Protein AF-0000000085150066 (afdb_homodimer)

Structure (mmCIF, N/CA/C/O backbone):
data_AF-0000000085150066-model_v1
#
loop_
_entity.id
_entity.type
_entity.pdbx_description
1 polymer 'Beta-lactamase domain protein'
#
loop_
_atom_site.group_PDB
_atom_site.id
_atom_site.type_symbol
_atom_site.label_atom_id
_atom_site.label_alt_id
_atom_site.label_comp_id
_atom_site.label_asym_id
_atom_site.label_entity_id
_atom_site.label_seq_id
_atom_site.pdbx_PDB_ins_code
_atom_site.Cartn_x
_atom_site.Cartn_y
_atom_site.Cartn_z
_atom_site.occupancy
_atom_site.B_iso_or_equiv
_atom_site.auth_seq_id
_atom_site.auth_comp_id
_atom_site.auth_asym_id
_atom_site.auth_atom_id
_atom_site.pdbx_PDB_model_num
ATOM 1 N N . MET A 1 1 ? 59.5 -9.703 -89.562 1 24.36 1 MET A N 1
ATOM 2 C CA . MET A 1 1 ? 59.438 -9.773 -88.062 1 24.36 1 MET A CA 1
ATOM 3 C C . MET A 1 1 ? 58 -9.617 -87.562 1 24.36 1 MET A C 1
ATOM 5 O O . MET A 1 1 ? 57.406 -8.555 -87.75 1 24.36 1 MET A O 1
ATOM 9 N N . LYS A 1 2 ? 57.188 -10.844 -87.75 1 29.77 2 LYS A N 1
ATOM 10 C CA . LYS A 1 2 ? 55.781 -11.258 -87.625 1 29.77 2 LYS A CA 1
ATOM 11 C C . LYS A 1 2 ? 55.219 -10.883 -86.312 1 29.77 2 LYS A C 1
ATOM 13 O O . LYS A 1 2 ? 55.844 -11.055 -85.25 1 29.77 2 LYS A O 1
ATOM 18 N N . LEU A 1 3 ? 54.125 -10.031 -86.188 1 28.39 3 LEU A N 1
ATOM 19 C CA . LEU A 1 3 ? 53.188 -9.305 -85.375 1 28.39 3 LEU A CA 1
ATOM 20 C C . LEU A 1 3 ? 52.406 -10.266 -84.438 1 28.39 3 LEU A C 1
ATOM 22 O O . LEU A 1 3 ? 51.688 -11.117 -84.938 1 28.39 3 LEU A O 1
ATOM 26 N N . THR A 1 4 ? 53 -10.82 -83.312 1 30.48 4 THR A N 1
ATOM 27 C CA . THR A 1 4 ? 52.438 -11.766 -82.375 1 30.48 4 THR A CA 1
ATOM 28 C C . THR A 1 4 ? 51.188 -11.188 -81.688 1 30.48 4 THR A C 1
ATOM 30 O O . THR A 1 4 ? 51.25 -10.117 -81.125 1 30.48 4 THR A O 1
ATOM 33 N N . PHE A 1 5 ? 50 -11.398 -82.25 1 32.12 5 PHE A N 1
ATOM 34 C CA . PHE A 1 5 ? 48.625 -10.984 -81.875 1 32.12 5 PHE A CA 1
ATOM 35 C C . PHE A 1 5 ? 48.25 -11.555 -80.5 1 32.12 5 PHE A C 1
ATOM 37 O O . PHE A 1 5 ? 48.094 -12.773 -80.375 1 32.12 5 PHE A O 1
ATOM 44 N N . GLN A 1 6 ? 48.875 -11.195 -79.375 1 29.16 6 GLN A N 1
ATOM 45 C CA . GLN A 1 6 ? 48.469 -11.766 -78.125 1 29.16 6 GLN A CA 1
ATOM 46 C C . GLN A 1 6 ? 47.031 -11.406 -77.75 1 29.16 6 GLN A C 1
ATOM 48 O O . GLN A 1 6 ? 46.688 -10.227 -77.688 1 29.16 6 GLN A O 1
ATOM 53 N N . ARG A 1 7 ? 46.031 -12.25 -78.062 1 29.97 7 ARG A N 1
ATOM 54 C CA . ARG A 1 7 ? 44.594 -12.227 -77.812 1 29.97 7 ARG A CA 1
ATOM 55 C C . ARG A 1 7 ? 44.312 -12.109 -76.312 1 29.97 7 ARG A C 1
ATOM 57 O O . ARG A 1 7 ? 44.719 -12.953 -75.562 1 29.97 7 ARG A O 1
ATOM 64 N N . HIS A 1 8 ? 44.188 -10.898 -75.75 1 30.58 8 HIS A N 1
ATOM 65 C CA . HIS A 1 8 ? 43.75 -10.617 -74.375 1 30.58 8 HIS A CA 1
ATOM 66 C C . HIS A 1 8 ? 42.344 -11.125 -74.125 1 30.58 8 HIS A C 1
ATOM 68 O O . HIS A 1 8 ? 41.406 -10.711 -74.812 1 30.58 8 HIS A O 1
ATOM 74 N N . ILE A 1 9 ? 42.125 -12.438 -73.812 1 32.78 9 ILE A N 1
ATOM 75 C CA . ILE A 1 9 ? 40.844 -13.039 -73.438 1 32.78 9 ILE A CA 1
ATOM 76 C C . ILE A 1 9 ? 40.281 -12.344 -72.25 1 32.78 9 ILE A C 1
ATOM 78 O O . ILE A 1 9 ? 40.938 -12.281 -71.188 1 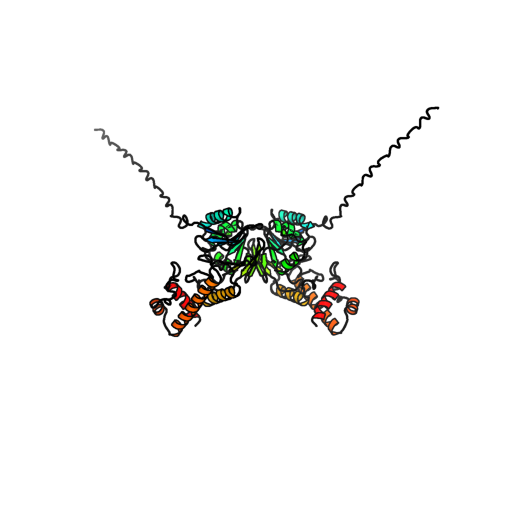32.78 9 ILE A O 1
ATOM 82 N N . ILE A 1 10 ? 39.531 -11.281 -72.375 1 35.56 10 ILE A N 1
ATOM 83 C CA . ILE A 1 10 ? 38.75 -10.57 -71.312 1 35.56 10 ILE A CA 1
ATOM 84 C C . ILE A 1 10 ? 37.75 -11.523 -70.688 1 35.56 10 ILE A C 1
ATOM 86 O O . ILE A 1 10 ? 36.844 -12.023 -71.375 1 35.56 10 ILE A O 1
ATOM 90 N N . GLY A 1 11 ? 38.188 -12.508 -69.875 1 31.84 11 GLY A N 1
ATOM 91 C CA . GLY A 1 11 ? 37.25 -13.375 -69.125 1 31.84 11 GLY A CA 1
ATOM 92 C C . GLY A 1 11 ? 36.219 -12.602 -68.375 1 31.84 11 GLY A C 1
ATOM 93 O O . GLY A 1 11 ? 36.531 -11.711 -67.562 1 31.84 11 GLY A O 1
ATOM 94 N N . LEU A 1 12 ? 35 -12.445 -68.875 1 34.5 12 LEU A N 1
ATOM 95 C CA . LEU A 1 12 ? 33.75 -11.945 -68.25 1 34.5 12 LEU A CA 1
ATOM 96 C C . LEU A 1 12 ? 33.469 -12.672 -66.938 1 34.5 12 LEU A C 1
ATOM 98 O O . LEU A 1 12 ? 33.281 -13.891 -66.938 1 34.5 12 LEU A O 1
ATOM 102 N N . SER A 1 13 ? 34 -12.25 -65.812 1 33.94 13 SER A N 1
ATOM 103 C CA . SER A 1 13 ? 33.656 -12.742 -64.5 1 33.94 13 SER A CA 1
ATOM 104 C C . SER A 1 13 ? 32.156 -12.578 -64.188 1 33.94 13 SER A C 1
ATOM 106 O O . SER A 1 13 ? 31.625 -11.477 -64.312 1 33.94 13 SER A O 1
ATOM 108 N N . ALA A 1 14 ? 31.281 -13.547 -64.562 1 36.06 14 ALA A N 1
ATOM 109 C CA . ALA A 1 14 ? 29.891 -13.641 -64.125 1 36.06 14 ALA A CA 1
ATOM 110 C C . ALA A 1 14 ? 29.75 -13.484 -62.594 1 36.06 14 ALA A C 1
ATOM 112 O O . ALA A 1 14 ? 30.266 -14.305 -61.844 1 36.06 14 ALA A O 1
ATOM 113 N N . LEU A 1 15 ? 29.656 -12.305 -62.094 1 36.38 15 LEU A N 1
ATOM 114 C CA . LEU A 1 15 ? 29.266 -12 -60.719 1 36.38 15 LEU A CA 1
ATOM 115 C C . LEU A 1 15 ? 27.969 -12.695 -60.375 1 36.38 15 LEU A C 1
ATOM 117 O O . LEU A 1 15 ? 26.906 -12.383 -60.938 1 36.38 15 LEU A O 1
ATOM 121 N N . ALA A 1 16 ? 27.938 -14.023 -60.125 1 36.91 16 ALA A N 1
ATOM 122 C CA . ALA A 1 16 ? 26.781 -14.688 -59.531 1 36.91 16 ALA A CA 1
ATOM 123 C C . ALA A 1 16 ? 26.312 -13.953 -58.281 1 36.91 16 ALA A C 1
ATOM 125 O O . ALA A 1 16 ? 27.047 -13.859 -57.281 1 36.91 16 ALA A O 1
ATOM 126 N N . MET A 1 17 ? 25.5 -12.984 -58.438 1 36.34 17 MET A N 1
ATOM 127 C CA . MET A 1 17 ? 24.766 -12.414 -57.312 1 36.34 17 MET A CA 1
ATOM 128 C C . MET A 1 17 ? 24.078 -13.5 -56.5 1 36.34 17 MET A C 1
ATOM 130 O O . MET A 1 17 ? 23.156 -14.164 -57 1 36.34 17 MET A O 1
ATOM 134 N N . LEU A 1 18 ? 24.828 -14.203 -55.625 1 37.94 18 LEU A N 1
ATOM 135 C CA . LEU A 1 18 ? 24.203 -15.047 -54.594 1 37.94 18 LEU A CA 1
ATOM 136 C C . LEU A 1 18 ? 23.125 -14.281 -53.875 1 37.94 18 LEU A C 1
ATOM 138 O O . LEU A 1 18 ? 23.406 -13.289 -53.188 1 37.94 18 LEU A O 1
ATOM 142 N N . ALA A 1 19 ? 21.859 -14.266 -54.406 1 39.69 19 ALA A N 1
ATOM 143 C CA . ALA A 1 19 ? 20.703 -13.875 -53.625 1 39.69 19 ALA A CA 1
ATOM 144 C C . ALA A 1 19 ? 20.672 -14.633 -52.281 1 39.69 19 ALA A C 1
ATOM 146 O O . ALA A 1 19 ? 20.453 -15.844 -52.25 1 39.69 19 ALA A O 1
ATOM 147 N N . LEU A 1 20 ? 21.484 -14.203 -51.312 1 41.25 20 LEU A N 1
ATOM 148 C CA . LEU A 1 20 ? 21.234 -14.625 -49.938 1 41.25 20 LEU A CA 1
ATOM 149 C C . LEU A 1 20 ? 19.766 -14.461 -49.562 1 41.25 20 LEU A C 1
ATOM 151 O O . LEU A 1 20 ? 19.266 -13.336 -49.438 1 41.25 20 LEU A O 1
ATOM 155 N N . ALA A 1 21 ? 18.875 -15.367 -50.094 1 41.19 21 ALA A N 1
ATOM 156 C CA . ALA A 1 21 ? 17.547 -15.461 -49.469 1 41.19 21 ALA A CA 1
ATOM 157 C C . ALA A 1 21 ? 17.641 -15.445 -47.969 1 41.19 21 ALA A C 1
ATOM 159 O O . ALA A 1 21 ? 18.141 -16.391 -47.344 1 41.19 21 ALA A O 1
ATOM 160 N N . GLN A 1 22 ? 17.75 -14.336 -47.375 1 38.41 22 GLN A N 1
ATOM 161 C CA . GLN A 1 22 ? 17.469 -14.227 -45.938 1 38.41 22 GLN A CA 1
ATOM 162 C C . GLN A 1 22 ? 16.188 -14.977 -45.562 1 38.41 22 GLN A C 1
ATOM 164 O O . GLN A 1 22 ? 15.102 -14.578 -45.969 1 38.41 22 GLN A O 1
ATOM 169 N N . THR A 1 23 ? 16.203 -16.266 -45.594 1 38.53 23 THR A N 1
ATOM 170 C CA . THR A 1 23 ? 15.109 -16.875 -44.844 1 38.53 23 THR A CA 1
ATOM 171 C C . THR A 1 23 ? 14.898 -16.188 -43.5 1 38.53 23 THR A C 1
ATOM 173 O O . THR A 1 23 ? 15.781 -16.219 -42.656 1 38.53 23 THR A O 1
ATOM 176 N N . SER A 1 24 ? 14.297 -15.07 -43.594 1 39.75 24 SER A N 1
ATOM 177 C CA . SER A 1 24 ? 13.773 -14.648 -42.312 1 39.75 24 SER A CA 1
ATOM 178 C C . SER A 1 24 ? 13.195 -15.828 -41.531 1 39.75 24 SER A C 1
ATOM 180 O O . SER A 1 24 ? 12.242 -16.469 -41.969 1 39.75 24 SER A O 1
ATOM 182 N N . ALA A 1 25 ? 14.016 -16.547 -41.062 1 42.97 25 ALA A N 1
ATOM 183 C CA . ALA A 1 25 ? 13.492 -17.5 -40.094 1 42.97 25 ALA A CA 1
ATOM 184 C C . ALA A 1 25 ? 12.281 -16.922 -39.344 1 42.97 25 ALA A C 1
ATOM 186 O O . ALA A 1 25 ? 12.422 -15.984 -38.562 1 42.97 25 ALA A O 1
ATOM 187 N N . ILE A 1 26 ? 11.242 -16.938 -39.906 1 42.44 26 ILE A N 1
ATOM 188 C CA . ILE A 1 26 ? 10.07 -16.766 -39.062 1 42.44 26 ILE A CA 1
ATOM 189 C C . ILE A 1 26 ? 10.25 -17.609 -37.781 1 42.44 26 ILE A C 1
ATOM 191 O O . ILE A 1 26 ? 10.234 -18.828 -37.844 1 42.44 26 ILE A O 1
ATOM 195 N N . ALA A 1 27 ? 11.094 -17.281 -36.938 1 43.09 27 ALA A N 1
ATOM 196 C CA . ALA A 1 27 ? 11.125 -17.922 -35.625 1 43.09 27 ALA A CA 1
ATOM 197 C C . ALA A 1 27 ? 9.719 -18.312 -35.188 1 43.09 27 ALA A C 1
ATOM 199 O O . ALA A 1 27 ? 8.805 -17.484 -35.188 1 43.09 27 ALA A O 1
ATOM 200 N N . ASP A 1 28 ? 9.172 -19.438 -35.344 1 45.91 28 ASP A N 1
ATOM 201 C CA . ASP A 1 28 ? 7.945 -20.047 -34.812 1 45.91 28 ASP A CA 1
ATOM 202 C C . ASP A 1 28 ? 7.605 -19.484 -33.438 1 45.91 28 ASP A C 1
ATOM 204 O O . ASP A 1 28 ? 8.352 -19.703 -32.469 1 45.91 28 ASP A O 1
ATOM 208 N N . ASP A 1 29 ? 6.875 -18.391 -33.344 1 65.38 29 ASP A N 1
ATOM 209 C CA . ASP A 1 29 ? 6.387 -17.672 -32.188 1 65.38 29 ASP A CA 1
ATOM 210 C C . ASP A 1 29 ? 5.574 -18.594 -31.266 1 65.38 29 ASP A C 1
ATOM 212 O O . ASP A 1 29 ? 4.477 -19.031 -31.641 1 65.38 29 ASP A O 1
ATOM 216 N N . LYS A 1 30 ? 6.172 -19.453 -30.297 1 83.38 30 LYS A N 1
ATOM 217 C CA . LYS A 1 30 ? 5.598 -20.375 -29.328 1 83.38 30 LYS A CA 1
ATOM 218 C C . LYS A 1 30 ? 4.266 -19.859 -28.797 1 83.38 30 LYS A C 1
ATOM 220 O O . LYS A 1 30 ? 3.451 -20.625 -28.281 1 83.38 30 LYS A O 1
ATOM 225 N N . PHE A 1 31 ? 3.961 -18.656 -29.047 1 90.31 31 PHE A N 1
ATOM 226 C CA . PHE A 1 31 ? 2.777 -18.062 -28.422 1 90.31 31 PHE A CA 1
ATOM 227 C C . PHE A 1 31 ? 1.724 -17.75 -29.484 1 90.31 31 PHE A C 1
ATOM 229 O O . PHE A 1 31 ? 0.619 -17.312 -29.156 1 90.31 31 PHE A O 1
ATOM 236 N N . SER A 1 32 ? 2.027 -17.953 -30.719 1 89.56 32 SER A N 1
ATOM 237 C CA . SER A 1 32 ? 1.156 -17.547 -31.828 1 89.56 32 SER A CA 1
ATOM 238 C C . SER A 1 32 ? -0.208 -18.219 -31.719 1 89.56 32 SER A C 1
ATOM 240 O O . SER A 1 32 ? -1.232 -17.594 -32.031 1 89.56 32 SER A O 1
ATOM 242 N N . ASP A 1 33 ? -0.23 -19.453 -31.172 1 92.81 33 ASP A N 1
ATOM 243 C CA . ASP A 1 33 ? -1.479 -20.203 -31.172 1 92.81 33 ASP A CA 1
ATOM 244 C C . ASP A 1 33 ? -2.209 -20.062 -29.844 1 92.81 33 ASP A C 1
ATOM 246 O O . ASP A 1 33 ? -3.275 -20.656 -29.656 1 92.81 33 ASP A O 1
ATOM 250 N N . VAL A 1 34 ? -1.677 -19.281 -28.984 1 96.25 34 VAL A N 1
ATOM 251 C CA . VAL A 1 34 ? -2.307 -19.125 -27.672 1 96.25 34 VAL A CA 1
ATOM 252 C C . VAL A 1 34 ? -3.551 -18.25 -27.797 1 96.25 34 VAL A C 1
ATOM 254 O O . VAL A 1 34 ? -3.514 -17.203 -28.453 1 96.25 34 VAL A O 1
ATOM 257 N N . VAL A 1 35 ? -4.617 -18.703 -27.297 1 96.5 35 VAL A N 1
ATOM 258 C CA . VAL A 1 35 ? -5.859 -17.938 -27.203 1 96.5 35 VAL A CA 1
ATOM 259 C C . VAL A 1 35 ? -6.125 -17.547 -25.75 1 96.5 35 VAL A C 1
ATOM 261 O O . VAL A 1 35 ? -6.027 -18.391 -24.859 1 96.5 35 VAL A O 1
ATOM 264 N N . ILE A 1 36 ? -6.449 -16.297 -25.516 1 98.31 36 ILE A N 1
ATOM 265 C CA . ILE A 1 36 ? -6.84 -15.859 -24.188 1 98.31 36 ILE A CA 1
ATOM 266 C C . ILE A 1 36 ? -8.336 -16.094 -23.984 1 98.31 36 ILE A C 1
ATOM 268 O O . ILE A 1 36 ? -9.164 -15.453 -24.625 1 98.31 36 ILE A O 1
ATOM 272 N N . LYS A 1 37 ? -8.641 -17 -23.109 1 98.19 37 LYS A N 1
ATOM 273 C CA . LYS A 1 37 ? -10.031 -17.297 -22.797 1 98.19 37 LYS A CA 1
ATOM 274 C C . LYS A 1 37 ? -10.5 -16.484 -21.578 1 98.19 37 LYS A C 1
ATOM 276 O O . LYS A 1 37 ? -9.805 -16.438 -20.562 1 98.19 37 LYS A O 1
ATOM 281 N N . SER A 1 38 ? -11.641 -15.867 -21.734 1 98.38 38 SER A N 1
ATOM 282 C CA . SER A 1 38 ? -12.211 -15.062 -20.672 1 98.38 38 SER A CA 1
ATOM 283 C C . SER A 1 38 ? -13.398 -15.766 -20.016 1 98.38 38 SER A C 1
ATOM 285 O O . SER A 1 38 ? -14.336 -16.172 -20.703 1 98.38 38 SER A O 1
ATOM 287 N N . LYS A 1 39 ? -13.359 -15.93 -18.75 1 98.5 39 LYS A N 1
ATOM 288 C CA . LYS A 1 39 ? -14.477 -16.469 -17.969 1 98.5 39 LYS A CA 1
ATOM 289 C C . LYS A 1 39 ? -15.039 -15.43 -17.016 1 98.5 39 LYS A C 1
ATOM 291 O O . LYS A 1 39 ? -14.336 -14.945 -16.125 1 98.5 39 LYS A O 1
ATOM 296 N N . LYS A 1 40 ? -16.281 -15.07 -17.188 1 98.62 40 LYS A N 1
ATOM 297 C CA . LYS A 1 40 ? -16.938 -14.117 -16.281 1 98.62 40 LYS A CA 1
ATOM 298 C C . LYS A 1 40 ? -17.25 -14.766 -14.938 1 98.62 40 LYS A C 1
ATOM 300 O O . LYS A 1 40 ? -17.828 -15.852 -14.883 1 98.62 40 LYS A O 1
ATOM 305 N N . LEU A 1 41 ? -16.922 -14.141 -13.852 1 98.81 41 LEU A N 1
ATOM 306 C CA . LEU A 1 41 ? -17.109 -14.703 -12.516 1 98.81 41 LEU A CA 1
ATOM 307 C C . LEU A 1 41 ? -18.234 -13.984 -11.781 1 98.81 41 LEU A C 1
ATOM 309 O O . LEU A 1 41 ? -18.922 -14.586 -10.953 1 98.81 41 LEU A O 1
ATOM 313 N N . ASP A 1 42 ? -18.297 -12.688 -11.922 1 97.19 42 ASP A N 1
ATOM 314 C CA . ASP A 1 42 ? -19.422 -11.852 -11.477 1 97.19 42 ASP A CA 1
ATOM 315 C C . ASP A 1 42 ? -19.578 -10.641 -12.391 1 97.19 42 ASP A C 1
ATOM 317 O O . ASP A 1 42 ? -19.094 -10.633 -13.516 1 97.19 42 ASP A O 1
ATOM 321 N N . ASN A 1 43 ? -20.297 -9.602 -11.961 1 96 43 ASN A N 1
ATOM 322 C CA . ASN A 1 43 ? -20.625 -8.5 -12.852 1 96 43 ASN A CA 1
ATOM 323 C C . ASN A 1 43 ? -19.375 -7.719 -13.266 1 96 43 ASN A C 1
ATOM 325 O O . ASN A 1 43 ? -19.328 -7.152 -14.359 1 96 43 ASN A O 1
ATOM 329 N N . ASN A 1 44 ? -18.312 -7.734 -12.43 1 98 44 ASN A N 1
ATOM 330 C CA . ASN A 1 44 ? -17.156 -6.879 -12.695 1 98 44 ASN A CA 1
ATOM 331 C C . ASN A 1 44 ? -15.867 -7.68 -12.742 1 98 44 ASN A C 1
ATOM 333 O O . ASN A 1 44 ? -14.797 -7.129 -13.023 1 98 44 ASN A O 1
ATOM 337 N N . THR A 1 45 ? -15.945 -9.031 -12.453 1 98.81 45 THR A N 1
ATOM 338 C CA . THR A 1 45 ? -14.711 -9.781 -12.281 1 98.81 45 THR A CA 1
ATOM 339 C C . THR A 1 45 ? -14.625 -10.938 -13.273 1 98.81 45 THR A C 1
ATOM 341 O O . THR A 1 45 ? -15.617 -11.633 -13.508 1 98.81 45 THR A O 1
ATOM 344 N N . TYR A 1 46 ? -13.477 -11.117 -13.867 1 98.94 46 TYR A N 1
ATOM 345 C CA . TYR A 1 46 ? -13.219 -12.156 -14.859 1 98.94 46 TYR A CA 1
ATOM 346 C C . TYR A 1 46 ? -11.914 -12.883 -14.555 1 98.94 46 TYR A C 1
ATOM 348 O O . TYR A 1 46 ? -11.055 -12.367 -13.844 1 98.94 46 TYR A O 1
ATOM 356 N N . MET A 1 47 ? -11.805 -14.039 -15.125 1 98.94 47 MET A N 1
ATOM 357 C CA . MET A 1 47 ? -10.562 -14.812 -15.156 1 98.94 47 MET A CA 1
ATOM 358 C C . MET A 1 47 ? -10.109 -15.055 -16.594 1 98.94 47 MET A C 1
ATOM 360 O O . MET A 1 47 ? -10.891 -15.508 -17.422 1 98.94 47 MET A O 1
ATOM 364 N N . PHE A 1 48 ? -8.898 -14.633 -16.875 1 98.88 48 PHE A N 1
ATOM 365 C CA . PHE A 1 48 ? -8.297 -14.945 -18.172 1 98.88 48 PHE A CA 1
ATOM 366 C C . PHE A 1 48 ? -7.387 -16.156 -18.062 1 98.88 48 PHE A C 1
ATOM 368 O O . PHE A 1 48 ? -6.555 -16.25 -17.156 1 98.88 48 PHE A O 1
ATOM 375 N N . ILE A 1 49 ? -7.633 -17.078 -19.016 1 98.44 49 ILE A N 1
ATOM 376 C CA . ILE A 1 49 ? -6.785 -18.266 -19.172 1 98.44 49 ILE A CA 1
ATOM 377 C C . ILE A 1 49 ? -6.035 -18.172 -20.5 1 98.44 49 ILE A C 1
ATOM 379 O O . ILE A 1 49 ? -6.625 -17.875 -21.531 1 98.44 49 ILE A O 1
ATOM 383 N N . GLY A 1 50 ? -4.801 -18.375 -20.469 1 96.5 50 GLY A N 1
ATOM 384 C CA . GLY A 1 50 ? -3.934 -18.391 -21.625 1 96.5 50 GLY A CA 1
ATOM 385 C C . GLY A 1 50 ? -2.711 -19.281 -21.453 1 96.5 50 GLY A C 1
ATOM 386 O O . GLY A 1 50 ? -2.834 -20.469 -21.141 1 96.5 50 GLY A O 1
ATOM 387 N N . ALA A 1 51 ? -1.58 -18.641 -21.703 1 93.81 51 ALA A N 1
ATOM 388 C CA . ALA A 1 51 ? -0.315 -19.297 -21.375 1 93.81 51 ALA A CA 1
ATOM 389 C C . ALA A 1 51 ? 0.365 -18.609 -20.188 1 93.81 51 ALA A C 1
ATOM 391 O O . ALA A 1 51 ? 0.366 -17.391 -20.094 1 93.81 51 ALA A O 1
ATOM 392 N N . GLY A 1 52 ? 0.707 -19.422 -19.234 1 94.25 52 GLY A N 1
ATOM 393 C CA . GLY A 1 52 ? 1.21 -18.891 -17.984 1 94.25 52 GLY A CA 1
ATOM 394 C C . GLY A 1 52 ? 0.16 -18.859 -16.891 1 94.25 52 GLY A C 1
ATOM 395 O O . GLY A 1 52 ? -0.758 -19.688 -16.875 1 94.25 52 GLY A O 1
ATOM 396 N N . GLY A 1 53 ? 0.374 -17.969 -15.977 1 98.25 53 GLY A N 1
ATOM 397 C CA . GLY A 1 53 ? -0.545 -17.891 -14.852 1 98.25 53 GLY A CA 1
ATOM 398 C C . GLY A 1 53 ? -1.868 -17.25 -15.203 1 98.25 53 GLY A C 1
ATOM 399 O O . GLY A 1 53 ? -1.934 -16.406 -16.109 1 98.25 53 GLY A O 1
ATOM 400 N N . ASN A 1 54 ? -2.891 -17.594 -14.531 1 98.94 54 ASN A N 1
ATOM 401 C CA . ASN A 1 54 ? -4.199 -16.984 -14.703 1 98.94 54 ASN A CA 1
ATOM 402 C C . ASN A 1 54 ? -4.172 -15.5 -14.336 1 98.94 54 ASN A C 1
ATOM 404 O O . ASN A 1 54 ? -3.424 -15.094 -13.445 1 98.94 54 ASN A O 1
ATOM 408 N N . ILE A 1 55 ? -4.973 -14.766 -15.062 1 98.94 55 ILE A N 1
ATOM 409 C CA . ILE A 1 55 ? -5.164 -13.344 -14.789 1 98.94 55 ILE A CA 1
ATOM 410 C C . ILE A 1 55 ? -6.551 -13.117 -14.195 1 98.94 55 ILE A C 1
ATOM 412 O O . ILE A 1 55 ? -7.543 -13.664 -14.68 1 98.94 55 ILE A O 1
ATOM 416 N N . ALA A 1 56 ? -6.66 -12.398 -13.117 1 98.94 56 ALA A N 1
ATOM 417 C CA . ALA A 1 56 ? -7.953 -11.859 -12.703 1 98.94 56 ALA A CA 1
ATOM 418 C C . ALA A 1 56 ? -8.148 -10.438 -13.234 1 98.94 56 ALA A C 1
ATOM 420 O O . ALA A 1 56 ? -7.203 -9.641 -13.25 1 98.94 56 ALA A O 1
ATOM 421 N N . VAL A 1 57 ? -9.375 -10.125 -13.617 1 98.94 57 VAL A N 1
ATOM 422 C CA . VAL A 1 57 ? -9.703 -8.82 -14.18 1 98.94 57 VAL A CA 1
ATOM 423 C C . VAL A 1 57 ? -10.844 -8.195 -13.391 1 98.94 57 VAL A C 1
ATOM 425 O O . VAL A 1 57 ? -11.859 -8.844 -13.133 1 98.94 57 VAL A O 1
ATOM 428 N N . SER A 1 58 ? -10.672 -7.023 -12.922 1 98.94 58 SER A N 1
ATOM 429 C CA . SER A 1 58 ? -11.75 -6.156 -12.445 1 98.94 58 SER A CA 1
ATOM 430 C C . SER A 1 58 ? -12.055 -5.055 -13.453 1 98.94 58 SER A C 1
ATOM 432 O O . SER A 1 58 ? -11.195 -4.23 -13.766 1 98.94 58 SER A O 1
ATOM 434 N N . ALA A 1 59 ? -13.234 -5.039 -14 1 98.81 59 ALA A N 1
ATOM 435 C CA . ALA A 1 59 ? -13.648 -4.051 -14.992 1 98.81 59 ALA A CA 1
ATOM 436 C C . ALA A 1 59 ? -14.945 -3.359 -14.586 1 98.81 59 ALA A C 1
ATOM 438 O O . ALA A 1 59 ? -15.891 -4.016 -14.148 1 98.81 59 ALA A O 1
ATOM 439 N N . GLY A 1 60 ? -14.961 -2.098 -14.648 1 98.5 60 GLY A N 1
ATOM 440 C CA . GLY A 1 60 ? -16.125 -1.315 -14.281 1 98.5 60 GLY A CA 1
ATOM 441 C C . GLY A 1 60 ? -15.914 0.18 -14.414 1 98.5 60 GLY A C 1
ATOM 442 O O . GLY A 1 60 ? -15.078 0.625 -15.203 1 98.5 60 GLY A O 1
ATOM 443 N N . ASP A 1 61 ? -16.672 0.983 -13.703 1 97 61 ASP A N 1
ATOM 444 C CA . ASP A 1 61 ? -16.703 2.434 -13.852 1 97 61 ASP A CA 1
ATOM 445 C C . ASP A 1 61 ? -15.352 3.057 -13.516 1 97 61 ASP A C 1
ATOM 447 O O . ASP A 1 61 ? -14.977 4.086 -14.086 1 97 61 ASP A O 1
ATOM 451 N N . ASP A 1 62 ? -14.617 2.395 -12.648 1 98 62 ASP A N 1
ATOM 452 C CA . ASP A 1 62 ? -13.328 2.943 -12.227 1 98 62 ASP A CA 1
ATOM 453 C C . ASP A 1 62 ? -12.234 2.617 -13.242 1 98 62 ASP A C 1
ATOM 455 O O . ASP A 1 62 ? -11.125 3.145 -13.156 1 98 62 ASP A O 1
ATOM 459 N N . GLY A 1 63 ? -12.5 1.68 -14.156 1 98.25 63 GLY A N 1
ATOM 460 C CA . GLY A 1 63 ? -11.516 1.224 -15.125 1 98.25 63 GLY A CA 1
ATOM 461 C C . GLY A 1 63 ? -11.18 -0.251 -14.992 1 98.25 63 GLY A C 1
ATOM 462 O O . GLY A 1 63 ? -12.023 -1.048 -14.578 1 98.25 63 GLY A O 1
ATOM 463 N N . ILE A 1 64 ? -9.992 -0.588 -15.477 1 98.88 64 ILE A N 1
ATOM 464 C CA . ILE A 1 64 ? -9.578 -1.988 -15.484 1 98.88 64 ILE A CA 1
ATOM 465 C C . ILE A 1 64 ? -8.406 -2.188 -14.531 1 98.88 64 ILE A C 1
ATOM 467 O O . ILE A 1 64 ? -7.48 -1.369 -14.492 1 98.88 64 ILE A O 1
ATOM 471 N N . LEU A 1 65 ? -8.477 -3.172 -13.719 1 98.94 65 LEU A N 1
ATOM 472 C CA . LEU A 1 65 ? -7.379 -3.701 -12.906 1 98.94 65 LEU A CA 1
ATOM 473 C C . LEU A 1 65 ? -7.145 -5.176 -13.211 1 98.94 65 LEU A C 1
ATOM 475 O O . LEU A 1 65 ? -8.102 -5.945 -13.344 1 98.94 65 LEU A O 1
ATOM 479 N N . ILE A 1 66 ? -5.852 -5.551 -13.344 1 99 66 ILE A N 1
ATOM 480 C CA . ILE A 1 66 ? -5.57 -6.965 -13.547 1 99 66 ILE A CA 1
ATOM 481 C C . ILE A 1 66 ? -4.613 -7.461 -12.469 1 99 66 ILE A C 1
ATOM 483 O O . ILE A 1 66 ? -3.805 -6.691 -11.945 1 99 66 ILE A O 1
ATOM 487 N N . VAL A 1 67 ? -4.77 -8.68 -12.109 1 99 67 VAL A N 1
ATOM 488 C CA . VAL A 1 67 ? -3.818 -9.406 -11.273 1 99 67 VAL A CA 1
ATOM 489 C C . VAL A 1 67 ? -2.998 -10.359 -12.141 1 99 67 VAL A C 1
ATOM 491 O O . VAL A 1 67 ? -3.539 -11.305 -12.719 1 99 67 VAL A O 1
ATOM 494 N N . ASP A 1 68 ? -1.711 -10.047 -12.242 1 98.94 68 ASP A N 1
ATOM 495 C CA . ASP A 1 68 ? -0.765 -10.742 -13.109 1 98.94 68 ASP A CA 1
ATOM 496 C C . ASP A 1 68 ? -1.095 -10.508 -14.578 1 98.94 68 ASP A C 1
ATOM 498 O O . ASP A 1 68 ? -2.109 -9.891 -14.906 1 98.94 68 ASP A O 1
ATOM 502 N N . ASP A 1 69 ? -0.091 -10.953 -15.461 1 98.88 69 ASP A N 1
ATOM 503 C CA . ASP A 1 69 ? -0.291 -10.523 -16.844 1 98.88 69 ASP A CA 1
ATOM 504 C C . ASP A 1 69 ? 0.433 -11.445 -17.812 1 98.88 69 ASP A C 1
ATOM 506 O O . ASP A 1 69 ? 0.839 -11.023 -18.906 1 98.88 69 ASP A O 1
ATOM 510 N N . GLN A 1 70 ? 0.66 -12.695 -17.344 1 98.62 70 GLN A N 1
ATOM 511 C CA . GLN A 1 70 ? 1.197 -13.781 -18.172 1 98.62 70 GLN A CA 1
ATOM 512 C C . GLN A 1 70 ? 2.516 -13.367 -18.828 1 98.62 70 GLN A C 1
ATOM 514 O O . GLN A 1 70 ? 3.332 -12.68 -18.203 1 98.62 70 GLN A O 1
ATOM 519 N N . PHE A 1 71 ? 2.836 -14.031 -20.094 1 98.31 71 PHE A N 1
ATOM 520 C CA . PHE A 1 71 ? 4.113 -13.844 -20.766 1 98.31 71 PHE A CA 1
ATOM 521 C C . PHE A 1 71 ? 4.094 -12.578 -21.625 1 98.31 71 PHE A C 1
ATOM 523 O O . PHE A 1 71 ? 3.045 -12.195 -22.141 1 98.31 71 PHE A O 1
ATOM 530 N N . ALA A 1 72 ? 5.258 -12.031 -21.922 1 97.62 72 ALA A N 1
ATOM 531 C CA . ALA A 1 72 ? 5.441 -10.766 -22.641 1 97.62 72 ALA A CA 1
ATOM 532 C C . ALA A 1 72 ? 4.824 -10.828 -24.031 1 97.62 72 ALA A C 1
ATOM 534 O O . ALA A 1 72 ? 4.125 -9.906 -24.453 1 97.62 72 ALA A O 1
ATOM 535 N N . PRO A 1 73 ? 4.945 -11.953 -24.766 1 97.44 73 PRO A N 1
ATOM 536 C CA . PRO A 1 73 ? 4.426 -11.961 -26.141 1 97.44 73 PRO A CA 1
ATOM 537 C C . PRO A 1 73 ? 2.9 -11.961 -26.188 1 97.44 73 PRO A C 1
ATOM 539 O O . PRO A 1 73 ? 2.316 -11.766 -27.25 1 97.44 73 PRO A O 1
ATOM 542 N N . LEU A 1 74 ? 2.312 -12.133 -25.062 1 98.12 74 LEU A N 1
ATOM 543 C CA . LEU A 1 74 ? 0.858 -12.258 -25.047 1 98.12 74 LEU A CA 1
ATOM 544 C C . LEU A 1 74 ? 0.198 -10.914 -24.75 1 98.12 74 LEU A C 1
ATOM 546 O O . LEU A 1 74 ? -1.031 -10.812 -24.734 1 98.12 74 LEU A O 1
ATOM 550 N N . ALA A 1 75 ? 0.94 -9.891 -24.531 1 98.06 75 ALA A N 1
ATOM 551 C CA . ALA A 1 75 ? 0.423 -8.602 -24.094 1 98.06 75 ALA A CA 1
ATOM 552 C C . ALA A 1 75 ? -0.659 -8.086 -25.031 1 98.06 75 ALA A C 1
ATOM 554 O O . ALA A 1 75 ? -1.704 -7.605 -24.578 1 98.06 75 ALA A O 1
ATOM 555 N N . ASP A 1 76 ? -0.442 -8.227 -26.312 1 97.62 76 ASP A N 1
ATOM 556 C CA . ASP A 1 76 ? -1.413 -7.742 -27.281 1 97.62 76 ASP A CA 1
ATOM 557 C C . ASP A 1 76 ? -2.697 -8.562 -27.234 1 97.62 76 ASP A C 1
ATOM 559 O O . ASP A 1 76 ? -3.797 -8.016 -27.344 1 97.62 76 ASP A O 1
ATOM 563 N N . LYS A 1 77 ? -2.535 -9.875 -27.125 1 98.31 77 LYS A N 1
ATOM 564 C CA . LYS A 1 77 ? -3.705 -10.75 -27.047 1 98.31 77 LYS A CA 1
ATOM 565 C C . LYS A 1 77 ? -4.496 -10.492 -25.766 1 98.31 77 LYS A C 1
ATOM 567 O O . LYS A 1 77 ? -5.73 -10.523 -25.781 1 98.31 77 LYS A O 1
ATOM 572 N N . ILE A 1 78 ? -3.799 -10.242 -24.672 1 98.75 78 ILE A N 1
ATOM 573 C CA . ILE A 1 78 ? -4.445 -9.906 -23.406 1 98.75 78 ILE A CA 1
ATOM 574 C C . ILE A 1 78 ? -5.176 -8.57 -23.531 1 98.75 78 ILE A C 1
ATOM 576 O O . ILE A 1 78 ? -6.32 -8.445 -23.094 1 98.75 78 ILE A O 1
ATOM 580 N N . THR A 1 79 ? -4.543 -7.605 -24.172 1 98.75 79 THR A N 1
ATOM 581 C CA . THR A 1 79 ? -5.152 -6.305 -24.422 1 98.75 79 THR A CA 1
ATOM 582 C C . THR A 1 79 ? -6.445 -6.457 -25.219 1 98.75 79 THR A C 1
ATOM 584 O O . THR A 1 79 ? -7.461 -5.84 -24.891 1 98.75 79 THR A O 1
ATOM 587 N N . ALA A 1 80 ? -6.371 -7.305 -26.234 1 98.5 80 ALA A N 1
ATOM 588 C CA . ALA A 1 80 ? -7.555 -7.539 -27.062 1 98.5 80 ALA A CA 1
ATOM 589 C C . ALA A 1 80 ? -8.688 -8.141 -26.234 1 98.5 80 ALA A C 1
ATOM 591 O O . ALA A 1 80 ? -9.844 -7.719 -26.344 1 98.5 80 ALA A O 1
ATOM 592 N N . ALA A 1 81 ? -8.375 -9.102 -25.391 1 98.75 81 ALA A N 1
ATOM 593 C CA . ALA A 1 81 ? -9.375 -9.734 -24.531 1 98.75 81 ALA A CA 1
ATOM 594 C C . ALA A 1 81 ? -9.969 -8.734 -23.547 1 98.75 81 ALA A C 1
ATOM 596 O O . ALA A 1 81 ? -11.172 -8.758 -23.281 1 98.75 81 ALA A O 1
ATOM 597 N N . LEU A 1 82 ? -9.148 -7.855 -22.984 1 98.81 82 LEU A N 1
ATOM 598 C CA . LEU A 1 82 ? -9.633 -6.809 -22.094 1 98.81 82 LEU A CA 1
ATOM 599 C C . LEU A 1 82 ? -10.602 -5.879 -22.828 1 98.81 82 LEU A C 1
ATOM 601 O O . LEU A 1 82 ? -11.648 -5.531 -22.281 1 98.81 82 LEU A O 1
ATOM 605 N N . ASN A 1 83 ? -10.258 -5.547 -24.047 1 98.62 83 ASN A N 1
ATOM 606 C CA . ASN A 1 83 ? -11.047 -4.59 -24.812 1 98.62 83 ASN A CA 1
ATOM 607 C C . ASN A 1 83 ? -12.383 -5.184 -25.234 1 98.62 83 ASN A C 1
ATOM 609 O O . ASN A 1 83 ? -13.328 -4.449 -25.547 1 98.62 83 ASN A O 1
ATOM 613 N N . ASP A 1 84 ? -12.453 -6.508 -25.281 1 98.25 84 ASP A N 1
ATOM 614 C CA . ASP A 1 84 ? -13.734 -7.172 -25.531 1 98.25 84 ASP A CA 1
ATOM 615 C C . ASP A 1 84 ? -14.688 -6.953 -24.359 1 98.25 84 ASP A C 1
ATOM 617 O O . ASP A 1 84 ? -15.906 -7.031 -24.531 1 98.25 84 ASP A O 1
ATOM 621 N N . ILE A 1 85 ? -14.156 -6.688 -23.141 1 98.25 85 ILE A N 1
ATOM 622 C CA . ILE A 1 85 ? -14.953 -6.445 -21.953 1 98.25 85 ILE A CA 1
ATOM 623 C C . ILE A 1 85 ? -15.258 -4.953 -21.828 1 98.25 85 ILE A C 1
ATOM 625 O O . ILE A 1 85 ? -16.406 -4.559 -21.656 1 98.25 85 ILE A O 1
ATOM 629 N N . GLN A 1 86 ? -14.188 -4.195 -21.891 1 97.19 86 GLN A N 1
ATOM 630 C CA . GLN A 1 86 ? -14.219 -2.744 -21.734 1 97.19 86 GLN A CA 1
ATOM 631 C C . GLN A 1 86 ? -13.016 -2.094 -22.406 1 97.19 86 GLN A C 1
ATOM 633 O O . GLN A 1 86 ? -11.875 -2.525 -22.203 1 97.19 86 GLN A 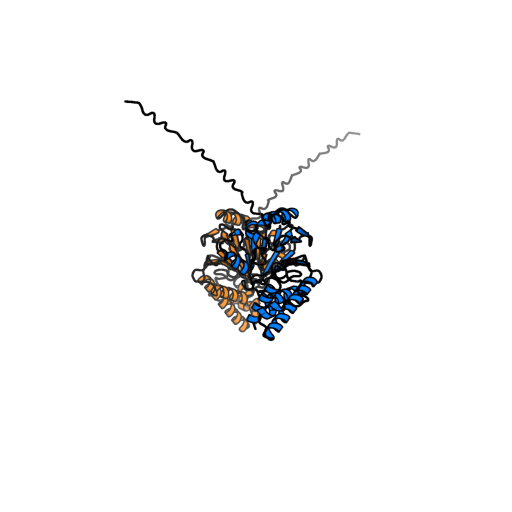O 1
ATOM 638 N N . PRO A 1 87 ? -13.289 -1.049 -23.156 1 97.75 87 PRO A N 1
ATOM 639 C CA . PRO A 1 87 ? -12.164 -0.391 -23.828 1 97.75 87 PRO A CA 1
ATOM 640 C C . PRO A 1 87 ? -11.156 0.193 -22.828 1 97.75 87 PRO A C 1
ATOM 642 O O . PRO A 1 87 ? -11.547 0.729 -21.797 1 97.75 87 PRO A O 1
ATOM 645 N N . GLY A 1 88 ? -9.852 0.08 -23.203 1 97.19 88 GLY A N 1
ATOM 646 C CA . GLY A 1 88 ? -8.812 0.718 -22.422 1 97.19 88 GLY A CA 1
ATOM 647 C C . GLY A 1 88 ? -7.766 -0.256 -21.906 1 97.19 88 GLY A C 1
ATOM 648 O O . GLY A 1 88 ? -7.824 -1.45 -22.203 1 97.19 88 GLY A O 1
ATOM 649 N N . LEU A 1 89 ? -6.758 0.275 -21.25 1 98.25 89 LEU A N 1
ATOM 650 C CA . LEU A 1 89 ? -5.691 -0.485 -20.594 1 98.25 89 LEU A CA 1
ATOM 651 C C . LEU A 1 89 ? -5.852 -0.465 -19.078 1 98.25 89 LEU A C 1
ATOM 653 O O . LEU A 1 89 ? -6.535 0.407 -18.547 1 98.25 89 LEU A O 1
ATOM 657 N N . PRO A 1 90 ? -5.242 -1.421 -18.438 1 98.88 90 PRO A N 1
ATOM 658 C CA . PRO A 1 90 ? -5.363 -1.464 -16.984 1 98.88 90 PRO A CA 1
ATOM 659 C C . PRO A 1 90 ? -4.77 -0.232 -16.297 1 98.88 90 PRO A C 1
ATOM 661 O O . PRO A 1 90 ? -3.652 0.177 -16.625 1 98.88 90 PRO A O 1
ATOM 664 N N . LYS A 1 91 ? -5.582 0.32 -15.391 1 98.75 91 LYS A N 1
ATOM 665 C CA . LYS A 1 91 ? -5.094 1.39 -14.523 1 98.75 91 LYS A CA 1
ATOM 666 C C . LYS A 1 91 ? -4.109 0.854 -13.484 1 98.75 91 LYS A C 1
ATOM 668 O O . LYS A 1 91 ? -3.145 1.535 -13.125 1 98.75 91 LYS A O 1
ATOM 673 N N . TYR A 1 92 ? -4.395 -0.382 -13.008 1 98.94 92 TYR A N 1
ATOM 674 C CA . TYR A 1 92 ? -3.564 -1.043 -12.008 1 98.94 92 TYR A CA 1
ATOM 675 C C . TYR A 1 92 ? -3.234 -2.469 -12.43 1 98.94 92 TYR A C 1
ATOM 677 O O . TYR A 1 92 ? -4.086 -3.174 -12.977 1 98.94 92 TYR A O 1
ATOM 685 N N . ILE A 1 93 ? -2.012 -2.857 -12.203 1 99 93 ILE A N 1
ATOM 686 C CA . ILE A 1 93 ? -1.527 -4.227 -12.344 1 99 93 ILE A CA 1
ATOM 687 C C . ILE A 1 93 ? -0.969 -4.715 -11.008 1 99 93 ILE A C 1
ATOM 689 O O . ILE A 1 93 ? -0.021 -4.133 -10.477 1 99 93 ILE A O 1
ATOM 693 N N . VAL A 1 94 ? -1.584 -5.715 -10.43 1 99 94 VAL A N 1
ATOM 694 C CA . VAL A 1 94 ? -1.052 -6.32 -9.219 1 99 94 VAL A CA 1
ATOM 695 C C . VAL A 1 94 ? -0.276 -7.586 -9.562 1 99 94 VAL A C 1
ATOM 697 O O . VAL A 1 94 ? -0.824 -8.508 -10.18 1 99 94 VAL A O 1
ATOM 700 N N . ASN A 1 95 ? 1.019 -7.621 -9.227 1 99 95 ASN A N 1
ATOM 701 C CA . ASN A 1 95 ? 1.801 -8.844 -9.383 1 99 95 ASN A CA 1
ATOM 702 C C . ASN A 1 95 ? 1.803 -9.68 -8.102 1 99 95 ASN A C 1
ATOM 704 O O . ASN A 1 95 ? 2.201 -9.195 -7.043 1 99 95 ASN A O 1
ATOM 708 N N . THR A 1 96 ? 1.423 -10.883 -8.273 1 98.94 96 THR A N 1
ATOM 709 C CA . THR A 1 96 ? 1.411 -11.789 -7.121 1 98.94 96 THR A CA 1
ATOM 710 C C . THR A 1 96 ? 2.832 -12.188 -6.73 1 98.94 96 THR A C 1
ATOM 712 O O . THR A 1 96 ? 3.127 -12.375 -5.551 1 98.94 96 THR A O 1
ATOM 715 N N . HIS A 1 97 ? 3.637 -12.414 -7.672 1 98.94 97 HIS A N 1
ATOM 716 C CA . HIS A 1 97 ? 5.055 -12.719 -7.5 1 98.94 97 HIS A CA 1
ATOM 717 C C . HIS A 1 97 ? 5.836 -12.414 -8.773 1 98.94 97 HIS A C 1
ATOM 719 O O . HIS A 1 97 ? 5.266 -11.953 -9.766 1 98.94 97 HIS A O 1
ATOM 725 N N . TYR A 1 98 ? 7.18 -12.68 -8.844 1 98.81 98 TYR A N 1
ATOM 726 C CA . TYR A 1 98 ? 8.023 -12.031 -9.836 1 98.81 98 TYR A CA 1
ATOM 727 C C . TYR A 1 98 ? 8.18 -12.906 -11.078 1 98.81 98 TYR A C 1
ATOM 729 O O . TYR A 1 98 ? 8.711 -12.461 -12.094 1 98.81 98 TYR A O 1
ATOM 737 N N . HIS A 1 99 ? 7.691 -14.188 -11.078 1 98.88 99 HIS A N 1
ATOM 738 C CA . HIS A 1 99 ? 7.957 -15.086 -12.195 1 98.88 99 HIS A CA 1
ATOM 739 C C . HIS A 1 99 ? 7.43 -14.508 -13.5 1 98.88 99 HIS A C 1
ATOM 741 O O . HIS A 1 99 ? 6.375 -13.875 -13.523 1 98.88 99 HIS A O 1
ATOM 747 N N . GLY A 1 100 ? 8.109 -14.844 -14.578 1 98.44 100 GLY A N 1
ATOM 748 C CA . GLY A 1 100 ? 7.895 -14.242 -15.891 1 98.44 100 GLY A CA 1
ATOM 749 C C . GLY A 1 100 ? 6.527 -14.547 -16.469 1 98.44 100 GLY A C 1
ATOM 750 O O . GLY A 1 100 ? 5.969 -13.742 -17.219 1 98.44 100 GLY A O 1
ATOM 751 N N . ASP A 1 101 ? 5.969 -15.672 -16.156 1 98.5 101 ASP A N 1
ATOM 752 C CA . ASP A 1 101 ? 4.652 -16 -16.688 1 98.5 101 ASP A CA 1
ATOM 753 C C . ASP A 1 101 ? 3.547 -15.32 -15.883 1 98.5 101 ASP A C 1
ATOM 755 O O . ASP A 1 101 ? 2.359 -15.539 -16.141 1 98.5 101 ASP A O 1
ATOM 759 N N . HIS A 1 102 ? 3.895 -14.469 -14.914 1 98.88 102 HIS A N 1
ATOM 760 C CA . HIS A 1 102 ? 2.961 -13.648 -14.148 1 98.88 102 HIS A CA 1
ATOM 761 C C . HIS A 1 102 ? 3.275 -12.164 -14.297 1 98.88 102 HIS A C 1
ATOM 763 O O . HIS A 1 102 ? 2.471 -11.312 -13.914 1 98.88 102 HIS A O 1
ATOM 769 N N . THR A 1 103 ? 4.465 -11.875 -14.812 1 98.88 103 THR A N 1
ATOM 770 C CA . THR A 1 103 ? 4.902 -10.484 -14.859 1 98.88 103 THR A CA 1
ATOM 771 C C . THR A 1 103 ? 5.379 -10.109 -16.266 1 98.88 103 THR A C 1
ATOM 773 O O . THR A 1 103 ? 5.891 -9.008 -16.469 1 98.88 103 THR A O 1
ATOM 776 N N . GLY A 1 104 ? 5.289 -11.016 -17.219 1 98.69 104 GLY A N 1
ATOM 777 C CA . GLY A 1 104 ? 5.812 -10.781 -18.562 1 98.69 104 GLY A CA 1
ATOM 778 C C . GLY A 1 104 ? 5.207 -9.562 -19.219 1 98.69 104 GLY A C 1
ATOM 779 O O . GLY A 1 104 ? 5.895 -8.844 -19.953 1 98.69 104 GLY A O 1
ATOM 780 N N . GLY A 1 105 ? 3.951 -9.305 -19 1 98.75 105 GLY A N 1
ATOM 781 C CA . GLY A 1 105 ? 3.244 -8.195 -19.609 1 98.75 105 GLY A CA 1
ATOM 782 C C . GLY A 1 105 ? 3.535 -6.859 -18.938 1 98.75 105 GLY A C 1
ATOM 783 O O . GLY A 1 105 ? 3.066 -5.816 -19.391 1 98.75 105 GLY A O 1
ATOM 784 N N . ASN A 1 106 ? 4.336 -6.832 -17.906 1 98.88 106 ASN A N 1
ATOM 785 C CA . ASN A 1 106 ? 4.566 -5.625 -17.125 1 98.88 106 ASN A CA 1
ATOM 786 C C . ASN A 1 106 ? 5.078 -4.48 -17.984 1 98.88 106 ASN A C 1
ATOM 788 O O . ASN A 1 106 ? 4.613 -3.346 -17.859 1 98.88 106 ASN A O 1
ATOM 792 N N . ALA A 1 107 ? 6.047 -4.777 -18.859 1 98.81 107 ALA A N 1
ATOM 793 C CA . ALA A 1 107 ? 6.66 -3.715 -19.641 1 98.81 107 ALA A CA 1
ATOM 794 C C . ALA A 1 107 ? 5.621 -3.01 -20.516 1 98.81 107 ALA A C 1
ATOM 796 O O . ALA A 1 107 ? 5.695 -1.794 -20.719 1 98.81 107 ALA A O 1
ATOM 797 N N . HIS A 1 108 ? 4.695 -3.775 -20.969 1 98.81 108 HIS A N 1
ATOM 798 C CA . HIS A 1 108 ? 3.629 -3.24 -21.812 1 98.81 108 HIS A CA 1
ATOM 799 C C . HIS A 1 108 ? 2.607 -2.469 -20.984 1 98.81 108 HIS A C 1
ATOM 801 O O . HIS A 1 108 ? 2.334 -1.3 -21.25 1 98.81 108 HIS A O 1
ATOM 807 N N . PHE A 1 109 ? 2.094 -3.045 -19.969 1 98.88 109 PHE A N 1
ATOM 808 C CA . PHE A 1 109 ? 0.982 -2.475 -19.203 1 98.88 109 PHE A CA 1
ATOM 809 C C . PHE A 1 109 ? 1.47 -1.374 -18.281 1 98.88 109 PHE A C 1
ATOM 811 O O . PHE A 1 109 ? 0.717 -0.457 -17.938 1 98.88 109 PHE A O 1
ATOM 818 N N . GLY A 1 110 ? 2.75 -1.456 -17.875 1 98.75 110 GLY A N 1
ATOM 819 C CA . GLY A 1 110 ? 3.318 -0.479 -16.953 1 98.75 110 GLY A CA 1
ATOM 820 C C . GLY A 1 110 ? 3.646 0.843 -17.625 1 98.75 110 GLY A C 1
ATOM 821 O O . GLY A 1 110 ? 4.023 1.808 -16.953 1 98.75 110 GLY A O 1
ATOM 822 N N . GLN A 1 111 ? 3.508 0.883 -18.922 1 97.88 111 GLN A N 1
ATOM 823 C CA . GLN A 1 111 ? 3.715 2.145 -19.641 1 97.88 111 GLN A CA 1
ATOM 824 C C . GLN A 1 111 ? 2.682 3.186 -19.219 1 97.88 111 GLN A C 1
ATOM 826 O O . GLN A 1 111 ? 2.98 4.379 -19.156 1 97.88 111 GLN A O 1
ATOM 831 N N . THR A 1 112 ? 1.525 2.67 -18.938 1 96.75 112 THR A N 1
ATOM 832 C CA . THR A 1 112 ? 0.47 3.617 -18.594 1 96.75 112 THR A CA 1
ATOM 833 C C . THR A 1 112 ? -0.144 3.277 -17.234 1 96.75 112 THR A C 1
ATOM 835 O O . THR A 1 112 ? -0.674 4.152 -16.547 1 96.75 112 THR A O 1
ATOM 838 N N . GLY A 1 113 ? -0.119 2.027 -16.859 1 98.56 113 GLY A N 1
ATOM 839 C CA . GLY A 1 113 ? -0.707 1.599 -15.594 1 98.56 113 GLY A CA 1
ATOM 840 C C . GLY A 1 113 ? 0.288 1.577 -14.453 1 98.56 113 GLY A C 1
ATOM 841 O O . GLY A 1 113 ? 1.5 1.606 -14.672 1 98.56 113 GLY A O 1
ATOM 842 N N . SER A 1 114 ? -0.222 1.602 -13.242 1 98.88 114 SER A N 1
ATOM 843 C CA . SER A 1 114 ? 0.612 1.467 -12.047 1 98.88 114 SER A CA 1
ATOM 844 C C . SER A 1 114 ? 0.721 0.01 -11.609 1 98.88 114 SER A C 1
ATOM 846 O O . SER A 1 114 ? -0.293 -0.656 -11.398 1 98.88 114 SER A O 1
ATOM 848 N N . ILE A 1 115 ? 1.939 -0.467 -11.492 1 98.94 115 ILE A N 1
ATOM 849 C CA . ILE A 1 115 ? 2.17 -1.84 -11.055 1 98.94 115 ILE A CA 1
ATOM 850 C C . ILE A 1 115 ? 2.396 -1.869 -9.547 1 98.94 115 ILE A C 1
ATOM 852 O O . ILE A 1 115 ? 3.225 -1.121 -9.023 1 98.94 115 ILE A O 1
ATOM 856 N N . LEU A 1 116 ? 1.623 -2.672 -8.844 1 99 116 LEU A N 1
ATOM 857 C CA . LEU A 1 116 ? 1.724 -2.889 -7.402 1 99 116 LEU A CA 1
ATOM 858 C C . LEU A 1 116 ? 2.219 -4.301 -7.102 1 99 116 LEU A C 1
ATOM 860 O O . LEU A 1 116 ? 1.79 -5.262 -7.738 1 99 116 LEU A O 1
ATOM 864 N N . ALA A 1 117 ? 3.133 -4.426 -6.133 1 99 117 ALA A N 1
ATOM 865 C CA . ALA A 1 117 ? 3.623 -5.742 -5.727 1 99 117 ALA A CA 1
ATOM 866 C C . ALA A 1 117 ? 4.328 -5.672 -4.379 1 99 117 ALA A C 1
ATOM 868 O O . ALA A 1 117 ? 4.57 -4.582 -3.85 1 99 117 ALA A O 1
ATOM 869 N N . HIS A 1 118 ? 4.59 -6.836 -3.822 1 98.94 118 HIS A N 1
ATOM 870 C CA . HIS A 1 118 ? 5.438 -6.926 -2.639 1 98.94 118 HIS A CA 1
ATOM 871 C C . HIS A 1 118 ? 6.824 -6.355 -2.91 1 98.94 118 HIS A C 1
ATOM 873 O O . HIS A 1 118 ? 7.324 -6.438 -4.035 1 98.94 118 HIS A O 1
ATOM 879 N N . HIS A 1 119 ? 7.543 -5.887 -1.833 1 98.81 119 HIS A N 1
ATOM 880 C CA . HIS A 1 119 ? 8.875 -5.309 -1.957 1 98.81 119 HIS A CA 1
ATOM 881 C C . HIS A 1 119 ? 9.836 -6.285 -2.633 1 98.81 119 HIS A C 1
ATOM 883 O O . HIS A 1 119 ? 10.672 -5.879 -3.445 1 98.81 119 HIS A O 1
ATOM 889 N N . ASN A 1 120 ? 9.688 -7.551 -2.322 1 98.88 120 ASN A N 1
ATOM 890 C CA . ASN A 1 120 ? 10.625 -8.547 -2.836 1 98.88 120 ASN A CA 1
ATOM 891 C C . ASN A 1 120 ? 10.438 -8.773 -4.332 1 98.88 120 ASN A C 1
ATOM 893 O O . ASN A 1 120 ? 11.367 -9.195 -5.02 1 98.88 120 ASN A O 1
ATOM 897 N N . VAL A 1 121 ? 9.219 -8.531 -4.848 1 98.94 121 VAL A N 1
ATOM 898 C CA . VAL A 1 121 ? 9 -8.633 -6.289 1 98.94 121 VAL A CA 1
ATOM 899 C C . VAL A 1 121 ? 9.812 -7.57 -7.016 1 98.94 121 VAL A C 1
ATOM 901 O O . VAL A 1 121 ? 10.492 -7.867 -8.008 1 98.94 121 VAL A O 1
ATOM 904 N N . LEU A 1 122 ? 9.758 -6.355 -6.488 1 98.94 122 LEU A N 1
ATOM 905 C CA . LEU A 1 122 ? 10.562 -5.293 -7.066 1 98.94 122 LEU A CA 1
ATOM 906 C C . LEU A 1 122 ? 12.047 -5.648 -7.008 1 98.94 122 LEU A C 1
ATOM 908 O O . LEU A 1 122 ? 12.766 -5.5 -8 1 98.94 122 LEU A O 1
ATOM 912 N N . LYS A 1 123 ? 12.469 -6.059 -5.816 1 98.75 123 LYS A N 1
ATOM 913 C CA . LYS A 1 123 ? 13.875 -6.418 -5.629 1 98.75 123 LYS A CA 1
ATOM 914 C C . LYS A 1 123 ? 14.32 -7.438 -6.668 1 98.75 123 LYS A C 1
ATOM 916 O O . LYS A 1 123 ? 15.375 -7.277 -7.285 1 98.75 123 LYS A O 1
ATOM 921 N N . ARG A 1 124 ? 13.516 -8.414 -6.938 1 98.69 124 ARG A N 1
ATOM 922 C CA . ARG A 1 124 ? 13.906 -9.508 -7.828 1 98.69 124 ARG A CA 1
ATOM 923 C C . ARG A 1 124 ? 13.812 -9.078 -9.289 1 98.69 124 ARG A C 1
ATOM 925 O O . ARG A 1 124 ? 14.648 -9.461 -10.109 1 98.69 124 ARG A O 1
ATOM 932 N N . LEU A 1 125 ? 12.805 -8.352 -9.625 1 98.81 125 LEU A N 1
ATOM 933 C CA . LEU A 1 125 ? 12.711 -7.855 -10.992 1 98.81 125 LEU A CA 1
ATOM 934 C C . LEU A 1 125 ? 13.875 -6.914 -11.305 1 98.81 125 LEU A C 1
ATOM 936 O O . LEU A 1 125 ? 14.414 -6.938 -12.414 1 98.81 125 LEU A O 1
ATOM 940 N N . LYS A 1 126 ? 14.305 -6.156 -10.352 1 98.12 126 LYS A N 1
ATOM 941 C CA . LYS A 1 126 ? 15.398 -5.203 -10.523 1 98.12 126 LYS A CA 1
ATOM 942 C C . LYS A 1 126 ? 16.734 -5.922 -10.664 1 98.12 126 LYS A C 1
ATOM 944 O O . LYS A 1 126 ? 17.703 -5.363 -11.203 1 98.12 126 LYS A O 1
ATOM 949 N N . ALA A 1 127 ? 16.828 -7.07 -10.078 1 97.94 127 ALA A N 1
ATOM 950 C CA . ALA A 1 127 ? 18.078 -7.828 -10.109 1 97.94 127 ALA A CA 1
ATOM 951 C C . ALA A 1 127 ? 18.438 -8.242 -11.539 1 97.94 127 ALA A C 1
ATOM 953 O O . ALA A 1 127 ? 19.594 -8.531 -11.836 1 97.94 127 ALA A O 1
ATOM 954 N N . ASP A 1 128 ? 17.422 -8.359 -12.43 1 96.69 128 ASP A N 1
ATOM 955 C CA . ASP A 1 128 ? 17.641 -8.594 -13.852 1 96.69 128 ASP A CA 1
ATOM 956 C C . ASP A 1 128 ? 17.828 -7.27 -14.594 1 96.69 128 ASP A C 1
ATOM 958 O O . ASP A 1 128 ? 16.859 -6.543 -14.828 1 96.69 128 ASP A O 1
ATOM 962 N N . SER A 1 129 ? 18.984 -6.996 -15.031 1 95.12 129 SER A N 1
ATOM 963 C CA . SER A 1 129 ? 19.344 -5.715 -15.641 1 95.12 129 SER A CA 1
ATOM 964 C C . SER A 1 129 ? 18.578 -5.496 -16.938 1 95.12 129 SER A C 1
ATOM 966 O O . SER A 1 129 ? 18.5 -4.367 -17.438 1 95.12 129 SER A O 1
ATOM 968 N N . SER A 1 130 ? 17.984 -6.574 -17.469 1 96.31 130 SER A N 1
ATOM 969 C CA . SER A 1 130 ? 17.25 -6.453 -18.734 1 96.31 130 SER A CA 1
ATOM 970 C C . SER A 1 130 ? 15.82 -6.008 -18.484 1 96.31 130 SER A C 1
ATOM 972 O O . SER A 1 130 ? 15.102 -5.672 -19.438 1 96.31 130 SER A O 1
ATOM 974 N N . THR A 1 131 ? 15.414 -5.961 -17.234 1 98.12 131 THR A N 1
ATOM 975 C CA . THR A 1 131 ? 14.055 -5.531 -16.922 1 98.12 131 THR A CA 1
ATOM 976 C C . THR A 1 131 ? 13.898 -4.027 -17.156 1 98.12 131 THR A C 1
ATOM 978 O O . THR A 1 131 ? 14.57 -3.227 -16.5 1 98.12 131 THR A O 1
ATOM 981 N N . PRO A 1 132 ? 13.055 -3.652 -18.062 1 98 132 PRO A N 1
ATOM 982 C CA . PRO A 1 132 ? 12.883 -2.213 -18.281 1 98 132 PRO A CA 1
ATOM 983 C C . PRO A 1 132 ? 12.172 -1.521 -17.125 1 98 132 PRO A C 1
ATOM 985 O O . PRO A 1 132 ? 11.461 -2.174 -16.344 1 98 132 PRO A O 1
ATOM 988 N N . ALA A 1 133 ? 12.305 -0.227 -17.047 1 97.56 133 ALA A N 1
ATOM 989 C CA . ALA A 1 133 ? 11.727 0.565 -15.969 1 97.56 133 ALA A CA 1
ATOM 990 C C . ALA A 1 133 ? 10.211 0.415 -15.938 1 97.56 133 ALA A C 1
ATOM 992 O O . ALA A 1 133 ? 9.609 0.371 -14.859 1 97.56 133 ALA A O 1
ATOM 993 N N . SER A 1 134 ? 9.609 0.284 -17.078 1 98.31 134 SER A N 1
ATOM 994 C CA . SER A 1 134 ? 8.156 0.206 -17.156 1 98.31 134 SER A CA 1
ATOM 995 C C . SER A 1 134 ? 7.637 -1.106 -16.578 1 98.31 134 SER A C 1
ATOM 997 O O . SER A 1 134 ? 6.441 -1.249 -16.328 1 98.31 134 SER A O 1
ATOM 999 N N . ALA A 1 135 ? 8.539 -2.07 -16.391 1 98.88 135 ALA A N 1
ATOM 1000 C CA . ALA A 1 135 ? 8.125 -3.383 -15.898 1 98.88 135 ALA A CA 1
ATOM 1001 C C . ALA A 1 135 ? 8.211 -3.457 -14.375 1 98.88 135 ALA A C 1
ATOM 1003 O O . ALA A 1 135 ? 7.805 -4.453 -13.773 1 98.88 135 ALA A O 1
ATOM 1004 N N . LEU A 1 136 ? 8.711 -2.406 -13.766 1 98.88 136 LEU A N 1
ATOM 1005 C CA . LEU A 1 136 ? 8.977 -2.451 -12.328 1 98.88 136 LEU A CA 1
ATOM 1006 C C . LEU A 1 136 ? 7.781 -1.939 -11.539 1 98.88 136 LEU A C 1
ATOM 1008 O O . LEU A 1 136 ? 7.156 -0.95 -11.922 1 98.88 136 LEU A O 1
ATOM 1012 N N . PRO A 1 137 ? 7.477 -2.635 -10.422 1 98.94 137 PRO A N 1
ATOM 1013 C CA . PRO A 1 137 ? 6.445 -2.094 -9.531 1 98.94 137 PRO A CA 1
ATOM 1014 C C . PRO A 1 137 ? 6.766 -0.681 -9.047 1 98.94 137 PRO A C 1
ATOM 1016 O O . PRO A 1 137 ? 7.906 -0.397 -8.672 1 98.94 137 PRO A O 1
ATOM 1019 N N . VAL A 1 138 ? 5.73 0.177 -9.031 1 98.88 138 VAL A N 1
ATOM 1020 C CA . VAL A 1 138 ? 5.938 1.562 -8.617 1 98.88 138 VAL A CA 1
ATOM 1021 C C . VAL A 1 138 ? 5.402 1.763 -7.199 1 98.88 138 VAL A C 1
ATOM 1023 O O . VAL A 1 138 ? 5.816 2.691 -6.5 1 98.88 138 VAL A O 1
ATOM 1026 N N . ILE A 1 139 ? 4.426 0.942 -6.816 1 98.94 139 ILE A N 1
ATOM 1027 C CA . ILE A 1 139 ? 3.926 0.914 -5.449 1 98.94 139 ILE A CA 1
ATOM 1028 C C . ILE A 1 139 ? 4.172 -0.463 -4.836 1 98.94 139 ILE A C 1
ATOM 1030 O O . ILE A 1 139 ? 3.719 -1.478 -5.371 1 98.94 139 ILE A O 1
ATOM 1034 N N . THR A 1 140 ? 4.906 -0.509 -3.746 1 98.94 140 THR A N 1
ATOM 1035 C CA . THR A 1 140 ? 5.207 -1.78 -3.098 1 98.94 140 THR A CA 1
ATOM 1036 C C . THR A 1 140 ? 4.781 -1.755 -1.632 1 98.94 140 THR A C 1
ATOM 1038 O O . THR A 1 140 ? 4.547 -0.684 -1.066 1 98.94 140 THR A O 1
ATOM 1041 N N . TYR A 1 141 ? 4.621 -2.877 -1.086 1 98.88 141 TYR A N 1
ATOM 1042 C CA . TYR A 1 141 ? 4.156 -3.049 0.286 1 98.88 141 TYR A CA 1
ATOM 1043 C C . TYR A 1 141 ? 4.84 -4.238 0.947 1 98.88 141 TYR A C 1
ATOM 1045 O O . TYR A 1 141 ? 5.406 -5.098 0.264 1 98.88 141 TYR A O 1
ATOM 1053 N N . GLU A 1 142 ? 4.758 -4.234 2.26 1 98.12 142 GLU A N 1
ATOM 1054 C CA . GLU A 1 142 ? 5.383 -5.324 3.002 1 98.12 142 GLU A CA 1
ATOM 1055 C C . GLU A 1 142 ? 4.371 -6.41 3.348 1 98.12 142 GLU A C 1
ATOM 1057 O O . GLU A 1 142 ? 4.613 -7.594 3.1 1 98.12 142 GLU A O 1
ATOM 1062 N N . ASP A 1 143 ? 3.223 -5.98 3.92 1 97.81 143 ASP A N 1
ATOM 1063 C CA . ASP A 1 143 ? 2.293 -6.98 4.441 1 97.81 143 ASP A CA 1
ATOM 1064 C C . ASP A 1 143 ? 1.006 -7.012 3.621 1 97.81 143 ASP A C 1
ATOM 1066 O O . ASP A 1 143 ? 0.526 -8.086 3.25 1 97.81 143 ASP A O 1
ATOM 1070 N N . ASN A 1 144 ? 0.449 -5.824 3.432 1 98.12 144 ASN A N 1
ATOM 1071 C CA . ASN A 1 144 ? -0.837 -5.766 2.744 1 98.12 144 ASN A CA 1
ATOM 1072 C C . ASN A 1 144 ? -1.14 -4.355 2.24 1 98.12 144 ASN A C 1
ATOM 1074 O O . ASN A 1 144 ? -0.553 -3.383 2.715 1 98.12 144 ASN A O 1
ATOM 1078 N N . ILE A 1 145 ? -2 -4.242 1.276 1 98.69 145 ILE A N 1
ATOM 1079 C CA . ILE A 1 145 ? -2.668 -3.02 0.848 1 98.69 145 ILE A CA 1
ATOM 1080 C C . ILE A 1 145 ? -4.098 -3.336 0.41 1 98.69 145 ILE A C 1
ATOM 1082 O O . ILE A 1 145 ? -4.445 -4.5 0.202 1 98.69 145 ILE A O 1
ATOM 1086 N N . SER A 1 146 ? -4.91 -2.34 0.351 1 98.94 146 SER A N 1
ATOM 1087 C CA . SER A 1 146 ? -6.254 -2.457 -0.211 1 98.94 146 SER A CA 1
ATOM 1088 C C . SER A 1 146 ? -6.438 -1.519 -1.399 1 98.94 146 SER A C 1
ATOM 1090 O O . SER A 1 146 ? -5.988 -0.371 -1.366 1 98.94 146 SER A O 1
ATOM 1092 N N . ILE A 1 147 ? -7.012 -2.025 -2.422 1 98.94 147 ILE A N 1
ATOM 1093 C CA . ILE A 1 147 ? -7.379 -1.229 -3.586 1 98.94 147 ILE A CA 1
ATOM 1094 C C . ILE A 1 147 ? -8.898 -1.146 -3.695 1 98.94 147 ILE A C 1
ATOM 1096 O O . ILE A 1 147 ? -9.57 -2.168 -3.859 1 98.94 147 ILE A O 1
ATOM 1100 N N . HIS A 1 148 ? -9.453 0.024 -3.545 1 98.88 148 HIS A N 1
ATOM 1101 C CA . HIS A 1 148 ? -10.891 0.264 -3.678 1 98.88 148 HIS A CA 1
ATOM 1102 C C . HIS A 1 148 ? -11.258 0.594 -5.117 1 98.88 148 HIS A C 1
ATOM 1104 O O . HIS A 1 148 ? -10.922 1.668 -5.621 1 98.88 148 HIS A O 1
ATOM 1110 N N . PHE A 1 149 ? -11.875 -0.329 -5.75 1 98.56 149 PHE A N 1
ATOM 1111 C CA . PHE A 1 149 ? -11.984 -0.292 -7.203 1 98.56 149 PHE A CA 1
ATOM 1112 C C . PHE A 1 149 ? -13.242 -1.017 -7.664 1 98.56 149 PHE A C 1
ATOM 1114 O O . PHE A 1 149 ? -13.508 -2.146 -7.246 1 98.56 149 PHE A O 1
ATOM 1121 N N . ASN A 1 150 ? -14.102 -0.381 -8.508 1 98.56 150 ASN A N 1
ATOM 1122 C CA . ASN A 1 150 ? -15.305 -0.942 -9.117 1 98.56 150 ASN A CA 1
ATOM 1123 C C . ASN A 1 150 ? -16.266 -1.467 -8.062 1 98.56 150 ASN A C 1
ATOM 1125 O O . ASN A 1 150 ? -16.766 -2.594 -8.164 1 98.56 150 ASN A O 1
ATOM 1129 N N . GLN A 1 151 ? -16.484 -0.693 -7.039 1 97.25 151 GLN A N 1
ATOM 1130 C CA . GLN A 1 151 ? -17.453 -0.913 -5.969 1 97.25 151 GLN A CA 1
ATOM 1131 C C . GLN A 1 151 ? -17.094 -2.146 -5.145 1 97.25 151 GLN A C 1
ATOM 1133 O O . GLN A 1 151 ? -17.969 -2.791 -4.57 1 97.25 151 GLN A O 1
ATOM 1138 N N . ASP A 1 152 ? -15.82 -2.477 -5.098 1 98.69 152 ASP A N 1
ATOM 1139 C CA . ASP A 1 152 ? -15.273 -3.557 -4.281 1 98.69 152 ASP A CA 1
ATOM 1140 C C . ASP A 1 152 ? -13.969 -3.137 -3.607 1 98.69 152 ASP A C 1
ATOM 1142 O O . ASP A 1 152 ? -13.453 -2.049 -3.869 1 98.69 152 ASP A O 1
ATOM 1146 N N . THR A 1 153 ? -13.586 -3.859 -2.6 1 98.81 153 THR A N 1
ATOM 1147 C CA . THR A 1 153 ? -12.266 -3.738 -1.998 1 98.81 153 THR A CA 1
ATOM 1148 C C . THR A 1 153 ? -11.422 -4.977 -2.291 1 98.81 153 THR A C 1
ATOM 1150 O O . THR A 1 153 ? -11.805 -6.09 -1.931 1 98.81 153 THR A O 1
ATOM 1153 N N . LEU A 1 154 ? -10.336 -4.77 -3.012 1 98.94 154 LEU A N 1
ATOM 1154 C CA . LEU A 1 154 ? -9.344 -5.816 -3.227 1 98.94 154 LEU A CA 1
ATOM 1155 C C . LEU A 1 154 ? -8.273 -5.777 -2.146 1 98.94 154 LEU A C 1
ATOM 1157 O O . LEU A 1 154 ? -7.48 -4.832 -2.088 1 98.94 154 LEU A O 1
ATOM 1161 N N . GLU A 1 155 ? -8.297 -6.789 -1.329 1 98.88 155 GLU A N 1
ATOM 1162 C CA . GLU A 1 155 ? -7.242 -6.934 -0.333 1 98.88 155 GLU A CA 1
ATOM 1163 C C . GLU A 1 155 ? -6.066 -7.734 -0.887 1 98.88 155 GLU A C 1
ATOM 1165 O O . GLU A 1 155 ? -6.234 -8.875 -1.311 1 98.88 155 GLU A O 1
ATOM 1170 N N . VAL A 1 156 ? -4.934 -7.098 -0.978 1 98.94 156 VAL A N 1
ATOM 1171 C CA . VAL A 1 156 ? -3.695 -7.746 -1.4 1 98.94 156 VAL A CA 1
ATOM 1172 C C . VAL A 1 156 ? -2.875 -8.141 -0.175 1 98.94 156 VAL A C 1
ATOM 1174 O O . VAL A 1 156 ? -2.494 -7.289 0.627 1 98.94 156 VAL A O 1
ATOM 1177 N N . ILE A 1 157 ? -2.52 -9.422 -0.051 1 98.75 157 ILE A N 1
ATOM 1178 C CA . ILE A 1 157 ? -1.99 -9.922 1.216 1 98.75 157 ILE A CA 1
ATOM 1179 C C . ILE A 1 157 ? -0.72 -10.727 0.964 1 98.75 157 ILE A C 1
ATOM 1181 O O . ILE A 1 157 ? -0.711 -11.641 0.131 1 98.75 157 ILE A O 1
ATOM 1185 N N . HIS A 1 158 ? 0.3 -10.359 1.621 1 98.81 158 HIS A N 1
ATOM 1186 C CA . HIS A 1 158 ? 1.489 -11.195 1.718 1 98.81 158 HIS A CA 1
ATOM 1187 C C . HIS A 1 158 ? 1.486 -12.016 3.006 1 98.81 158 HIS A C 1
ATOM 1189 O O . HIS A 1 158 ? 1.351 -11.453 4.098 1 98.81 158 HIS A O 1
ATOM 1195 N N . LEU A 1 159 ? 1.701 -13.305 2.938 1 98.56 159 LEU A N 1
ATOM 1196 C CA . LEU A 1 159 ? 1.559 -14.18 4.098 1 98.56 159 LEU A CA 1
ATOM 1197 C C . LEU A 1 159 ? 2.914 -14.711 4.547 1 98.56 159 LEU A C 1
ATOM 1199 O O . LEU A 1 159 ? 2.996 -15.492 5.5 1 98.56 159 LEU A O 1
ATOM 1203 N N . GLY A 1 160 ? 3.936 -14.266 3.922 1 98.44 160 GLY A N 1
ATOM 1204 C CA . GLY A 1 160 ? 5.262 -14.805 4.164 1 98.44 160 GLY A CA 1
ATOM 1205 C C . GLY A 1 160 ? 5.727 -15.75 3.068 1 98.44 160 GLY A C 1
ATOM 1206 O O . GLY A 1 160 ? 5.031 -15.938 2.066 1 98.44 160 GLY A O 1
ATOM 1207 N N . PRO A 1 161 ? 6.867 -16.312 3.258 1 98.5 161 PRO A N 1
ATOM 1208 C CA . PRO A 1 161 ? 7.43 -17.203 2.236 1 98.5 161 PRO A CA 1
ATOM 1209 C C . PRO A 1 161 ? 6.57 -18.438 1.996 1 98.5 161 PRO A C 1
ATOM 1211 O O . PRO A 1 161 ? 6.043 -19.031 2.945 1 98.5 161 PRO A O 1
ATOM 1214 N N . GLY A 1 162 ? 6.32 -18.766 0.761 1 98.75 162 GLY A N 1
ATOM 1215 C CA . GLY A 1 162 ? 5.617 -19.953 0.27 1 98.75 162 GLY A CA 1
ATOM 1216 C C . GLY A 1 162 ? 6.125 -20.422 -1.078 1 98.75 162 GLY A C 1
ATOM 1217 O O . GLY A 1 162 ? 7.109 -21.172 -1.15 1 98.75 162 GLY A O 1
ATOM 1218 N N . HIS A 1 163 ? 5.492 -19.906 -2.182 1 98.94 163 HIS A N 1
ATOM 1219 C CA . HIS A 1 163 ? 5.98 -20.141 -3.537 1 98.94 163 HIS A CA 1
ATOM 1220 C C . HIS A 1 163 ? 7.305 -19.422 -3.775 1 98.94 163 HIS A C 1
ATOM 1222 O O . HIS A 1 163 ? 8.227 -20 -4.363 1 98.94 163 HIS A O 1
ATOM 1228 N N . THR A 1 164 ? 7.391 -18.25 -3.387 1 98.88 164 THR A N 1
ATOM 1229 C CA . THR A 1 164 ? 8.562 -17.391 -3.287 1 98.88 164 THR A CA 1
ATOM 1230 C C . THR A 1 164 ? 8.547 -16.609 -1.981 1 98.88 164 THR A C 1
ATOM 1232 O O . THR A 1 164 ? 7.715 -16.859 -1.108 1 98.88 164 THR A O 1
ATOM 1235 N N . ASP A 1 165 ? 9.438 -15.656 -1.854 1 98.75 165 ASP A N 1
ATOM 1236 C CA . ASP A 1 165 ? 9.445 -14.812 -0.664 1 98.75 165 ASP A CA 1
ATOM 1237 C C . ASP A 1 165 ? 8.648 -13.531 -0.893 1 98.75 165 ASP A C 1
ATOM 1239 O O . ASP A 1 165 ? 8.609 -12.656 -0.026 1 98.75 165 ASP A O 1
ATOM 1243 N N . GLY A 1 166 ? 8.023 -13.391 -2.047 1 98.81 166 GLY A N 1
ATOM 1244 C CA . GLY A 1 166 ? 7.293 -12.172 -2.359 1 98.81 166 GLY A CA 1
ATOM 1245 C C . GLY A 1 166 ? 5.867 -12.43 -2.814 1 98.81 166 GLY A C 1
ATOM 1246 O O . GLY A 1 166 ? 5.281 -11.609 -3.525 1 98.81 166 GLY A O 1
ATOM 1247 N N . ASP A 1 167 ? 5.27 -13.555 -2.416 1 98.88 167 ASP A N 1
ATOM 1248 C CA . ASP A 1 167 ? 3.945 -13.977 -2.857 1 98.88 167 ASP A CA 1
ATOM 1249 C C . ASP A 1 167 ? 2.857 -13.094 -2.246 1 98.88 167 ASP A C 1
ATOM 1251 O O . ASP A 1 167 ? 2.928 -12.734 -1.069 1 98.88 167 ASP A O 1
ATOM 1255 N N . SER A 1 168 ? 1.933 -12.773 -3.074 1 98.94 168 SER A N 1
ATOM 1256 C CA . SER A 1 168 ? 0.701 -12.172 -2.574 1 98.94 168 SER A CA 1
ATOM 1257 C C . SER A 1 168 ? -0.527 -12.898 -3.115 1 98.94 168 SER A C 1
ATOM 1259 O O . SER A 1 168 ? -0.499 -13.438 -4.227 1 98.94 168 SER A O 1
ATOM 1261 N N . VAL A 1 169 ? -1.582 -12.93 -2.328 1 98.94 169 VAL A N 1
ATOM 1262 C CA . VAL A 1 169 ? -2.912 -13.289 -2.805 1 98.94 169 VAL A CA 1
ATOM 1263 C C . VAL A 1 169 ? -3.797 -12.047 -2.863 1 98.94 169 VAL A C 1
ATOM 1265 O O . VAL A 1 169 ? -3.514 -11.039 -2.205 1 98.94 169 VAL A O 1
ATOM 1268 N N . VAL A 1 170 ? -4.828 -12.062 -3.703 1 99 170 VAL A N 1
ATOM 1269 C CA . VAL A 1 170 ? -5.727 -10.93 -3.867 1 99 170 VAL A CA 1
ATOM 1270 C C . VAL A 1 170 ? -7.168 -11.367 -3.629 1 99 170 VAL A C 1
ATOM 1272 O O . VAL A 1 170 ? -7.684 -12.234 -4.34 1 99 170 VAL A O 1
ATOM 1275 N N . MET A 1 171 ? -7.812 -10.789 -2.664 1 98.88 171 MET A N 1
ATOM 1276 C CA . MET A 1 171 ? -9.18 -11.156 -2.299 1 98.88 171 MET A CA 1
ATOM 1277 C C . MET A 1 171 ? -10.148 -10.016 -2.596 1 98.88 171 MET A C 1
ATOM 1279 O O . MET A 1 171 ? -9.984 -8.906 -2.08 1 98.88 171 MET A O 1
ATOM 1283 N N . TRP A 1 172 ? -11.102 -10.242 -3.469 1 98.81 172 TRP A N 1
ATOM 1284 C CA . TRP A 1 172 ? -12.25 -9.352 -3.619 1 98.81 172 TRP A CA 1
ATOM 1285 C C . TRP A 1 172 ? -13.242 -9.547 -2.48 1 98.81 172 TRP A C 1
ATOM 1287 O O . TRP A 1 172 ? -13.883 -10.602 -2.381 1 98.81 172 TRP A O 1
ATOM 1297 N N . GLN A 1 173 ? -13.453 -8.539 -1.668 1 98.31 173 GLN A N 1
ATOM 1298 C CA . GLN A 1 173 ? -14.234 -8.703 -0.448 1 98.31 173 GLN A CA 1
ATOM 1299 C C . GLN A 1 173 ? -15.719 -8.859 -0.767 1 98.31 173 GLN A C 1
ATOM 1301 O O . GLN A 1 173 ? -16.391 -9.719 -0.191 1 98.31 173 GLN A O 1
ATOM 1306 N N . LYS A 1 174 ? -16.219 -8.062 -1.677 1 98.12 174 LYS A N 1
ATOM 1307 C CA . LYS A 1 174 ? -17.641 -8.117 -1.99 1 98.12 174 LYS A CA 1
ATOM 1308 C C . LYS A 1 174 ? -17.953 -9.266 -2.943 1 98.12 174 LYS A C 1
ATOM 1310 O O . LYS A 1 174 ? -18.891 -10.039 -2.713 1 98.12 174 LYS A O 1
ATOM 1315 N N . ALA A 1 175 ? -17.125 -9.461 -3.965 1 98.5 175 ALA A N 1
ATOM 1316 C CA . ALA A 1 175 ? -17.359 -10.492 -4.977 1 98.5 175 ALA A CA 1
ATOM 1317 C C . ALA A 1 175 ? -17.078 -11.883 -4.414 1 98.5 175 ALA A C 1
ATOM 1319 O O . ALA A 1 175 ? -17.5 -12.891 -5 1 98.5 175 ALA A O 1
ATOM 1320 N N . ASN A 1 176 ? -16.375 -11.992 -3.334 1 98.69 176 ASN A N 1
ATOM 1321 C CA . ASN A 1 176 ? -16.016 -13.266 -2.709 1 98.69 176 ASN A CA 1
ATOM 1322 C C . ASN A 1 176 ? -15.219 -14.156 -3.662 1 98.69 176 ASN A C 1
ATOM 1324 O O . ASN A 1 176 ? -15.578 -15.305 -3.889 1 98.69 176 ASN A O 1
ATOM 1328 N N . ILE A 1 177 ? -14.234 -13.586 -4.234 1 98.94 177 ILE A N 1
ATOM 1329 C CA . ILE A 1 177 ? -13.297 -14.211 -5.164 1 98.94 177 ILE A CA 1
ATOM 1330 C C . ILE A 1 177 ? -11.867 -14.023 -4.656 1 98.94 177 ILE A C 1
ATOM 1332 O O . ILE A 1 177 ? -11.523 -12.961 -4.129 1 98.94 177 ILE A O 1
ATOM 1336 N N . ILE A 1 178 ? -11.031 -15.016 -4.793 1 98.94 178 ILE A N 1
ATOM 1337 C CA . ILE A 1 178 ? -9.633 -14.867 -4.41 1 98.94 178 ILE A CA 1
ATOM 1338 C C . ILE A 1 178 ? -8.734 -15.375 -5.539 1 98.94 178 ILE A C 1
ATOM 1340 O O . ILE A 1 178 ? -9.016 -16.406 -6.148 1 98.94 178 ILE A O 1
ATOM 1344 N N . HIS A 1 179 ? -7.793 -14.617 -5.93 1 99 179 HIS A N 1
ATOM 1345 C CA . HIS A 1 179 ? -6.684 -15.047 -6.773 1 99 179 HIS A CA 1
ATOM 1346 C C . HIS A 1 179 ? -5.484 -15.477 -5.934 1 99 179 HIS A C 1
ATOM 1348 O O . HIS A 1 179 ? -4.922 -14.664 -5.188 1 99 179 HIS A O 1
ATOM 1354 N N . MET A 1 180 ? -4.984 -16.641 -6.102 1 98.94 180 MET A N 1
ATOM 1355 C CA . MET A 1 180 ? -4.023 -17.25 -5.188 1 98.94 180 MET A CA 1
ATOM 1356 C C . MET A 1 180 ? -2.598 -17.062 -5.684 1 98.94 180 MET A C 1
ATOM 1358 O O . MET A 1 180 ? -1.639 -17.391 -4.984 1 98.94 180 MET A O 1
ATOM 1362 N N . GLY A 1 181 ? -2.438 -16.406 -6.812 1 98.88 181 GLY A N 1
ATOM 1363 C CA . GLY A 1 181 ? -1.118 -16.547 -7.406 1 98.88 181 GLY A CA 1
ATOM 1364 C C . GLY A 1 181 ? -0.63 -17.984 -7.43 1 98.88 181 GLY A C 1
ATOM 1365 O O . GLY A 1 181 ? -1.415 -18.906 -7.648 1 98.88 181 GLY A O 1
ATOM 1366 N N . ASP A 1 182 ? 0.647 -18.172 -7.266 1 98.94 182 ASP A N 1
ATOM 1367 C CA . ASP A 1 182 ? 1.179 -19.531 -7.359 1 98.94 182 ASP A CA 1
ATOM 1368 C C . ASP A 1 182 ? 1.231 -20.203 -5.988 1 98.94 182 ASP A C 1
ATOM 1370 O O . ASP A 1 182 ? 2.012 -21.125 -5.773 1 98.94 182 ASP A O 1
ATOM 1374 N N . LEU A 1 183 ? 0.375 -19.75 -5.105 1 98.94 183 LEU A N 1
ATOM 1375 C CA . LEU A 1 183 ? 0.112 -20.516 -3.887 1 98.94 183 LEU A CA 1
ATOM 1376 C C . LEU A 1 183 ? -0.95 -21.578 -4.125 1 98.94 183 LEU A C 1
ATOM 1378 O O . LEU A 1 183 ? -1.411 -22.219 -3.184 1 98.94 183 LEU A O 1
ATOM 1382 N N . TYR A 1 184 ? -1.315 -21.688 -5.398 1 98.94 184 TYR A N 1
ATOM 1383 C CA . TYR A 1 184 ? -2.248 -22.75 -5.746 1 98.94 184 TYR A CA 1
ATOM 1384 C C . TYR A 1 184 ? -2.062 -23.188 -7.195 1 98.94 184 TYR A C 1
ATOM 1386 O O . TYR A 1 184 ? -2.246 -22.391 -8.117 1 98.94 184 TYR A O 1
ATOM 1394 N N . PHE A 1 185 ? -1.649 -24.391 -7.41 1 98.88 185 PHE A N 1
ATOM 1395 C CA . PHE A 1 185 ? -1.665 -25.141 -8.664 1 98.88 185 PHE A CA 1
ATOM 1396 C C . PHE A 1 185 ? -2.752 -26.203 -8.648 1 98.88 185 PHE A C 1
ATOM 1398 O O . PHE A 1 185 ? -2.596 -27.25 -8.008 1 98.88 185 PHE A O 1
ATOM 1405 N N . LYS A 1 186 ? -3.773 -26 -9.352 1 98.56 186 LYS A N 1
ATOM 1406 C CA . LYS A 1 186 ? -4.926 -26.891 -9.203 1 98.56 186 LYS A CA 1
ATOM 1407 C C . LYS A 1 186 ? -4.637 -28.266 -9.781 1 98.56 186 LYS A C 1
ATOM 1409 O O . LYS A 1 186 ? -4.246 -28.391 -10.945 1 98.56 186 LYS A O 1
ATOM 1414 N N . ASP A 1 187 ? -4.785 -29.297 -8.977 1 98.06 187 ASP A N 1
ATOM 1415 C CA . ASP A 1 187 ? -4.77 -30.719 -9.328 1 98.06 187 ASP A CA 1
ATOM 1416 C C . ASP A 1 187 ? -3.398 -31.141 -9.852 1 98.06 187 ASP A C 1
ATOM 1418 O O . ASP A 1 187 ? -3.301 -31.984 -10.75 1 98.06 187 ASP A O 1
ATOM 1422 N N . ARG A 1 188 ? -2.363 -30.562 -9.391 1 98.62 188 ARG A N 1
ATOM 1423 C CA . ARG A 1 188 ? -0.984 -30.891 -9.734 1 9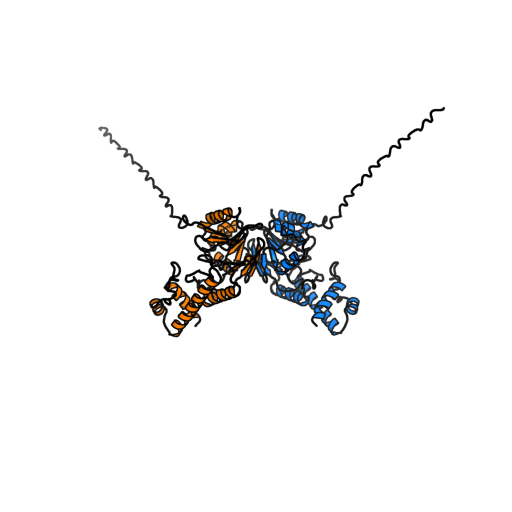8.62 188 ARG A CA 1
ATOM 1424 C C . ARG A 1 188 ? -0.022 -30.438 -8.641 1 98.62 188 ARG A C 1
ATOM 1426 O O . ARG A 1 188 ? -0.388 -29.641 -7.777 1 98.62 188 ARG A O 1
ATOM 1433 N N . PHE A 1 189 ? 1.211 -30.984 -8.695 1 98.81 189 PHE A N 1
ATOM 1434 C CA . PHE A 1 189 ? 2.232 -30.562 -7.738 1 98.81 189 PHE A CA 1
ATOM 1435 C C . PHE A 1 189 ? 2.588 -29.094 -7.922 1 98.81 189 PHE A C 1
ATOM 1437 O O . PHE A 1 189 ? 2.688 -28.609 -9.055 1 98.81 189 PHE A O 1
ATOM 1444 N N . PRO A 1 190 ? 2.777 -28.359 -6.852 1 98.88 190 PRO A N 1
ATOM 1445 C CA . PRO A 1 190 ? 3.164 -26.953 -6.957 1 98.88 190 PRO A CA 1
ATOM 1446 C C . PRO A 1 190 ? 4.641 -26.766 -7.312 1 98.88 190 PRO A C 1
ATOM 1448 O O . PRO A 1 190 ? 5.438 -27.688 -7.141 1 98.88 190 PRO A O 1
ATOM 1451 N N . TYR A 1 191 ? 4.926 -25.703 -7.859 1 98.75 191 TYR A N 1
ATOM 1452 C CA . TYR A 1 191 ? 6.305 -25.219 -7.941 1 98.75 191 TYR A CA 1
ATOM 1453 C C . TYR A 1 191 ? 6.66 -24.375 -6.73 1 98.75 191 TYR A C 1
ATOM 1455 O O . TYR A 1 191 ? 6.035 -23.328 -6.484 1 98.75 191 TYR A O 1
ATOM 1463 N N . ILE A 1 192 ? 7.566 -24.797 -5.938 1 98.88 192 ILE A N 1
ATOM 1464 C CA . ILE A 1 192 ? 8.102 -24.016 -4.828 1 98.88 192 ILE A CA 1
ATOM 1465 C C . ILE A 1 192 ? 9.547 -23.609 -5.125 1 98.88 192 ILE A C 1
ATOM 1467 O O . ILE A 1 192 ? 10.438 -24.469 -5.16 1 98.88 192 ILE A O 1
ATOM 1471 N N . ASP A 1 193 ? 9.75 -22.375 -5.332 1 98.88 193 ASP A N 1
ATOM 1472 C CA . ASP A 1 193 ? 11.039 -21.828 -5.738 1 98.88 193 ASP A CA 1
ATOM 1473 C C . ASP A 1 193 ? 11.93 -21.562 -4.523 1 98.88 193 ASP A C 1
ATOM 1475 O O . ASP A 1 193 ? 12.016 -20.438 -4.043 1 98.88 193 ASP A O 1
ATOM 1479 N N . LEU A 1 194 ? 12.648 -22.625 -4.082 1 98.56 194 LEU A N 1
ATOM 1480 C CA . LEU A 1 194 ? 13.492 -22.531 -2.891 1 98.56 194 LEU A CA 1
ATOM 1481 C C . LEU A 1 194 ? 14.609 -21.531 -3.102 1 98.56 194 LEU A C 1
ATOM 1483 O O . LEU A 1 194 ? 15.016 -20.828 -2.162 1 98.56 194 LEU A O 1
ATOM 1487 N N . ALA A 1 195 ? 15.078 -21.359 -4.281 1 98 195 ALA A N 1
ATOM 1488 C CA . ALA A 1 195 ? 16.172 -20.438 -4.586 1 98 195 ALA A CA 1
ATOM 1489 C C . ALA A 1 195 ? 15.711 -18.984 -4.449 1 98 195 ALA A C 1
ATOM 1491 O O . ALA A 1 195 ? 16.531 -18.094 -4.246 1 98 195 ALA A O 1
ATOM 1492 N N . ALA A 1 196 ? 14.398 -18.766 -4.512 1 98.5 196 ALA A N 1
ATOM 1493 C CA . ALA A 1 196 ? 13.852 -17.422 -4.379 1 98.5 196 ALA A CA 1
ATOM 1494 C C . ALA A 1 196 ? 13.164 -17.25 -3.027 1 98.5 196 ALA A C 1
ATOM 1496 O O . ALA A 1 196 ? 12.211 -16.469 -2.906 1 98.5 196 ALA A O 1
ATOM 1497 N N . GLY A 1 197 ? 13.57 -18.031 -2.105 1 98.5 197 GLY A N 1
ATOM 1498 C CA . GLY A 1 197 ? 13.117 -17.859 -0.735 1 98.5 197 GLY A CA 1
ATOM 1499 C C . GLY A 1 197 ? 11.836 -18.609 -0.429 1 98.5 197 GLY A C 1
ATOM 1500 O O . GLY A 1 197 ? 11.227 -18.406 0.624 1 98.5 197 GLY A O 1
ATOM 1501 N N . GLY A 1 198 ? 11.398 -19.484 -1.303 1 98.75 198 GLY A N 1
ATOM 1502 C CA . GLY A 1 198 ? 10.234 -20.297 -1.038 1 98.75 198 GLY A CA 1
ATOM 1503 C C . GLY A 1 198 ? 10.43 -21.266 0.113 1 98.75 198 GLY A C 1
ATOM 1504 O O . GLY A 1 198 ? 11.562 -21.484 0.557 1 98.75 198 GLY A O 1
ATOM 1505 N N . SER A 1 199 ? 9.305 -21.797 0.59 1 98.81 199 SER A N 1
ATOM 1506 C CA . SER A 1 199 ? 9.297 -22.719 1.733 1 98.81 199 SER A CA 1
ATOM 1507 C C . SER A 1 199 ? 8.148 -23.703 1.64 1 98.81 199 SER A C 1
ATOM 1509 O O . SER A 1 199 ? 6.992 -23.312 1.491 1 98.81 199 SER A O 1
ATOM 1511 N N . VAL A 1 200 ? 8.547 -25 1.761 1 98.81 200 VAL A N 1
ATOM 1512 C CA . VAL A 1 200 ? 7.543 -26.047 1.667 1 98.81 200 VAL A CA 1
ATOM 1513 C C . VAL A 1 200 ? 6.527 -25.891 2.799 1 98.81 200 VAL A C 1
ATOM 1515 O O . VAL A 1 200 ? 5.32 -25.859 2.557 1 98.81 200 VAL A O 1
ATOM 1518 N N . THR A 1 201 ? 7.016 -25.766 4.027 1 98.69 201 THR A N 1
ATOM 1519 C CA . THR A 1 201 ? 6.109 -25.656 5.164 1 98.69 201 THR A CA 1
ATOM 1520 C C . THR A 1 201 ? 5.383 -24.312 5.145 1 98.69 201 THR A C 1
ATOM 1522 O O . THR A 1 201 ? 4.207 -24.234 5.5 1 98.69 201 THR A O 1
ATOM 1525 N N . GLY A 1 202 ? 6.098 -23.25 4.762 1 98.81 202 GLY A N 1
ATOM 1526 C CA . GLY A 1 202 ? 5.457 -21.953 4.613 1 98.81 202 GLY A CA 1
ATOM 1527 C C . GLY A 1 202 ? 4.344 -21.953 3.578 1 98.81 202 GLY A C 1
ATOM 1528 O O . GLY A 1 202 ? 3.301 -21.328 3.779 1 98.81 202 GLY A O 1
ATOM 1529 N N . TYR A 1 203 ? 4.59 -22.641 2.488 1 98.94 203 TYR A N 1
ATOM 1530 C CA . TYR A 1 203 ? 3.582 -22.812 1.448 1 98.94 203 TYR A CA 1
ATOM 1531 C C . TYR A 1 203 ? 2.312 -23.438 2.014 1 98.94 203 TYR A C 1
ATOM 1533 O O . TYR A 1 203 ? 1.22 -22.875 1.86 1 98.94 203 TYR A O 1
ATOM 1541 N N . ARG A 1 204 ? 2.508 -24.547 2.643 1 98.88 204 ARG A N 1
ATOM 1542 C CA . ARG A 1 204 ? 1.389 -25.281 3.234 1 98.88 204 ARG A CA 1
ATOM 1543 C C . ARG A 1 204 ? 0.658 -24.406 4.258 1 98.88 204 ARG A C 1
ATOM 1545 O O . ARG A 1 204 ? -0.574 -24.391 4.293 1 98.88 204 ARG A O 1
ATOM 1552 N N . GLU A 1 205 ? 1.357 -23.703 5.094 1 98.88 205 GLU A N 1
ATOM 1553 C CA . GLU A 1 205 ? 0.758 -22.844 6.105 1 98.88 205 GLU A CA 1
ATOM 1554 C C . GLU A 1 205 ? -0.044 -21.719 5.461 1 98.88 205 GLU A C 1
ATOM 1556 O O . GLU A 1 205 ? -1.145 -21.391 5.914 1 98.88 205 GLU A O 1
ATOM 1561 N N . ASN A 1 206 ? 0.51 -21.078 4.449 1 98.94 206 ASN A N 1
ATOM 1562 C CA . ASN A 1 206 ? -0.181 -20 3.746 1 98.94 206 ASN A CA 1
ATOM 1563 C C . ASN A 1 206 ? -1.502 -20.484 3.15 1 98.94 206 ASN A C 1
ATOM 1565 O O . ASN A 1 206 ? -2.52 -19.797 3.252 1 98.94 206 ASN A O 1
ATOM 1569 N N . VAL A 1 207 ? -1.464 -21.656 2.547 1 98.94 207 VAL A N 1
ATOM 1570 C CA . VAL A 1 207 ? -2.686 -22.234 1.994 1 98.94 207 VAL A CA 1
ATOM 1571 C C . VAL A 1 207 ? -3.703 -22.453 3.111 1 98.94 207 VAL A C 1
ATOM 1573 O O . VAL A 1 207 ? -4.887 -22.156 2.951 1 98.94 207 VAL A O 1
ATOM 1576 N N . SER A 1 208 ? -3.252 -22.953 4.23 1 98.88 208 SER A N 1
ATOM 1577 C CA . SER A 1 208 ? -4.121 -23.188 5.379 1 98.88 208 SER A CA 1
ATOM 1578 C C . SER A 1 208 ? -4.766 -21.891 5.863 1 98.88 208 SER A C 1
ATOM 1580 O O . SER A 1 208 ? -5.969 -21.859 6.129 1 98.88 208 SER A O 1
ATOM 1582 N N . LEU A 1 209 ? -3.969 -20.875 5.988 1 98.88 209 LEU A N 1
ATOM 1583 C CA . LEU A 1 209 ? -4.465 -19.578 6.457 1 98.88 209 LEU A CA 1
ATOM 1584 C C . LEU A 1 209 ? -5.543 -19.047 5.523 1 98.88 209 LEU A C 1
ATOM 1586 O O . LEU A 1 209 ? -6.543 -18.484 5.98 1 98.88 209 LEU A O 1
ATOM 1590 N N . ILE A 1 210 ? -5.371 -19.188 4.238 1 98.88 210 ILE A N 1
ATOM 1591 C CA . ILE A 1 210 ? -6.352 -18.703 3.275 1 98.88 210 ILE A CA 1
ATOM 1592 C C . ILE A 1 210 ? -7.625 -19.531 3.367 1 98.88 210 ILE A C 1
ATOM 1594 O O . ILE A 1 210 ? -8.734 -19 3.312 1 98.88 210 ILE A O 1
ATOM 1598 N N . LEU A 1 211 ? -7.449 -20.859 3.49 1 98.88 211 LEU A N 1
ATOM 1599 C CA . LEU A 1 211 ? -8.602 -21.75 3.621 1 98.88 211 LEU A CA 1
ATOM 1600 C C . LEU A 1 211 ? -9.492 -21.297 4.777 1 98.88 211 LEU A C 1
ATOM 1602 O O . LEU A 1 211 ? -10.727 -21.359 4.672 1 98.88 211 LEU A O 1
ATOM 1606 N N . ASP A 1 212 ? -8.914 -20.844 5.84 1 98.5 212 ASP A N 1
ATOM 1607 C CA . ASP A 1 212 ? -9.641 -20.406 7.031 1 98.5 212 ASP A CA 1
ATOM 1608 C C . ASP A 1 212 ? -10.477 -19.172 6.742 1 98.5 212 ASP A C 1
ATOM 1610 O O . ASP A 1 212 ? -11.414 -18.859 7.477 1 98.5 212 ASP A O 1
ATOM 1614 N N . ARG A 1 213 ? -10.195 -18.5 5.664 1 98.12 213 ARG A N 1
ATOM 1615 C CA . ARG A 1 213 ? -10.867 -17.234 5.34 1 98.12 213 ARG A CA 1
ATOM 1616 C C . ARG A 1 213 ? -11.969 -17.469 4.312 1 98.12 213 ARG A C 1
ATOM 1618 O O . ARG A 1 213 ? -12.734 -16.547 4.008 1 98.12 213 ARG A O 1
ATOM 1625 N N . LEU A 1 214 ? -12.031 -18.562 3.719 1 98.62 214 LEU A N 1
ATOM 1626 C CA . LEU A 1 214 ? -12.961 -18.828 2.625 1 98.62 214 LEU A CA 1
ATOM 1627 C C . LEU A 1 214 ? -14.25 -19.453 3.148 1 98.62 214 LEU A C 1
ATOM 1629 O O . LEU A 1 214 ? -14.258 -20.078 4.215 1 98.62 214 LEU A O 1
ATOM 1633 N N . ASP A 1 215 ? -15.32 -19.25 2.457 1 98.25 215 ASP A N 1
ATOM 1634 C CA . ASP A 1 215 ? -16.547 -20 2.697 1 98.25 215 ASP A CA 1
ATOM 1635 C C . ASP A 1 215 ? -16.922 -20.844 1.48 1 98.25 215 ASP A C 1
ATOM 1637 O O . ASP A 1 215 ? -16.172 -20.906 0.506 1 98.25 215 ASP A O 1
ATOM 1641 N N . ASN A 1 216 ? -18.047 -21.516 1.518 1 97.56 216 ASN A N 1
ATOM 1642 C CA . ASN A 1 216 ? -18.406 -22.5 0.509 1 97.56 216 ASN A CA 1
ATOM 1643 C C . ASN A 1 216 ? -18.797 -21.844 -0.809 1 97.56 216 ASN A C 1
ATOM 1645 O O . ASN A 1 216 ? -18.938 -22.516 -1.832 1 97.56 216 ASN A O 1
ATOM 1649 N N . LYS A 1 217 ? -18.922 -20.516 -0.815 1 98.31 217 LYS A N 1
ATOM 1650 C CA . LYS A 1 217 ? -19.344 -19.812 -2.018 1 98.31 217 LYS A CA 1
ATOM 1651 C C . LYS A 1 217 ? -18.156 -19.109 -2.688 1 98.31 217 LYS A C 1
ATOM 1653 O O . LYS A 1 217 ? -18.297 -18.578 -3.787 1 98.31 217 LYS A O 1
ATOM 1658 N N . THR A 1 218 ? -17.031 -19.141 -2.037 1 98.81 218 THR A N 1
ATOM 1659 C CA . THR A 1 218 ? -15.875 -18.422 -2.553 1 98.81 218 THR A CA 1
ATOM 1660 C C . THR A 1 218 ? -15.383 -19.062 -3.848 1 98.81 218 THR A C 1
ATOM 1662 O O . THR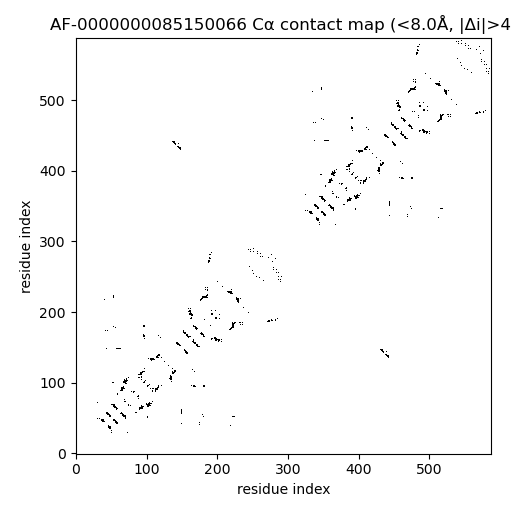 A 1 218 ? -15.203 -20.281 -3.92 1 98.81 218 THR A O 1
ATOM 1665 N N . LYS A 1 219 ? -15.219 -18.234 -4.879 1 98.94 219 LYS A N 1
ATOM 1666 C CA . LYS A 1 219 ? -14.523 -18.672 -6.086 1 98.94 219 LYS A CA 1
ATOM 1667 C C . LYS A 1 219 ? -13.016 -18.484 -5.953 1 98.94 219 LYS A C 1
ATOM 1669 O O . LYS A 1 219 ? -12.547 -17.438 -5.504 1 98.94 219 LYS A O 1
ATOM 1674 N N . VAL A 1 220 ? -12.273 -19.516 -6.336 1 98.94 220 VAL A N 1
ATOM 1675 C CA . VAL A 1 220 ? -10.828 -19.5 -6.152 1 98.94 220 VAL A CA 1
ATOM 1676 C C . VAL A 1 220 ? -10.133 -19.562 -7.512 1 98.94 220 VAL A C 1
ATOM 1678 O O . VAL A 1 220 ? -10.273 -20.547 -8.242 1 98.94 220 VAL A O 1
ATOM 1681 N N . ILE A 1 221 ? -9.445 -18.531 -7.859 1 99 221 ILE A N 1
ATOM 1682 C CA . ILE A 1 221 ? -8.609 -18.5 -9.062 1 99 221 ILE A CA 1
ATOM 1683 C C . ILE A 1 221 ? -7.211 -19.016 -8.727 1 99 221 ILE A C 1
ATOM 1685 O O . ILE A 1 221 ? -6.461 -18.359 -7.996 1 99 221 ILE A O 1
ATOM 1689 N N . PRO A 1 222 ? -6.805 -20.188 -9.219 1 98.94 222 PRO A N 1
ATOM 1690 C CA . PRO A 1 222 ? -5.426 -20.641 -9.016 1 98.94 222 PRO A CA 1
ATOM 1691 C C . PRO A 1 222 ? -4.422 -19.875 -9.883 1 98.94 222 PRO A C 1
ATOM 1693 O O . PRO A 1 222 ? -4.809 -19.234 -10.867 1 98.94 222 PRO A O 1
ATOM 1696 N N . GLY A 1 223 ? -3.162 -19.906 -9.469 1 98.88 223 GLY A N 1
ATOM 1697 C CA . GLY A 1 223 ? -2.141 -19.422 -10.391 1 98.88 223 GLY A CA 1
ATOM 1698 C C . GLY A 1 223 ? -2.143 -20.172 -11.719 1 98.88 223 GLY A C 1
ATOM 1699 O O . GLY A 1 223 ? -1.973 -19.562 -12.773 1 98.88 223 GLY A O 1
ATOM 1700 N N . HIS A 1 224 ? -2.371 -21.469 -11.531 1 98.62 224 HIS A N 1
ATOM 1701 C CA . HIS A 1 224 ? -2.453 -22.328 -12.711 1 98.62 224 HIS A CA 1
ATOM 1702 C C . HIS A 1 224 ? -3.58 -23.359 -12.57 1 98.62 224 HIS A C 1
ATOM 1704 O O . HIS A 1 224 ? -3.727 -23.984 -11.516 1 98.62 224 HIS A O 1
ATOM 1710 N N . GLY A 1 225 ? -4.289 -23.516 -13.719 1 98.06 225 GLY A N 1
ATOM 1711 C CA . GLY A 1 225 ? -5.395 -24.453 -13.719 1 98.06 225 GLY A CA 1
ATOM 1712 C C . GLY A 1 225 ? -6.754 -23.797 -13.812 1 98.06 225 GLY A C 1
ATOM 1713 O O . GLY A 1 225 ? -6.848 -22.562 -13.828 1 98.06 225 GLY A O 1
ATOM 1714 N N . ALA A 1 226 ? -7.844 -24.594 -13.812 1 98.31 226 ALA A N 1
ATOM 1715 C CA . ALA A 1 226 ? -9.211 -24.109 -13.969 1 98.31 226 ALA A CA 1
ATOM 1716 C C . ALA A 1 226 ? -9.719 -23.453 -12.688 1 98.31 226 ALA A C 1
ATOM 1718 O O . ALA A 1 226 ? -9.172 -23.688 -11.609 1 98.31 226 ALA A O 1
ATOM 1719 N N . LEU A 1 227 ? -10.719 -22.672 -12.859 1 98.88 227 LEU A N 1
ATOM 1720 C CA . LEU A 1 227 ? -11.391 -22.078 -11.711 1 98.88 227 LEU A CA 1
ATOM 1721 C C . LEU A 1 227 ? -11.734 -23.141 -10.672 1 98.88 227 LEU A C 1
ATOM 1723 O O . LEU A 1 227 ? -12.195 -24.234 -11.023 1 98.88 227 LEU A O 1
ATOM 1727 N N . ALA A 1 228 ? -11.562 -22.781 -9.406 1 98.88 228 ALA A N 1
ATOM 1728 C CA . ALA A 1 228 ? -11.758 -23.734 -8.312 1 98.88 228 ALA A CA 1
ATOM 1729 C C . ALA A 1 228 ? -12.656 -23.141 -7.23 1 98.88 228 ALA A C 1
ATOM 1731 O O . ALA A 1 228 ? -13.32 -22.125 -7.445 1 98.88 228 ALA A O 1
ATOM 1732 N N . ASP A 1 229 ? -12.859 -23.938 -6.195 1 98.75 229 ASP A N 1
ATOM 1733 C CA . ASP A 1 229 ? -13.594 -23.531 -5 1 98.75 229 ASP A CA 1
ATOM 1734 C C . ASP A 1 229 ? -12.859 -23.984 -3.734 1 98.75 229 ASP A C 1
ATOM 1736 O O . ASP A 1 229 ? -11.727 -24.469 -3.805 1 98.75 229 ASP A O 1
ATOM 1740 N N . LYS A 1 230 ? -13.469 -23.719 -2.652 1 98.81 230 LYS A N 1
ATOM 1741 C CA . LYS A 1 230 ? -12.844 -24.031 -1.37 1 98.81 230 LYS A CA 1
ATOM 1742 C C . LYS A 1 230 ? -12.516 -25.516 -1.259 1 98.81 230 LYS A C 1
ATOM 1744 O O . LYS A 1 230 ? -11.445 -25.875 -0.762 1 98.81 230 LYS A O 1
ATOM 1749 N N . ASN A 1 231 ? -13.352 -26.375 -1.685 1 98.81 231 ASN A N 1
ATOM 1750 C CA . ASN A 1 231 ? -13.141 -27.812 -1.587 1 98.81 231 ASN A CA 1
ATOM 1751 C C . ASN A 1 231 ? -11.938 -28.25 -2.424 1 98.81 231 ASN A C 1
ATOM 1753 O O . ASN A 1 231 ? -11.164 -29.109 -1.997 1 98.81 231 ASN A O 1
ATOM 1757 N N . ALA A 1 232 ? -11.891 -27.719 -3.596 1 98.88 232 ALA A N 1
ATOM 1758 C CA . ALA A 1 232 ? -10.742 -28.047 -4.438 1 98.88 232 ALA A CA 1
ATOM 1759 C C . ALA A 1 232 ? -9.438 -27.594 -3.787 1 98.88 232 ALA A C 1
ATOM 1761 O O . ALA A 1 232 ? -8.43 -28.297 -3.848 1 98.88 232 ALA A O 1
ATOM 1762 N N . LEU A 1 233 ? -9.445 -26.422 -3.219 1 98.94 233 LEU A N 1
ATOM 1763 C CA . LEU A 1 233 ? -8.258 -25.922 -2.527 1 98.94 233 LEU A CA 1
ATOM 1764 C C . LEU A 1 233 ? -7.93 -26.812 -1.325 1 98.94 233 LEU A C 1
ATOM 1766 O O . LEU A 1 233 ? -6.758 -27.031 -1.017 1 98.94 233 LEU A O 1
ATOM 1770 N N . LEU A 1 234 ? -8.945 -27.234 -0.65 1 98.88 234 LEU A N 1
ATOM 1771 C CA . LEU A 1 234 ? -8.75 -28.141 0.481 1 98.88 234 LEU A CA 1
ATOM 1772 C C . LEU A 1 234 ? -8.102 -29.438 0.032 1 98.88 234 LEU A C 1
ATOM 1774 O O . LEU A 1 234 ? -7.223 -29.969 0.717 1 98.88 234 LEU A O 1
ATOM 1778 N N . LYS A 1 235 ? -8.555 -29.969 -1.099 1 98.75 235 LYS A N 1
ATOM 1779 C CA . LYS A 1 235 ? -7.926 -31.156 -1.676 1 98.75 235 LYS A CA 1
ATOM 1780 C C . LYS A 1 235 ? -6.434 -30.922 -1.912 1 98.75 235 LYS A C 1
ATOM 1782 O O . LYS A 1 235 ? -5.613 -31.812 -1.638 1 98.75 235 LYS A O 1
ATOM 1787 N N . PHE A 1 236 ? -6.129 -29.828 -2.424 1 98.88 236 PHE A N 1
ATOM 1788 C CA . PHE A 1 236 ? -4.742 -29.438 -2.639 1 98.88 236 PHE A CA 1
ATOM 1789 C C . PHE A 1 236 ? -3.979 -29.406 -1.321 1 98.88 236 PHE A C 1
ATOM 1791 O O . PHE A 1 236 ? -2.854 -29.906 -1.238 1 98.88 236 PHE A O 1
ATOM 1798 N N . LYS A 1 237 ? -4.543 -28.781 -0.279 1 98.88 237 LYS A N 1
ATOM 1799 C CA . LYS A 1 237 ? -3.922 -28.734 1.041 1 98.88 237 LYS A CA 1
ATOM 1800 C C . LYS A 1 237 ? -3.643 -30.141 1.57 1 98.88 237 LYS A C 1
ATOM 1802 O O . LYS A 1 237 ? -2.596 -30.375 2.174 1 98.88 237 LYS A O 1
ATOM 1807 N N . HIS A 1 238 ? -4.535 -31.047 1.382 1 98.81 238 HIS A N 1
ATOM 1808 C CA . HIS A 1 238 ? -4.336 -32.406 1.809 1 98.81 238 HIS A CA 1
ATOM 1809 C C . HIS A 1 238 ? -3.135 -33.062 1.104 1 98.81 238 HIS A C 1
ATOM 1811 O O . HIS A 1 238 ? -2.357 -33.781 1.722 1 98.81 238 HIS A O 1
ATOM 1817 N N . MET A 1 239 ? -3.068 -32.781 -0.182 1 98.88 239 MET A N 1
ATOM 1818 C CA . MET A 1 239 ? -1.907 -33.25 -0.924 1 98.88 239 MET A CA 1
ATOM 1819 C C . MET A 1 239 ? -0.614 -32.719 -0.329 1 98.88 239 MET A C 1
ATOM 1821 O O . MET A 1 239 ? 0.357 -33.438 -0.158 1 98.88 239 MET A O 1
ATOM 1825 N N . LEU A 1 240 ? -0.567 -31.438 0.021 1 98.94 240 LEU A N 1
ATOM 1826 C CA . LEU A 1 240 ? 0.607 -30.828 0.643 1 98.94 240 LEU A CA 1
ATOM 1827 C C . LEU A 1 240 ? 0.925 -31.516 1.973 1 98.94 240 LEU A C 1
ATOM 1829 O O . LEU A 1 240 ? 2.074 -31.875 2.23 1 98.94 240 LEU A O 1
ATOM 1833 N N . ASP A 1 241 ? -0.091 -31.656 2.795 1 98.88 241 ASP A N 1
ATOM 1834 C CA . ASP A 1 241 ? 0.079 -32.312 4.094 1 98.88 241 ASP A CA 1
ATOM 1835 C C . ASP A 1 241 ? 0.652 -33.719 3.936 1 98.88 241 ASP A C 1
ATOM 1837 O O . ASP A 1 241 ? 1.621 -34.062 4.609 1 98.88 241 ASP A O 1
ATOM 1841 N N . ASP A 1 242 ? 0.058 -34.469 3.107 1 98.88 242 ASP A N 1
ATOM 1842 C CA . ASP A 1 242 ? 0.477 -35.844 2.895 1 98.88 242 ASP A CA 1
ATOM 1843 C C . ASP A 1 242 ? 1.912 -35.906 2.377 1 98.88 242 ASP A C 1
ATOM 1845 O O . ASP A 1 242 ? 2.691 -36.75 2.799 1 98.88 242 ASP A O 1
ATOM 1849 N N . SER A 1 243 ? 2.207 -35.031 1.445 1 98.81 243 SER A N 1
ATOM 1850 C CA . SER A 1 243 ? 3.553 -35 0.878 1 98.81 243 SER A CA 1
ATOM 1851 C C . SER A 1 243 ? 4.594 -34.688 1.949 1 98.81 243 SER A C 1
ATOM 1853 O O . SER A 1 243 ? 5.633 -35.344 2.018 1 98.81 243 SER A O 1
ATOM 1855 N N . ILE A 1 244 ? 4.309 -33.656 2.727 1 98.81 244 ILE A N 1
ATOM 1856 C CA . ILE A 1 244 ? 5.234 -33.25 3.77 1 98.81 244 ILE A CA 1
ATOM 1857 C C . ILE A 1 244 ? 5.418 -34.375 4.789 1 98.81 244 ILE A C 1
ATOM 1859 O O . ILE A 1 244 ? 6.547 -34.688 5.152 1 98.81 244 ILE A O 1
ATOM 1863 N N . ASN A 1 245 ? 4.32 -34.938 5.25 1 98.62 245 ASN A N 1
ATOM 1864 C CA . ASN A 1 245 ? 4.387 -36.031 6.219 1 98.62 245 ASN A CA 1
ATOM 1865 C C . ASN A 1 245 ? 5.148 -37.25 5.668 1 98.62 245 ASN A C 1
ATOM 1867 O O . ASN A 1 245 ? 5.973 -37.844 6.363 1 98.62 245 ASN A O 1
ATOM 1871 N N . TRP A 1 246 ? 4.785 -37.625 4.441 1 98.62 246 TRP A N 1
ATOM 1872 C CA . TRP A 1 246 ? 5.461 -38.719 3.775 1 98.62 246 TRP A CA 1
ATOM 1873 C C . TRP A 1 246 ? 6.969 -38.5 3.713 1 98.62 246 TRP A C 1
ATOM 1875 O O . TRP A 1 246 ? 7.758 -39.375 4.082 1 98.62 246 TRP A O 1
ATOM 1885 N N . MET A 1 247 ? 7.391 -37.344 3.27 1 98.69 247 MET A N 1
ATOM 1886 C CA . MET A 1 247 ? 8.812 -37.031 3.125 1 98.69 247 MET A CA 1
ATOM 1887 C C . MET A 1 247 ? 9.508 -37 4.484 1 98.69 247 MET A C 1
ATOM 1889 O O . MET A 1 247 ? 10.617 -37.531 4.621 1 98.69 247 MET A O 1
ATOM 1893 N N . ARG A 1 248 ? 8.891 -36.406 5.43 1 98.25 248 ARG A N 1
ATOM 1894 C CA . ARG A 1 248 ? 9.469 -36.406 6.77 1 98.25 248 ARG A CA 1
ATOM 1895 C C . ARG A 1 248 ? 9.688 -37.844 7.258 1 98.25 248 ARG A C 1
ATOM 1897 O O . ARG A 1 248 ? 10.703 -38.125 7.898 1 98.25 248 ARG A O 1
ATOM 1904 N N . GLY A 1 249 ? 8.727 -38.688 7.035 1 98.06 249 GLY A N 1
ATOM 1905 C CA . GLY A 1 249 ? 8.883 -40.094 7.371 1 98.06 249 GLY A CA 1
ATOM 1906 C C . GLY A 1 249 ? 10.078 -40.75 6.688 1 98.06 249 GLY A C 1
ATOM 1907 O O . GLY A 1 249 ? 10.844 -41.469 7.324 1 98.06 249 GLY A O 1
ATOM 1908 N N . GLU A 1 250 ? 10.172 -40.531 5.395 1 98.12 250 GLU A N 1
ATOM 1909 C CA . GLU A 1 250 ? 11.297 -41.062 4.637 1 98.12 250 GLU A CA 1
ATOM 1910 C C . GLU A 1 250 ? 12.625 -40.562 5.207 1 98.12 250 GLU A C 1
ATOM 1912 O O . GLU A 1 250 ? 13.57 -41.344 5.344 1 98.12 250 GLU A O 1
ATOM 1917 N N . ILE A 1 251 ? 12.695 -39.281 5.527 1 97.62 251 ILE A N 1
ATOM 1918 C CA . ILE A 1 251 ? 13.914 -38.688 6.074 1 97.62 251 ILE A CA 1
ATOM 1919 C C . ILE A 1 251 ? 14.211 -39.281 7.445 1 97.62 251 ILE A C 1
ATOM 1921 O O . ILE A 1 251 ? 15.359 -39.625 7.742 1 97.62 251 ILE A O 1
ATOM 1925 N N . GLU A 1 252 ? 13.188 -39.406 8.211 1 96.94 252 GLU A N 1
ATOM 1926 C CA . GLU A 1 252 ? 13.344 -40 9.547 1 96.94 252 GLU A CA 1
ATOM 1927 C C . GLU A 1 252 ? 13.883 -41.406 9.469 1 96.94 252 GLU A C 1
ATOM 1929 O O . GLU A 1 252 ? 14.664 -41.844 10.32 1 96.94 252 GLU A O 1
ATOM 1934 N N . MET A 1 253 ? 13.531 -42.156 8.492 1 97.06 253 MET A N 1
ATOM 1935 C CA . MET A 1 253 ? 13.961 -43.562 8.297 1 97.06 253 MET A CA 1
ATOM 1936 C C . MET A 1 253 ? 15.367 -43.625 7.715 1 97.06 253 MET A C 1
ATOM 1938 O O . MET A 1 253 ? 15.914 -44.688 7.516 1 97.06 253 MET A O 1
ATOM 1942 N N . GLY A 1 254 ? 15.867 -42.438 7.352 1 96.5 254 GLY A N 1
ATOM 1943 C CA . GLY A 1 254 ? 17.25 -42.375 6.918 1 96.5 254 GLY A CA 1
ATOM 1944 C C . GLY A 1 254 ? 17.422 -42.594 5.43 1 96.5 254 GLY A C 1
ATOM 1945 O O . GLY A 1 254 ? 18.547 -42.812 4.953 1 96.5 254 GLY A O 1
ATOM 1946 N N . HIS A 1 255 ? 16.375 -42.594 4.68 1 97.25 255 HIS A N 1
ATOM 1947 C CA . HIS A 1 255 ? 16.469 -42.781 3.238 1 97.25 255 HIS A CA 1
ATOM 1948 C C . HIS A 1 255 ? 17.078 -41.562 2.564 1 97.25 255 HIS A C 1
ATOM 1950 O O . HIS A 1 255 ? 16.734 -40.438 2.924 1 97.25 255 HIS A O 1
ATOM 1956 N N . ASP A 1 256 ? 18 -41.75 1.644 1 96.75 256 ASP A N 1
ATOM 1957 C CA . ASP A 1 256 ? 18.562 -40.625 0.906 1 96.75 256 ASP A CA 1
ATOM 1958 C C . ASP A 1 256 ? 17.719 -40.281 -0.308 1 96.75 256 ASP A C 1
ATOM 1960 O O . ASP A 1 256 ? 16.75 -40.969 -0.623 1 96.75 256 ASP A O 1
ATOM 1964 N N . LEU A 1 257 ? 17.969 -39.188 -0.937 1 98 257 LEU A N 1
ATOM 1965 C CA . LEU A 1 257 ? 17.172 -38.656 -2.037 1 98 257 LEU A CA 1
ATOM 1966 C C . LEU A 1 257 ? 17.047 -39.656 -3.168 1 98 257 LEU A C 1
ATOM 1968 O O . LEU A 1 257 ? 15.969 -39.844 -3.729 1 98 257 LEU A O 1
ATOM 1972 N N . ALA A 1 258 ? 18.203 -40.344 -3.482 1 98 258 ALA A N 1
ATOM 1973 C CA . ALA A 1 258 ? 18.203 -41.312 -4.574 1 98 258 ALA A CA 1
ATOM 1974 C C . ALA A 1 258 ? 17.234 -42.438 -4.301 1 98 258 ALA A C 1
ATOM 1976 O O . ALA A 1 258 ? 16.5 -42.875 -5.191 1 98 258 ALA A O 1
ATOM 1977 N N . THR A 1 259 ? 17.297 -43 -3.133 1 98 259 THR A N 1
ATOM 1978 C CA . THR A 1 259 ? 16.406 -44.094 -2.721 1 98 259 THR A CA 1
ATOM 1979 C C . THR A 1 259 ? 14.945 -43.656 -2.801 1 98 259 THR A C 1
ATOM 1981 O O . THR A 1 259 ? 14.102 -44.406 -3.303 1 98 259 THR A O 1
ATOM 1984 N N . ILE A 1 260 ? 14.641 -42.469 -2.348 1 98.25 260 ILE A N 1
ATOM 1985 C CA . ILE A 1 260 ? 13.273 -41.969 -2.314 1 98.25 260 ILE A CA 1
ATOM 1986 C C . ILE A 1 260 ? 12.766 -41.75 -3.738 1 98.25 260 ILE A C 1
ATOM 1988 O O . ILE A 1 260 ? 11.617 -42.062 -4.047 1 98.25 260 ILE A O 1
ATOM 1992 N N . LYS A 1 261 ? 13.594 -41.188 -4.613 1 98.06 261 LYS A N 1
ATOM 1993 C CA . LYS A 1 261 ? 13.219 -40.969 -6.008 1 98.06 261 LYS A CA 1
ATOM 1994 C C . LYS A 1 261 ? 12.898 -42.312 -6.691 1 98.06 261 LYS A C 1
ATOM 1996 O O . LYS A 1 261 ? 11.969 -42.375 -7.504 1 98.06 261 LYS A O 1
ATOM 2001 N N . LYS A 1 262 ? 13.648 -43.344 -6.344 1 97.75 262 LYS A N 1
ATOM 2002 C CA . LYS A 1 262 ? 13.406 -44.656 -6.906 1 97.75 262 LYS A CA 1
ATOM 2003 C C . LYS A 1 262 ? 12.039 -45.188 -6.488 1 97.75 262 LYS A C 1
ATOM 2005 O O . LYS A 1 262 ? 11.367 -45.844 -7.27 1 97.75 262 LYS A O 1
ATOM 2010 N N . GLN A 1 263 ? 11.664 -44.969 -5.297 1 96.69 263 GLN A N 1
ATOM 2011 C CA . GLN A 1 263 ? 10.367 -45.375 -4.773 1 96.69 263 GLN A CA 1
ATOM 2012 C C . GLN A 1 263 ? 9.234 -44.594 -5.406 1 96.69 263 GLN A C 1
ATOM 2014 O O . GLN A 1 263 ? 8.156 -45.125 -5.664 1 96.69 263 GLN A O 1
ATOM 2019 N N . GLY A 1 264 ? 9.508 -43.312 -5.652 1 97.81 264 GLY A N 1
ATOM 2020 C CA . GLY A 1 264 ? 8.492 -42.438 -6.203 1 97.81 264 GLY A CA 1
ATOM 2021 C C . GLY A 1 264 ? 7.586 -41.844 -5.148 1 97.81 264 GLY A C 1
ATOM 2022 O O . GLY A 1 264 ? 7.727 -42.125 -3.959 1 97.81 264 GLY A O 1
ATOM 2023 N N . VAL A 1 265 ? 6.688 -40.906 -5.637 1 98.25 265 VAL A N 1
ATOM 2024 C CA . VAL A 1 265 ? 5.711 -40.312 -4.73 1 98.25 265 VAL A CA 1
ATOM 2025 C C . VAL A 1 265 ? 4.664 -41.375 -4.344 1 98.25 265 VAL A C 1
ATOM 2027 O O . VAL A 1 265 ? 4.512 -42.375 -5.023 1 98.25 265 VAL A O 1
ATOM 2030 N N . PRO A 1 266 ? 3.922 -41.156 -3.189 1 97.69 266 PRO A N 1
ATOM 2031 C CA . PRO A 1 266 ? 2.816 -42.062 -2.871 1 97.69 266 PRO A CA 1
ATOM 2032 C C . PRO A 1 266 ? 1.87 -42.25 -4.051 1 97.69 266 PRO A C 1
ATOM 2034 O O . PRO A 1 266 ? 1.583 -41.312 -4.797 1 97.69 266 PRO A O 1
ATOM 2037 N N . ALA A 1 267 ? 1.348 -43.469 -4.168 1 97.19 267 ALA A N 1
ATOM 2038 C CA . ALA A 1 267 ? 0.588 -43.906 -5.332 1 97.19 267 ALA A CA 1
ATOM 2039 C C . ALA A 1 267 ? -0.606 -42.969 -5.586 1 97.19 267 ALA A C 1
ATOM 2041 O O . ALA A 1 267 ? -0.933 -42.688 -6.738 1 97.19 267 ALA A O 1
ATOM 2042 N N . LYS A 1 268 ? -1.275 -42.562 -4.594 1 96.94 268 LYS A N 1
ATOM 2043 C CA . LYS A 1 268 ? -2.482 -41.75 -4.723 1 96.94 268 LYS A CA 1
ATOM 2044 C C . LYS A 1 268 ? -2.17 -40.375 -5.363 1 96.94 268 LYS A C 1
ATOM 2046 O O . LYS A 1 268 ? -3.076 -39.688 -5.801 1 96.94 268 LYS A O 1
ATOM 2051 N N . TYR A 1 269 ? -0.866 -40 -5.449 1 98.06 269 TYR A N 1
ATOM 2052 C CA . TYR A 1 269 ? -0.507 -38.688 -6.004 1 98.06 269 TYR A CA 1
ATOM 2053 C C . TYR A 1 269 ? 0.334 -38.844 -7.266 1 98.06 269 TYR A C 1
ATOM 2055 O O . TYR A 1 269 ? 0.926 -37.875 -7.75 1 98.06 269 TYR A O 1
ATOM 2063 N N . ALA A 1 270 ? 0.427 -40.031 -7.793 1 96.12 270 ALA A N 1
ATOM 2064 C CA . ALA A 1 270 ? 1.242 -40.312 -8.969 1 96.12 270 ALA A CA 1
ATOM 2065 C C . ALA A 1 270 ? 0.818 -39.469 -10.156 1 96.12 270 ALA A C 1
ATOM 2067 O O . ALA A 1 270 ? 1.653 -39.062 -10.969 1 96.12 270 ALA A O 1
ATOM 2068 N N . ASN A 1 271 ? -0.493 -39.125 -10.211 1 97.25 271 ASN A N 1
ATOM 2069 C CA . ASN A 1 271 ? -1.012 -38.438 -11.383 1 97.25 271 ASN A CA 1
ATOM 2070 C C . ASN A 1 271 ? -0.974 -36.906 -11.18 1 97.25 271 ASN A C 1
ATOM 2072 O O . ASN A 1 271 ? -1.539 -36.156 -11.977 1 97.25 271 ASN A O 1
ATOM 2076 N N . TRP A 1 272 ? -0.32 -36.469 -10.148 1 98.5 272 TRP A N 1
ATOM 2077 C CA . TRP A 1 272 ? -0.245 -35.031 -9.875 1 98.5 272 TRP A CA 1
ATOM 2078 C C . TRP A 1 272 ? 0.938 -34.406 -10.602 1 98.5 272 TRP A C 1
ATOM 2080 O O . TRP A 1 272 ? 1.038 -33.156 -10.688 1 98.5 272 TRP A O 1
ATOM 2090 N N . ALA A 1 273 ? 1.854 -35.219 -11.109 1 98.25 273 ALA A N 1
ATOM 2091 C CA . ALA A 1 273 ? 2.988 -34.75 -11.891 1 98.25 273 ALA A CA 1
ATOM 2092 C C . ALA A 1 273 ? 2.521 -34.094 -13.195 1 98.25 273 ALA A C 1
ATOM 2094 O O . ALA A 1 273 ? 1.506 -34.5 -13.766 1 98.25 273 ALA A O 1
ATOM 2095 N N . TRP A 1 274 ? 3.207 -33.125 -13.602 1 96.69 274 TRP A N 1
ATOM 2096 C CA . TRP A 1 274 ? 2.977 -32.438 -14.883 1 96.69 274 TRP A CA 1
ATOM 2097 C C . TRP A 1 274 ? 4.289 -31.984 -15.492 1 96.69 274 TRP A C 1
ATOM 2099 O O . TRP A 1 274 ? 5.363 -32.188 -14.93 1 96.69 274 TRP A O 1
ATOM 2109 N N . GLU A 1 275 ? 4.297 -31.5 -16.688 1 93.44 275 GLU A N 1
ATOM 2110 C CA . GLU A 1 275 ? 5.469 -31.266 -17.516 1 93.44 275 GLU A CA 1
ATOM 2111 C C . GLU A 1 275 ? 6.535 -30.469 -16.766 1 93.44 275 GLU A C 1
ATOM 2113 O O . GLU A 1 275 ? 7.723 -30.781 -16.844 1 93.44 275 GLU A O 1
ATOM 2118 N N . PHE A 1 276 ? 6.145 -29.5 -16.031 1 95.56 276 PHE A N 1
ATOM 2119 C CA . PHE A 1 276 ? 7.098 -28.594 -15.391 1 95.56 276 PHE A CA 1
ATOM 2120 C C . PHE A 1 276 ? 7.543 -29.141 -14.047 1 95.56 276 PHE A C 1
ATOM 2122 O O . PHE A 1 276 ? 8.688 -28.922 -13.633 1 95.56 276 PHE A O 1
ATOM 2129 N N . ILE A 1 277 ? 6.652 -29.828 -13.297 1 98.44 277 ILE A N 1
ATOM 2130 C CA . ILE A 1 277 ? 7 -30.422 -12.016 1 98.44 277 ILE A CA 1
ATOM 2131 C C . ILE A 1 277 ? 6.719 -31.922 -12.047 1 98.44 277 ILE A C 1
ATOM 2133 O O . ILE A 1 277 ? 5.613 -32.375 -11.719 1 98.44 277 ILE A O 1
ATOM 2137 N N . SER A 1 278 ? 7.723 -32.656 -12.312 1 98.12 278 SER A N 1
ATOM 2138 C CA . SER A 1 278 ? 7.652 -34.125 -12.273 1 98.12 278 SER A CA 1
ATOM 2139 C C . SER A 1 278 ? 7.625 -34.625 -10.836 1 98.12 278 SER A C 1
ATOM 2141 O O . SER A 1 278 ? 7.84 -33.875 -9.891 1 98.12 278 SER A O 1
ATOM 2143 N N . ALA A 1 279 ? 7.32 -35.906 -10.75 1 98.19 279 ALA A N 1
ATOM 2144 C CA . ALA A 1 279 ? 7.387 -36.531 -9.43 1 98.19 279 ALA A CA 1
ATOM 2145 C C . ALA A 1 279 ? 8.781 -36.375 -8.82 1 98.19 279 ALA A C 1
ATOM 2147 O O . ALA A 1 279 ? 8.914 -36.062 -7.633 1 98.19 279 ALA A O 1
ATOM 2148 N N . ASP A 1 280 ? 9.789 -36.531 -9.633 1 98.25 280 ASP A N 1
ATOM 2149 C CA . ASP A 1 280 ? 11.164 -36.406 -9.172 1 98.25 280 ASP A CA 1
ATOM 2150 C C . ASP A 1 280 ? 11.453 -35 -8.656 1 98.25 280 ASP A C 1
ATOM 2152 O O . ASP A 1 280 ? 12.078 -34.844 -7.602 1 98.25 280 ASP A O 1
ATOM 2156 N N . LYS A 1 281 ? 11.031 -34 -9.391 1 98.56 281 LYS A N 1
ATOM 2157 C CA . LYS A 1 281 ? 11.281 -32.625 -8.984 1 98.56 281 LYS A CA 1
ATOM 2158 C C . LYS A 1 281 ? 10.547 -32.312 -7.684 1 98.56 281 LYS A C 1
ATOM 2160 O O . LYS A 1 281 ? 11.078 -31.578 -6.836 1 98.56 281 LYS A O 1
ATOM 2165 N N . TRP A 1 282 ? 9.352 -32.812 -7.566 1 98.81 282 TRP A N 1
ATOM 2166 C CA . TRP A 1 282 ? 8.594 -32.594 -6.336 1 98.81 282 TRP A CA 1
ATOM 2167 C C . TRP A 1 282 ? 9.289 -33.25 -5.148 1 98.81 282 TRP A C 1
ATOM 2169 O O . TRP A 1 282 ? 9.43 -32.625 -4.086 1 98.81 282 TRP A O 1
ATOM 2179 N N . ILE A 1 283 ? 9.773 -34.469 -5.348 1 98.75 283 ILE A N 1
ATOM 2180 C CA . ILE A 1 283 ? 10.516 -35.188 -4.316 1 98.75 283 ILE A CA 1
ATOM 2181 C C . ILE A 1 283 ? 11.758 -34.406 -3.924 1 98.75 283 ILE A C 1
ATOM 2183 O O . ILE A 1 283 ? 12.039 -34.219 -2.736 1 98.75 283 ILE A O 1
ATOM 2187 N N . GLU A 1 284 ? 12.438 -33.906 -4.883 1 98.56 284 GLU A N 1
ATOM 2188 C CA . GLU A 1 284 ? 13.648 -33.125 -4.637 1 98.56 284 GLU A CA 1
ATOM 2189 C C . GLU A 1 284 ? 13.336 -31.891 -3.811 1 98.56 284 GLU A C 1
ATOM 2191 O O . GLU A 1 284 ? 14.062 -31.562 -2.869 1 98.56 284 GLU A O 1
ATOM 2196 N N . THR A 1 285 ? 12.305 -31.172 -4.191 1 98.81 285 THR A N 1
ATOM 2197 C CA . THR A 1 285 ? 11.914 -29.969 -3.49 1 98.81 285 THR A CA 1
ATOM 2198 C C . THR A 1 285 ? 11.594 -30.266 -2.029 1 98.81 285 THR A C 1
ATOM 2200 O O . THR A 1 285 ? 12.078 -29.578 -1.129 1 98.81 285 THR A O 1
ATOM 2203 N N . LEU A 1 286 ? 10.797 -31.266 -1.809 1 98.81 286 LEU A N 1
ATOM 2204 C CA . LEU A 1 286 ? 10.445 -31.656 -0.451 1 98.81 286 LEU A CA 1
ATOM 2205 C C . LEU A 1 286 ? 11.688 -32 0.355 1 98.81 286 LEU A C 1
ATOM 2207 O O . LEU A 1 286 ? 11.867 -31.531 1.473 1 98.81 286 LEU A O 1
ATOM 2211 N N . TYR A 1 287 ? 12.5 -32.844 -0.248 1 98.62 287 TYR A N 1
ATOM 2212 C CA . TYR A 1 287 ? 13.688 -33.344 0.444 1 98.62 287 TYR A CA 1
ATOM 2213 C C . TYR A 1 287 ? 14.633 -32.219 0.801 1 98.62 287 TYR A C 1
ATOM 2215 O O . TYR A 1 287 ? 15.094 -32.125 1.938 1 98.62 287 TYR A O 1
ATOM 2223 N N . GLN A 1 288 ? 14.898 -31.375 -0.131 1 98.06 288 GLN A N 1
ATOM 2224 C CA . GLN A 1 288 ? 15.852 -30.281 0.059 1 98.06 288 GLN A CA 1
ATOM 2225 C C . GLN A 1 288 ? 15.391 -29.359 1.174 1 98.06 288 GLN A C 1
ATOM 2227 O O . GLN A 1 288 ? 16.188 -28.953 2.025 1 98.06 288 GLN A O 1
ATOM 2232 N N . ASP A 1 289 ? 14.133 -29.016 1.132 1 98.44 289 ASP A N 1
ATOM 2233 C CA . ASP A 1 289 ? 13.656 -28.016 2.094 1 98.44 289 ASP A CA 1
ATOM 2234 C C . ASP A 1 289 ? 13.477 -28.641 3.475 1 98.44 289 ASP A C 1
ATOM 2236 O O . ASP A 1 289 ? 13.797 -28.031 4.492 1 98.44 289 ASP A O 1
ATOM 2240 N N . LEU A 1 290 ? 12.992 -29.844 3.549 1 97.81 290 LEU A N 1
ATOM 2241 C CA . LEU A 1 290 ? 12.617 -30.453 4.82 1 97.81 290 LEU A CA 1
ATOM 2242 C C . LEU A 1 290 ? 13.828 -31.094 5.496 1 97.81 290 LEU A C 1
ATOM 2244 O O . LEU A 1 290 ? 13.875 -31.188 6.727 1 97.81 290 LEU A O 1
ATOM 2248 N N . ALA A 1 291 ? 14.75 -31.578 4.75 1 91.62 291 ALA A N 1
ATOM 2249 C CA . ALA A 1 291 ? 15.961 -32.156 5.336 1 91.62 291 ALA A CA 1
ATOM 2250 C C . ALA A 1 291 ? 16.844 -31.078 5.949 1 91.62 291 ALA A C 1
ATOM 2252 O O . ALA A 1 291 ? 17.531 -31.312 6.941 1 91.62 291 ALA A O 1
ATOM 2253 N N . ALA A 1 292 ? 16.891 -29.938 5.289 1 82.62 292 ALA A N 1
ATOM 2254 C CA . ALA A 1 292 ? 17.672 -28.828 5.793 1 82.62 292 ALA A CA 1
ATOM 2255 C C . ALA A 1 292 ? 17.141 -28.344 7.141 1 82.62 292 ALA A C 1
ATOM 2257 O O . ALA A 1 292 ? 17.875 -27.734 7.926 1 82.62 292 ALA A O 1
ATOM 2258 N N . LYS A 1 293 ? 15.992 -28.594 7.402 1 72.81 293 LYS A N 1
ATOM 2259 C CA . LYS A 1 293 ? 15.352 -28.062 8.602 1 72.81 293 LYS A CA 1
ATOM 2260 C C . LYS A 1 293 ? 15.211 -29.141 9.672 1 72.81 293 LYS A C 1
ATOM 2262 O O . LYS A 1 293 ? 14.664 -28.875 10.75 1 72.81 293 LYS A O 1
ATOM 2267 N N . SER A 1 294 ? 15.617 -30.312 9.359 1 66.88 294 SER A N 1
ATOM 2268 C CA . SER A 1 294 ? 15.625 -31.438 10.305 1 66.88 294 SER A CA 1
ATOM 2269 C C . SER A 1 294 ? 16.953 -31.531 11.031 1 66.88 294 SER A C 1
ATOM 2271 O O . SER A 1 294 ? 18 -31.141 10.492 1 66.88 294 SER A O 1
ATOM 2273 N N . MET B 1 1 ? -83.562 61.844 -19.656 1 22.81 1 MET B N 1
ATOM 2274 C CA . MET B 1 1 ? -82.938 60.531 -19.734 1 22.81 1 MET B CA 1
ATOM 2275 C C . MET B 1 1 ? -81.5 60.688 -20.188 1 22.81 1 MET B C 1
ATOM 2277 O O . MET B 1 1 ? -81.125 60.281 -21.297 1 22.81 1 MET B O 1
ATOM 2281 N N . LYS B 1 2 ? -80.875 61.969 -19.797 1 28.78 2 LYS B N 1
ATOM 2282 C CA . LYS B 1 2 ? -79.562 62.5 -20.188 1 28.78 2 LYS B CA 1
ATOM 2283 C C . LYS B 1 2 ? -78.438 61.531 -19.859 1 28.78 2 LYS B C 1
ATOM 2285 O O . LYS B 1 2 ? -78.5 60.812 -18.844 1 28.78 2 LYS B O 1
ATOM 2290 N N . LEU B 1 3 ? -77.5 61.156 -20.781 1 27.17 3 LEU B N 1
ATOM 2291 C CA . LEU B 1 3 ? -76.375 60.312 -21.156 1 27.17 3 LEU B CA 1
ATOM 2292 C C . LEU B 1 3 ? -75.188 60.594 -20.266 1 27.17 3 LEU B C 1
ATOM 2294 O O . LEU B 1 3 ? -74.562 61.625 -20.375 1 27.17 3 LEU B O 1
ATOM 2298 N N . THR B 1 4 ? -75.25 60.469 -18.922 1 30.47 4 THR B N 1
ATOM 2299 C CA . THR B 1 4 ? -74.125 60.812 -18.062 1 30.47 4 THR B CA 1
ATOM 2300 C C . THR B 1 4 ? -72.875 59.969 -18.375 1 30.47 4 THR B C 1
ATOM 2302 O O . THR B 1 4 ? -73 58.719 -18.344 1 30.47 4 THR B O 1
ATOM 2305 N N . PHE B 1 5 ? -72 60.438 -19.281 1 32.5 5 PHE B N 1
ATOM 2306 C CA . PHE B 1 5 ? -70.75 59.875 -19.781 1 32.5 5 PHE B CA 1
ATOM 2307 C C . PHE B 1 5 ? -69.812 59.594 -18.625 1 32.5 5 PHE B C 1
ATOM 2309 O O . PHE B 1 5 ? -69.312 60.531 -17.953 1 32.5 5 PHE B O 1
ATOM 2316 N N . GLN B 1 6 ? -69.938 58.594 -17.812 1 28.77 6 GLN B N 1
ATOM 2317 C CA . GLN B 1 6 ? -69.062 58.219 -16.734 1 28.77 6 GLN B CA 1
ATOM 2318 C C . GLN B 1 6 ? -67.625 57.906 -17.281 1 28.77 6 GLN B C 1
ATOM 2320 O O . GLN B 1 6 ? -67.5 57.031 -18.141 1 28.77 6 GLN B O 1
ATOM 2325 N N . ARG B 1 7 ? -66.75 58.875 -17.391 1 29.92 7 ARG B N 1
ATOM 2326 C CA . ARG B 1 7 ? -65.375 58.844 -17.781 1 29.92 7 ARG B CA 1
ATOM 2327 C C . ARG B 1 7 ? -64.625 57.781 -16.953 1 29.92 7 ARG B C 1
ATOM 2329 O O . ARG B 1 7 ? -64.562 57.875 -15.727 1 29.92 7 ARG B O 1
ATOM 2336 N N . HIS B 1 8 ? -64.562 56.5 -17.359 1 30.67 8 HIS B N 1
ATOM 2337 C CA . HIS B 1 8 ? -63.75 55.438 -16.781 1 30.67 8 HIS B CA 1
ATOM 2338 C C . HIS B 1 8 ? -62.281 55.781 -16.812 1 30.67 8 HIS B C 1
ATOM 2340 O O . HIS B 1 8 ? -61.719 56.062 -17.875 1 30.67 8 HIS B O 1
ATOM 2346 N N . ILE B 1 9 ? -61.781 56.531 -15.812 1 32.97 9 ILE B N 1
ATOM 2347 C CA . ILE B 1 9 ? -60.344 56.844 -15.609 1 32.97 9 ILE B CA 1
ATOM 2348 C C . ILE B 1 9 ? -59.531 55.531 -15.586 1 32.97 9 ILE B C 1
ATOM 2350 O O . ILE B 1 9 ? -59.812 54.656 -14.781 1 32.97 9 ILE B O 1
ATOM 2354 N N . ILE B 1 10 ? -59.094 55.062 -16.719 1 35.69 10 ILE B N 1
ATOM 2355 C CA . ILE B 1 10 ? -58.156 53.938 -16.875 1 35.69 10 ILE B CA 1
ATOM 2356 C C . ILE B 1 10 ? -56.875 54.219 -16.109 1 35.69 10 ILE B C 1
ATOM 2358 O O . ILE B 1 10 ? -56.156 55.188 -16.391 1 35.69 10 ILE B O 1
ATOM 2362 N N . GLY B 1 11 ? -56.844 54.094 -14.766 1 31.33 11 GLY B N 1
ATOM 2363 C CA . GLY B 1 11 ? -55.625 54.219 -13.984 1 31.33 11 GLY B CA 1
ATOM 2364 C C . GLY B 1 11 ? -54.5 53.344 -14.516 1 31.33 11 GLY B C 1
ATOM 2365 O O . GLY B 1 11 ? -54.656 52.156 -14.695 1 31.33 11 GLY B O 1
ATOM 2366 N N . LEU B 1 12 ? -53.625 53.906 -15.352 1 34.91 12 LEU B N 1
ATOM 2367 C CA . LEU B 1 12 ? -52.344 53.375 -15.805 1 34.91 12 LEU B CA 1
ATOM 2368 C C . LEU B 1 12 ? -51.531 52.875 -14.625 1 34.91 12 LEU B C 1
ATOM 2370 O O . LEU B 1 12 ? -51.156 53.656 -13.75 1 34.91 12 LEU B O 1
ATOM 2374 N N . SER B 1 13 ? -51.75 51.688 -14.078 1 34 13 SER B N 1
ATOM 2375 C CA . SER B 1 13 ? -50.875 51.062 -13.094 1 34 13 SER B CA 1
ATOM 2376 C C . SER B 1 13 ? -49.438 50.969 -13.602 1 34 13 SER B C 1
ATOM 2378 O O . SER B 1 13 ? -49.188 50.438 -14.672 1 34 13 SER B O 1
ATOM 2380 N N . ALA B 1 14 ? -48.594 52 -13.398 1 35.78 14 ALA B N 1
ATOM 2381 C CA . ALA B 1 14 ? -47.156 51.969 -13.586 1 35.78 14 ALA B CA 1
ATOM 2382 C C . ALA B 1 14 ? -46.531 50.75 -12.898 1 35.78 14 ALA B C 1
ATOM 2384 O O . ALA B 1 14 ? -46.625 50.625 -11.68 1 35.78 14 ALA B O 1
ATOM 2385 N N . LEU B 1 15 ? -46.531 49.625 -13.555 1 35.59 15 LEU B N 1
ATOM 2386 C CA . LEU B 1 15 ? -45.75 48.469 -13.148 1 35.59 15 LEU B CA 1
ATOM 2387 C C . LEU B 1 15 ? -44.281 48.875 -12.898 1 35.59 15 LEU B C 1
ATOM 2389 O O . LEU B 1 15 ? -43.562 49.281 -13.82 1 35.59 15 LEU B O 1
ATOM 2393 N N . ALA B 1 16 ? -43.969 49.594 -11.789 1 36.84 16 ALA B N 1
ATOM 2394 C CA . ALA B 1 16 ? -42.594 49.75 -11.375 1 36.84 16 ALA B CA 1
ATOM 2395 C C . ALA B 1 16 ? -41.844 48.406 -11.383 1 36.84 16 ALA B C 1
ATOM 2397 O O . ALA B 1 16 ? -42.188 47.5 -10.617 1 36.84 16 ALA B O 1
ATOM 2398 N N . MET B 1 17 ? -41.375 48 -12.516 1 35.94 17 MET B N 1
ATOM 2399 C CA . MET B 1 17 ? -40.406 46.906 -12.562 1 35.94 17 MET B CA 1
ATOM 2400 C C . MET B 1 17 ? -39.281 47.156 -11.547 1 35.94 17 MET B C 1
ATOM 2402 O O . MET B 1 17 ? -38.5 48.062 -11.688 1 35.94 17 MET B O 1
ATOM 2406 N N . LEU B 1 18 ? -39.531 46.875 -10.266 1 37.44 18 LEU B N 1
ATOM 2407 C CA . LEU B 1 18 ? -38.438 46.75 -9.32 1 37.44 18 LEU B CA 1
ATOM 2408 C C . LEU B 1 18 ? -37.344 45.875 -9.875 1 37.44 18 LEU B C 1
ATOM 2410 O O . LEU B 1 18 ? -37.562 44.688 -10.117 1 37.44 18 LEU B O 1
ATOM 2414 N N . ALA B 1 19 ? -36.375 46.469 -10.656 1 39.69 19 ALA B N 1
ATOM 2415 C CA . ALA B 1 19 ? -35.094 45.812 -10.922 1 39.69 19 ALA B CA 1
ATOM 2416 C C . ALA B 1 19 ? -34.5 45.281 -9.625 1 39.69 19 ALA B C 1
ATOM 2418 O O . ALA B 1 19 ? -34.062 46.062 -8.781 1 39.69 19 ALA B O 1
ATOM 2419 N N . LEU B 1 20 ? -35 44.125 -9.094 1 40.53 20 LEU B N 1
ATOM 2420 C CA . LEU B 1 20 ? -34.188 43.406 -8.117 1 40.53 20 LEU B CA 1
ATOM 2421 C C . LEU B 1 20 ? -32.75 43.281 -8.578 1 40.53 20 LEU B C 1
ATOM 2423 O O . LEU B 1 20 ? -32.438 42.594 -9.547 1 40.53 20 LEU B O 1
ATOM 2427 N N . ALA B 1 21 ? -31.969 44.406 -8.484 1 41.19 21 ALA B N 1
ATOM 2428 C CA . ALA B 1 21 ? -30.516 44.188 -8.562 1 41.19 21 ALA B CA 1
ATOM 2429 C C . ALA B 1 21 ? -30.094 43 -7.715 1 41.19 21 ALA B C 1
ATOM 2431 O O . ALA B 1 21 ? -30.203 43.031 -6.488 1 41.19 21 ALA B O 1
ATOM 2432 N N . GLN B 1 22 ? -30.203 41.844 -8.219 1 38.88 22 GLN B N 1
ATOM 2433 C CA . GLN B 1 22 ? -29.469 40.719 -7.617 1 38.88 22 GLN B CA 1
ATOM 2434 C C . GLN B 1 22 ? -28.031 41.125 -7.297 1 38.88 22 GLN B C 1
ATOM 2436 O O . GLN B 1 22 ? -27.234 41.375 -8.203 1 38.88 22 GLN B O 1
ATOM 2441 N N . THR B 1 23 ? -27.828 41.906 -6.324 1 38.88 23 THR B N 1
ATOM 2442 C CA . THR B 1 23 ? -26.453 41.906 -5.848 1 38.88 23 THR B CA 1
ATOM 2443 C C . THR B 1 23 ? -25.938 40.5 -5.719 1 38.88 23 THR B C 1
ATOM 2445 O O . THR B 1 23 ? -26.438 39.719 -4.91 1 38.88 23 THR B O 1
ATOM 2448 N N . SER B 1 24 ? -25.641 39.969 -6.84 1 39.94 24 SER B N 1
ATOM 2449 C CA . SER B 1 24 ? -24.781 38.812 -6.652 1 39.94 24 SER B CA 1
ATOM 2450 C C . SER B 1 24 ? -23.766 39.031 -5.551 1 39.94 24 SER B C 1
ATOM 2452 O O . SER B 1 24 ? -22.922 39.938 -5.66 1 39.94 24 SER B O 1
ATOM 2454 N N . ALA B 1 25 ? -24.188 38.969 -4.461 1 43.78 25 ALA B N 1
ATOM 2455 C CA . ALA B 1 25 ? -23.172 38.906 -3.408 1 43.78 25 ALA B CA 1
ATOM 2456 C C . ALA B 1 25 ? -21.922 38.156 -3.898 1 43.78 25 ALA B C 1
ATOM 2458 O O . ALA B 1 25 ? -21.969 36.969 -4.164 1 43.78 25 ALA B O 1
ATOM 2459 N N . ILE B 1 26 ? -21.188 38.781 -4.559 1 42.47 26 ILE B N 1
ATOM 2460 C CA . ILE B 1 26 ? -19.844 38.219 -4.648 1 42.47 26 ILE B CA 1
ATOM 2461 C C . ILE B 1 26 ? -19.391 37.75 -3.268 1 42.47 26 ILE B C 1
ATOM 2463 O O . ILE B 1 26 ? -19.172 38.562 -2.369 1 42.47 26 ILE B O 1
ATOM 2467 N N . ALA B 1 27 ? -19.922 36.75 -2.74 1 43.06 27 ALA B N 1
ATOM 2468 C CA . ALA B 1 27 ? -19.359 36.156 -1.543 1 43.06 27 ALA B CA 1
ATOM 2469 C C . ALA B 1 27 ? -17.828 36.281 -1.532 1 43.06 27 ALA B C 1
ATOM 2471 O O . ALA B 1 27 ? -17.156 35.875 -2.484 1 43.06 27 ALA B O 1
ATOM 2472 N N . ASP B 1 28 ? -17.141 37.188 -0.976 1 45.75 28 ASP B N 1
ATOM 2473 C CA . ASP B 1 28 ? -15.719 37.375 -0.717 1 45.75 28 ASP B CA 1
ATOM 2474 C C . ASP B 1 28 ? -15.031 36.031 -0.521 1 45.75 28 ASP B C 1
ATOM 2476 O O . ASP B 1 28 ? -15.32 35.312 0.438 1 45.75 28 ASP B O 1
ATOM 2480 N N . ASP B 1 29 ? -14.547 35.375 -1.57 1 65.25 29 ASP B N 1
ATOM 2481 C CA . ASP B 1 29 ? -13.82 34.125 -1.647 1 65.25 29 ASP B CA 1
ATOM 2482 C C . ASP B 1 29 ? -12.57 34.156 -0.767 1 65.25 29 ASP B C 1
ATOM 2484 O O . ASP B 1 29 ? -11.625 34.906 -1.045 1 65.25 29 ASP B O 1
ATOM 2488 N N . LYS B 1 30 ? -12.602 33.844 0.631 1 83.31 30 LYS B N 1
ATOM 2489 C CA . LYS B 1 30 ? -11.547 33.781 1.642 1 83.31 30 LYS B CA 1
ATOM 2490 C C . LYS B 1 30 ? -10.234 33.281 1.039 1 83.31 30 LYS B C 1
ATOM 2492 O O . LYS B 1 30 ? -9.164 33.5 1.602 1 83.31 30 LYS B O 1
ATOM 2497 N N . PHE B 1 31 ? -10.289 32.781 -0.139 1 90.25 31 PHE B N 1
ATOM 2498 C CA . PHE B 1 31 ? -9.094 32.156 -0.697 1 90.25 31 PHE B CA 1
ATOM 2499 C C . PHE B 1 31 ? -8.57 32.938 -1.887 1 90.25 31 PHE B C 1
ATOM 2501 O O . PHE B 1 31 ? -7.523 32.625 -2.447 1 90.25 31 PHE B O 1
ATOM 2508 N N . SER B 1 32 ? -9.258 33.969 -2.277 1 89.38 32 SER B N 1
ATOM 2509 C CA . SER B 1 32 ? -8.938 34.719 -3.496 1 89.38 32 SER B CA 1
ATOM 2510 C C . SER B 1 32 ? -7.531 35.312 -3.428 1 89.38 32 SER B C 1
ATOM 2512 O O . SER B 1 32 ? -6.816 35.344 -4.43 1 89.38 32 SER B O 1
ATOM 2514 N N . ASP B 1 33 ? -7.09 35.656 -2.191 1 92.75 33 ASP B N 1
ATOM 2515 C CA . ASP B 1 33 ? -5.812 36.344 -2.07 1 92.75 33 ASP B CA 1
ATOM 2516 C C . ASP B 1 33 ? -4.688 35.375 -1.733 1 92.75 33 ASP B C 1
ATOM 2518 O O . ASP B 1 33 ? -3.537 35.781 -1.563 1 92.75 33 ASP B O 1
ATOM 2522 N N . VAL B 1 34 ? -5 34.125 -1.668 1 96.25 34 VAL B N 1
ATOM 2523 C CA . VAL B 1 34 ? -3.979 33.156 -1.328 1 96.25 34 VAL B CA 1
ATOM 2524 C C . VAL B 1 34 ? -3.053 32.938 -2.521 1 96.25 34 VAL B C 1
ATOM 2526 O O . VAL B 1 34 ? -3.516 32.781 -3.654 1 96.25 34 VAL B O 1
ATOM 2529 N N . VAL B 1 35 ? -1.803 33.031 -2.309 1 96.44 35 VAL B N 1
ATOM 2530 C CA . VAL B 1 35 ? -0.78 32.719 -3.299 1 96.44 35 VAL B CA 1
ATOM 2531 C C . VAL B 1 35 ? -0.075 31.406 -2.914 1 96.44 35 VAL B C 1
ATOM 2533 O O . VAL B 1 35 ? 0.324 31.234 -1.76 1 96.44 35 VAL B O 1
ATOM 2536 N N . ILE B 1 36 ? 0.07 30.5 -3.859 1 98.31 36 ILE B N 1
ATOM 2537 C CA . ILE B 1 36 ? 0.835 29.281 -3.625 1 98.31 36 ILE B CA 1
ATOM 2538 C C . ILE B 1 36 ? 2.318 29.547 -3.879 1 98.31 36 ILE B C 1
ATOM 2540 O O . ILE B 1 36 ? 2.727 29.781 -5.016 1 98.31 36 ILE B O 1
ATOM 2544 N N . LYS B 1 37 ? 3.08 29.516 -2.842 1 98.12 37 LYS B N 1
ATOM 2545 C CA . LYS B 1 37 ? 4.523 29.688 -2.949 1 98.12 37 LYS B CA 1
ATOM 2546 C C . LYS B 1 37 ? 5.242 28.359 -3.084 1 98.12 37 LYS B C 1
ATOM 2548 O O . LYS B 1 37 ? 4.977 27.422 -2.322 1 98.12 37 LYS B O 1
ATOM 2553 N N . SER B 1 38 ? 6.113 28.297 -4.066 1 98.38 38 SER B N 1
ATOM 2554 C CA . SER B 1 38 ? 6.879 27.078 -4.32 1 98.38 38 SER B CA 1
ATOM 2555 C C . SER B 1 38 ? 8.328 27.234 -3.873 1 98.38 38 SER B C 1
ATOM 2557 O O . SER B 1 38 ? 9.008 28.188 -4.273 1 98.38 38 SER B O 1
ATOM 2559 N N . LYS B 1 39 ? 8.789 26.375 -3.043 1 98.5 39 LYS B N 1
ATOM 2560 C CA . LYS B 1 39 ? 10.188 26.312 -2.623 1 98.5 39 LYS B CA 1
ATOM 2561 C C . LYS B 1 39 ? 10.859 25.047 -3.115 1 98.5 39 LYS B C 1
ATOM 2563 O O . LYS B 1 39 ? 10.461 23.938 -2.736 1 98.5 39 LYS B O 1
ATOM 2568 N N . LYS B 1 40 ? 11.875 25.172 -3.932 1 98.62 40 LYS B N 1
ATOM 2569 C CA . LYS B 1 40 ? 12.625 24.016 -4.41 1 98.62 40 LYS B CA 1
ATOM 2570 C C . LYS B 1 40 ? 13.523 23.438 -3.314 1 98.62 40 LYS B C 1
ATOM 2572 O O . LYS B 1 40 ? 14.266 24.172 -2.668 1 98.62 40 LYS B O 1
ATOM 2577 N N . LEU B 1 41 ? 13.5 22.156 -3.09 1 98.81 41 LEU B N 1
ATOM 2578 C CA . LEU B 1 41 ? 14.266 21.531 -2.021 1 98.81 41 LEU B CA 1
ATOM 2579 C C . LEU B 1 41 ? 15.43 20.734 -2.59 1 98.81 41 LEU B C 1
ATOM 2581 O O . LEU B 1 41 ? 16.469 20.578 -1.937 1 98.81 41 LEU B O 1
ATOM 2585 N N . ASP B 1 42 ? 15.195 20.047 -3.676 1 97.19 42 ASP B N 1
ATOM 2586 C CA . ASP B 1 42 ? 16.219 19.391 -4.484 1 97.19 42 ASP B CA 1
ATOM 2587 C C . ASP B 1 42 ? 15.812 19.359 -5.957 1 97.19 42 ASP B C 1
ATOM 2589 O O . ASP B 1 42 ? 14.953 20.125 -6.391 1 97.19 42 ASP B O 1
ATOM 2593 N N . ASN B 1 43 ? 16.438 18.531 -6.777 1 95.94 43 ASN B N 1
ATOM 2594 C CA . ASN B 1 43 ? 16.203 18.578 -8.219 1 95.94 43 ASN B CA 1
ATOM 2595 C C . ASN B 1 43 ? 14.781 18.172 -8.57 1 95.94 43 ASN B C 1
ATOM 2597 O O . ASN B 1 43 ? 14.234 18.641 -9.57 1 95.94 43 ASN B O 1
ATOM 2601 N N . ASN B 1 44 ? 14.109 17.359 -7.707 1 98 44 ASN B N 1
ATOM 2602 C CA . ASN B 1 44 ? 12.805 16.812 -8.078 1 98 44 ASN B CA 1
ATOM 2603 C C . ASN B 1 44 ? 11.75 17.125 -7.02 1 98 44 ASN B C 1
ATOM 2605 O O . ASN B 1 44 ? 10.57 16.797 -7.195 1 98 44 ASN B O 1
ATOM 2609 N N . THR B 1 45 ? 12.172 17.75 -5.875 1 98.81 45 THR B N 1
ATOM 2610 C CA . THR B 1 45 ? 11.242 17.859 -4.754 1 98.81 45 THR B CA 1
ATOM 2611 C C . THR B 1 45 ? 11.016 19.328 -4.379 1 98.81 45 THR B C 1
ATOM 2613 O O . THR B 1 45 ? 11.961 20.109 -4.336 1 98.81 45 THR B O 1
ATOM 2616 N N . TYR B 1 46 ? 9.789 19.688 -4.133 1 98.94 46 TYR B N 1
ATOM 2617 C CA . TYR B 1 46 ? 9.383 21.031 -3.773 1 98.94 46 TYR B CA 1
ATOM 2618 C C . TYR B 1 46 ? 8.438 21.031 -2.578 1 98.94 46 TYR B C 1
ATOM 2620 O O . TYR B 1 46 ? 7.816 20 -2.277 1 98.94 46 TYR B O 1
ATOM 2628 N N . MET B 1 47 ? 8.336 22.156 -1.966 1 98.94 47 MET B N 1
ATOM 2629 C CA . MET B 1 47 ? 7.332 22.438 -0.94 1 98.94 47 MET B CA 1
ATOM 2630 C C . MET B 1 47 ? 6.438 23.594 -1.357 1 98.94 47 MET B C 1
ATOM 2632 O O . MET B 1 47 ? 6.93 24.656 -1.746 1 98.94 47 MET B O 1
ATOM 2636 N N . PHE B 1 48 ? 5.16 23.328 -1.375 1 98.88 48 PHE B N 1
ATOM 2637 C CA . PHE B 1 48 ? 4.195 24.406 -1.617 1 98.88 48 PHE B CA 1
ATOM 2638 C C . PHE B 1 48 ? 3.619 24.922 -0.304 1 98.88 48 PHE B C 1
ATOM 2640 O O . PHE B 1 48 ? 3.209 24.125 0.551 1 98.88 48 PHE B O 1
ATOM 2647 N N . ILE B 1 49 ? 3.666 26.25 -0.205 1 98.44 49 ILE B N 1
ATOM 2648 C CA . ILE B 1 49 ? 3.043 26.953 0.914 1 98.44 49 ILE B CA 1
ATOM 2649 C C . ILE B 1 49 ? 1.858 27.781 0.414 1 98.44 49 ILE B C 1
ATOM 2651 O O . ILE B 1 49 ? 1.967 28.484 -0.589 1 98.44 49 ILE B O 1
ATOM 2655 N N . GLY B 1 50 ? 0.779 27.656 1.031 1 96.44 50 GLY B N 1
ATOM 2656 C CA . GLY B 1 50 ? -0.434 28.406 0.738 1 96.44 50 GLY B CA 1
ATOM 2657 C C . GLY B 1 50 ? -1.323 28.594 1.952 1 96.44 50 GLY B C 1
ATOM 2658 O O . GLY B 1 50 ? -0.881 29.125 2.975 1 96.44 50 GLY B O 1
ATOM 2659 N N . ALA B 1 51 ? -2.557 28.172 1.751 1 93.81 51 ALA B N 1
ATOM 2660 C CA . ALA B 1 51 ? -3.471 28.109 2.887 1 93.81 51 ALA B CA 1
ATOM 2661 C C . ALA B 1 51 ? -3.785 26.656 3.25 1 93.81 51 ALA B C 1
ATOM 2663 O O . ALA B 1 51 ? -3.967 25.812 2.367 1 93.81 51 ALA B O 1
ATOM 2664 N N . GLY B 1 52 ? -3.604 26.375 4.496 1 94.25 52 GLY B N 1
ATOM 2665 C CA . GLY B 1 52 ? -3.701 25 4.957 1 94.25 52 GLY B CA 1
ATOM 2666 C C . GLY B 1 52 ? -2.35 24.328 5.133 1 94.25 52 GLY B C 1
ATOM 2667 O O . GLY B 1 52 ? -1.355 25 5.43 1 94.25 52 GLY B O 1
ATOM 2668 N N . GLY B 1 53 ? -2.375 23.047 5.023 1 98.25 53 GLY B N 1
ATOM 2669 C CA . GLY B 1 53 ? -1.137 22.312 5.234 1 98.25 53 GLY B CA 1
ATOM 2670 C C . GLY B 1 53 ? -0.178 22.406 4.062 1 98.25 53 GLY B C 1
ATOM 2671 O O . GLY B 1 53 ? -0.603 22.562 2.918 1 98.25 53 GLY B O 1
ATOM 2672 N N . ASN B 1 54 ? 1.07 22.312 4.324 1 98.94 54 ASN B N 1
ATOM 2673 C CA . ASN B 1 54 ? 2.09 22.297 3.281 1 98.94 54 ASN B CA 1
ATOM 2674 C C . ASN B 1 54 ? 1.928 21.078 2.361 1 98.94 54 ASN B C 1
ATOM 2676 O O . ASN B 1 54 ? 1.494 20.016 2.803 1 98.94 54 ASN B O 1
ATOM 2680 N N . ILE B 1 55 ? 2.26 21.328 1.099 1 98.94 55 ILE B N 1
ATOM 2681 C CA . ILE B 1 55 ? 2.275 20.266 0.094 1 98.94 55 ILE B CA 1
ATOM 2682 C C . ILE B 1 55 ? 3.717 19.922 -0.271 1 98.94 55 ILE B C 1
ATOM 2684 O O . ILE B 1 55 ? 4.543 20.812 -0.482 1 98.94 55 ILE B O 1
ATOM 2688 N N . ALA B 1 56 ? 4.078 18.672 -0.266 1 99 56 ALA B N 1
ATOM 2689 C CA . ALA B 1 56 ? 5.309 18.25 -0.933 1 99 56 ALA B CA 1
ATOM 2690 C C . ALA B 1 56 ? 5.035 17.812 -2.365 1 99 56 ALA B C 1
ATOM 2692 O O . ALA B 1 56 ? 4.023 17.156 -2.633 1 99 56 ALA B O 1
ATOM 2693 N N . VAL B 1 57 ? 5.961 18.141 -3.258 1 98.94 57 VAL B N 1
ATOM 2694 C CA . VAL B 1 57 ? 5.816 17.812 -4.676 1 98.94 57 VAL B CA 1
ATOM 2695 C C . VAL B 1 57 ? 7.031 17.031 -5.152 1 98.94 57 VAL B C 1
ATOM 2697 O O . VAL B 1 57 ? 8.172 17.406 -4.887 1 98.94 57 VAL B O 1
ATOM 2700 N N . SER B 1 58 ? 6.832 15.906 -5.73 1 98.94 58 SER B N 1
ATOM 2701 C CA . SER B 1 58 ? 7.828 15.203 -6.531 1 98.94 58 SER B CA 1
ATOM 2702 C C . SER B 1 58 ? 7.539 15.344 -8.023 1 98.94 58 SER B C 1
ATOM 2704 O O . SER B 1 58 ? 6.488 14.906 -8.5 1 98.94 58 SER B O 1
ATOM 2706 N N . ALA B 1 59 ? 8.422 15.961 -8.758 1 98.81 59 ALA B N 1
ATOM 2707 C CA . ALA B 1 59 ? 8.25 16.188 -10.188 1 98.81 59 ALA B CA 1
ATOM 2708 C C . ALA B 1 59 ? 9.461 15.672 -10.969 1 98.81 59 ALA B C 1
ATOM 2710 O O . ALA B 1 59 ? 10.602 15.93 -10.586 1 98.81 59 ALA B O 1
ATOM 2711 N N . GLY B 1 60 ? 9.227 14.93 -11.969 1 98.5 60 GLY B N 1
ATOM 2712 C CA . GLY B 1 60 ? 10.289 14.375 -12.797 1 98.5 60 GLY B CA 1
ATOM 2713 C C . GLY B 1 60 ? 9.766 13.5 -13.922 1 98.5 60 GLY B C 1
ATOM 2714 O O . GLY B 1 60 ? 8.633 13.672 -14.375 1 98.5 60 GLY B O 1
ATOM 2715 N N . ASP B 1 61 ? 10.562 12.602 -14.422 1 97.06 61 ASP B N 1
ATOM 2716 C CA . ASP B 1 61 ? 10.281 11.82 -15.617 1 97.06 61 ASP B CA 1
ATOM 2717 C C . ASP B 1 61 ? 9.055 10.938 -15.414 1 97.06 61 ASP B C 1
ATOM 2719 O O . ASP B 1 61 ? 8.32 10.648 -16.375 1 97.06 61 ASP B O 1
ATOM 2723 N N . ASP B 1 62 ? 8.812 10.555 -14.18 1 98 62 ASP B N 1
ATOM 2724 C CA . ASP B 1 62 ? 7.691 9.664 -13.898 1 98 62 ASP B CA 1
ATOM 2725 C C . ASP B 1 62 ? 6.383 10.445 -13.797 1 98 62 ASP B C 1
ATOM 2727 O O . ASP B 1 62 ? 5.301 9.859 -13.75 1 98 62 ASP B O 1
ATOM 2731 N N . GLY B 1 63 ? 6.461 11.773 -13.672 1 98.25 63 GLY B N 1
ATOM 2732 C CA . GLY B 1 63 ? 5.293 12.617 -13.484 1 98.25 63 GLY B CA 1
ATOM 2733 C C . GLY B 1 63 ? 5.305 13.367 -12.172 1 98.25 63 GLY B C 1
ATOM 2734 O O . GLY B 1 63 ? 6.371 13.711 -11.648 1 98.25 63 GLY B O 1
ATOM 2735 N N . ILE B 1 64 ? 4.098 13.734 -11.734 1 98.88 64 ILE B N 1
ATOM 2736 C CA . ILE B 1 64 ? 3.975 14.539 -10.523 1 98.88 64 ILE B CA 1
ATOM 2737 C C . ILE B 1 64 ? 3.289 13.719 -9.43 1 98.88 64 ILE B C 1
ATOM 2739 O O . ILE B 1 64 ? 2.314 13.016 -9.695 1 98.88 64 ILE B O 1
ATOM 2743 N N . LEU B 1 65 ? 3.828 13.727 -8.266 1 98.94 65 LEU B N 1
ATOM 2744 C CA . LEU B 1 65 ? 3.223 13.242 -7.027 1 98.94 65 LEU B CA 1
ATOM 2745 C C . LEU B 1 65 ? 3.166 14.352 -5.98 1 98.94 65 LEU B C 1
ATOM 2747 O O . LEU B 1 65 ? 4.129 15.102 -5.816 1 98.94 65 LEU B O 1
ATOM 2751 N N . ILE B 1 66 ? 2.014 14.453 -5.297 1 99 66 ILE B N 1
ATOM 2752 C CA . ILE B 1 66 ? 1.94 15.438 -4.223 1 99 66 ILE B CA 1
ATOM 2753 C C . ILE B 1 66 ? 1.551 14.75 -2.916 1 99 66 ILE B C 1
ATOM 2755 O O . ILE B 1 66 ? 0.86 13.734 -2.928 1 99 66 ILE B O 1
ATOM 2759 N N . VAL B 1 67 ? 2.035 15.258 -1.858 1 99 67 VAL B N 1
ATOM 2760 C CA . VAL B 1 67 ? 1.602 14.906 -0.511 1 99 67 VAL B CA 1
ATOM 2761 C C . VAL B 1 67 ? 0.705 16 0.05 1 99 67 VAL B C 1
ATOM 2763 O O . VAL B 1 67 ? 1.155 17.141 0.261 1 99 67 VAL B O 1
ATOM 2766 N N . ASP B 1 68 ? -0.551 15.656 0.228 1 98.94 68 ASP B N 1
ATOM 2767 C CA . ASP B 1 68 ? -1.608 16.578 0.639 1 98.94 68 ASP B CA 1
ATOM 2768 C C . ASP B 1 68 ? -1.89 17.609 -0.447 1 98.94 68 ASP B C 1
ATOM 2770 O O . ASP B 1 68 ? -1.195 17.656 -1.465 1 98.94 68 ASP B O 1
ATOM 2774 N N . ASP B 1 69 ? -3.049 18.375 -0.213 1 98.88 69 ASP B N 1
ATOM 2775 C CA . ASP B 1 69 ? -3.445 19.188 -1.354 1 98.88 69 ASP B CA 1
ATOM 2776 C C . ASP B 1 69 ? -4.293 20.375 -0.909 1 98.88 69 ASP B C 1
ATOM 2778 O O . ASP B 1 69 ? -5.133 20.859 -1.666 1 98.88 69 ASP B O 1
ATOM 2782 N N . GLN B 1 70 ? -4.102 20.766 0.383 1 98.56 70 GLN B N 1
ATOM 2783 C CA . GLN B 1 70 ? -4.691 21.969 0.964 1 98.56 70 GLN B CA 1
ATOM 2784 C C . GLN B 1 70 ? -6.207 21.969 0.789 1 98.56 70 GLN B C 1
ATOM 2786 O O . GLN B 1 70 ? -6.855 20.922 0.894 1 98.56 70 GLN B O 1
ATOM 2791 N N . PHE B 1 71 ? -6.848 23.297 0.729 1 98.31 71 PHE B N 1
ATOM 2792 C CA . PHE B 1 71 ? -8.297 23.469 0.69 1 98.31 71 PHE B CA 1
ATOM 2793 C C . PHE B 1 71 ? -8.82 23.328 -0.734 1 98.31 71 PHE B C 1
ATOM 2795 O O . PHE B 1 71 ? -8.125 23.672 -1.691 1 98.31 71 PHE B O 1
ATOM 2802 N N . ALA B 1 72 ? -10.086 23 -0.888 1 97.56 72 ALA B N 1
ATOM 2803 C CA . ALA B 1 72 ? -10.75 22.719 -2.162 1 97.56 72 ALA B CA 1
ATOM 2804 C C . ALA B 1 72 ? -10.688 23.938 -3.088 1 97.56 72 ALA B C 1
ATOM 2806 O O . ALA B 1 72 ? -10.367 23.797 -4.273 1 97.56 72 ALA B O 1
ATOM 2807 N N . PRO B 1 73 ? -10.867 25.172 -2.584 1 97.44 73 PRO B N 1
ATOM 2808 C CA . PRO B 1 73 ? -10.891 26.312 -3.5 1 97.44 73 PRO B CA 1
ATOM 2809 C C . PRO B 1 73 ? -9.516 26.625 -4.094 1 97.44 73 PRO B C 1
ATOM 2811 O O . PRO B 1 73 ? -9.414 27.422 -5.031 1 97.44 73 PRO B O 1
ATOM 2814 N N . LEU B 1 74 ? -8.531 25.969 -3.574 1 98.12 74 LEU B N 1
ATOM 2815 C CA . LEU B 1 74 ? -7.18 26.312 -4.008 1 98.12 74 LEU B CA 1
ATOM 2816 C C . LEU B 1 74 ? -6.711 25.375 -5.109 1 98.12 74 LEU B C 1
ATOM 2818 O O . LEU B 1 74 ? -5.605 25.516 -5.633 1 98.12 74 LEU B O 1
ATOM 2822 N N . ALA B 1 75 ? -7.496 24.438 -5.508 1 98 75 ALA B N 1
ATOM 2823 C CA . ALA B 1 75 ? -7.094 23.391 -6.441 1 98 75 ALA B CA 1
ATOM 2824 C C . ALA B 1 75 ? -6.547 23.984 -7.734 1 98 75 ALA B C 1
ATOM 2826 O O . ALA B 1 75 ? -5.52 23.531 -8.242 1 98 75 ALA B O 1
ATOM 2827 N N . ASP B 1 76 ? -7.184 25 -8.234 1 97.62 76 ASP B N 1
ATOM 2828 C CA . ASP B 1 76 ? -6.742 25.625 -9.477 1 97.62 76 ASP B CA 1
ATOM 2829 C C . ASP B 1 76 ? -5.402 26.328 -9.297 1 97.62 76 ASP B C 1
ATOM 2831 O O . ASP B 1 76 ? -4.539 26.266 -10.172 1 97.62 76 ASP B O 1
ATOM 2835 N N . LYS B 1 77 ? -5.266 27.031 -8.18 1 98.25 77 LYS B N 1
ATOM 2836 C CA . LYS B 1 77 ? -4.012 27.719 -7.906 1 98.25 77 LYS B CA 1
ATOM 2837 C C . LYS B 1 77 ? -2.865 26.734 -7.707 1 98.25 77 LYS B C 1
ATOM 2839 O O . LYS B 1 77 ? -1.74 26.984 -8.141 1 98.25 77 LYS B O 1
ATOM 2844 N N . ILE B 1 78 ? -3.156 25.609 -7.051 1 98.75 78 ILE B N 1
ATOM 2845 C CA . ILE B 1 78 ? -2.164 24.562 -6.863 1 98.75 78 ILE B CA 1
ATOM 2846 C C . ILE B 1 78 ? -1.788 23.953 -8.211 1 98.75 78 ILE B C 1
ATOM 2848 O O . ILE B 1 78 ? -0.607 23.75 -8.5 1 98.75 78 ILE B O 1
ATOM 2852 N N . THR B 1 79 ? -2.781 23.734 -9.062 1 98.75 79 THR B N 1
ATOM 2853 C CA . THR B 1 79 ? -2.549 23.219 -10.406 1 98.75 79 THR B CA 1
ATOM 2854 C C . THR B 1 79 ? -1.635 24.141 -11.195 1 98.75 79 THR B C 1
ATOM 2856 O O . THR B 1 79 ? -0.701 23.688 -11.859 1 98.75 79 THR B O 1
ATOM 2859 N N . ALA B 1 80 ? -1.913 25.438 -11.055 1 98.5 80 ALA B N 1
ATOM 2860 C CA . ALA B 1 80 ? -1.089 26.422 -11.758 1 98.5 80 ALA B CA 1
ATOM 2861 C C . ALA B 1 80 ? 0.356 26.375 -11.266 1 98.5 80 ALA B C 1
ATOM 2863 O O . ALA B 1 80 ? 1.291 26.406 -12.07 1 98.5 80 ALA B O 1
ATOM 2864 N N . ALA B 1 81 ? 0.557 26.266 -9.969 1 98.75 81 ALA B N 1
ATOM 2865 C CA . ALA B 1 81 ? 1.896 26.203 -9.391 1 98.75 81 ALA B CA 1
ATOM 2866 C C . ALA B 1 81 ? 2.619 24.938 -9.844 1 98.75 81 ALA B C 1
ATOM 2868 O O . ALA B 1 81 ? 3.818 24.953 -10.125 1 98.75 81 ALA B O 1
ATOM 2869 N N . LEU B 1 82 ? 1.91 23.812 -9.922 1 98.81 82 LEU B N 1
ATOM 2870 C CA . LEU B 1 82 ? 2.484 22.578 -10.414 1 98.81 82 LEU B CA 1
ATOM 2871 C C . LEU B 1 82 ? 2.938 22.719 -11.867 1 98.81 82 LEU B C 1
ATOM 2873 O O . LEU B 1 82 ? 4.031 22.281 -12.227 1 98.81 82 LEU B O 1
ATOM 2877 N N . ASN B 1 83 ? 2.117 23.391 -12.648 1 98.62 83 ASN B N 1
ATOM 2878 C CA . ASN B 1 83 ? 2.393 23.516 -14.078 1 98.62 83 ASN B CA 1
ATOM 2879 C C . ASN B 1 83 ? 3.566 24.453 -14.344 1 98.62 83 ASN B C 1
ATOM 2881 O O . ASN B 1 83 ? 4.18 24.406 -15.406 1 98.62 83 ASN B O 1
ATOM 2885 N N . ASP B 1 84 ? 3.848 25.328 -13.391 1 98.25 84 ASP B N 1
ATOM 2886 C CA . ASP B 1 84 ? 5.047 26.141 -13.477 1 98.25 84 ASP B CA 1
ATOM 2887 C C . ASP B 1 84 ? 6.309 25.297 -13.367 1 98.25 84 ASP B C 1
ATOM 2889 O O . ASP B 1 84 ? 7.375 25.688 -13.844 1 98.25 84 ASP B O 1
ATOM 2893 N N . ILE B 1 85 ? 6.211 24.109 -12.727 1 98.25 85 ILE B N 1
ATOM 2894 C CA . ILE B 1 85 ? 7.336 23.203 -12.562 1 98.25 85 ILE B CA 1
ATOM 2895 C C . ILE B 1 85 ? 7.383 22.234 -13.742 1 98.25 85 ILE B C 1
ATOM 2897 O O . ILE B 1 85 ? 8.43 22.062 -14.367 1 98.25 85 ILE B O 1
ATOM 2901 N N . GLN B 1 86 ? 6.254 21.609 -13.953 1 97.19 86 GLN B N 1
ATOM 2902 C CA . GLN B 1 86 ? 6.074 20.594 -14.992 1 97.19 86 GLN B CA 1
ATOM 2903 C C . GLN B 1 86 ? 4.609 20.484 -15.406 1 97.19 86 GLN B C 1
ATOM 2905 O O . GLN B 1 86 ? 3.723 20.391 -14.555 1 97.19 86 GLN B O 1
ATOM 2910 N N . PRO B 1 87 ? 4.402 20.469 -16.703 1 97.75 87 PRO B N 1
ATOM 2911 C CA . PRO B 1 87 ? 3.012 20.359 -17.141 1 97.75 87 PRO B CA 1
ATOM 2912 C C . PRO B 1 87 ? 2.348 19.062 -16.703 1 97.75 87 PRO B C 1
ATOM 2914 O O . PRO B 1 87 ? 2.988 18 -16.688 1 97.75 87 PRO B O 1
ATOM 2917 N N . GLY B 1 88 ? 1.046 19.172 -16.328 1 97.19 88 GLY B N 1
ATOM 2918 C CA . GLY B 1 88 ? 0.272 17.984 -16.016 1 97.19 88 GLY B CA 1
ATOM 2919 C C . GLY B 1 88 ? -0.327 18.016 -14.625 1 97.19 88 GLY B C 1
ATOM 2920 O O . GLY B 1 88 ? -0.161 19 -13.891 1 97.19 88 GLY B O 1
ATOM 2921 N N . LEU B 1 89 ? -1.108 17 -14.305 1 98.19 89 LEU B N 1
ATOM 2922 C CA . LEU B 1 89 ? -1.712 16.781 -12.992 1 98.19 89 LEU B CA 1
ATOM 2923 C C . LEU B 1 89 ? -1.016 15.648 -12.25 1 98.19 89 LEU B C 1
ATOM 2925 O O . LEU B 1 89 ? -0.352 14.812 -12.867 1 98.19 89 LEU B O 1
ATOM 2929 N N . PRO B 1 90 ? -1.168 15.648 -10.953 1 98.81 90 PRO B N 1
ATOM 2930 C CA . PRO B 1 90 ? -0.515 14.586 -10.188 1 98.81 90 PRO B CA 1
ATOM 2931 C C . PRO B 1 90 ? -1.033 13.195 -10.539 1 98.81 90 PRO B C 1
ATOM 2933 O O . PRO B 1 90 ? -2.246 12.984 -10.617 1 98.81 90 PRO B O 1
ATOM 2936 N N . LYS B 1 91 ? -0.062 12.305 -10.766 1 98.69 91 LYS B N 1
ATOM 2937 C CA . L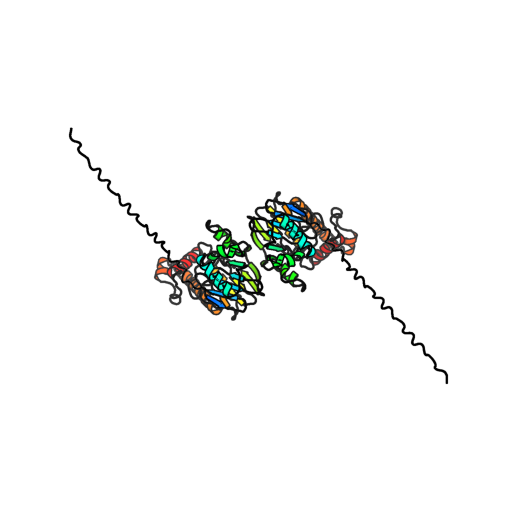YS B 1 91 ? -0.384 10.891 -10.938 1 98.69 91 LYS B CA 1
ATOM 2938 C C . LYS B 1 91 ? -0.807 10.258 -9.617 1 98.69 91 LYS B C 1
ATOM 2940 O O . LYS B 1 91 ? -1.676 9.383 -9.594 1 98.69 91 LYS B O 1
ATOM 2945 N N . TYR B 1 92 ? -0.15 10.711 -8.523 1 98.94 92 TYR B N 1
ATOM 2946 C CA . TYR B 1 92 ? -0.421 10.211 -7.184 1 98.94 92 TYR B CA 1
ATOM 2947 C C . TYR B 1 92 ? -0.616 11.359 -6.199 1 98.94 92 TYR B C 1
ATOM 2949 O O . TYR B 1 92 ? 0.088 12.367 -6.27 1 98.94 92 TYR B O 1
ATOM 2957 N N . ILE B 1 93 ? -1.574 11.211 -5.328 1 99 93 ILE B N 1
ATOM 2958 C CA . ILE B 1 93 ? -1.819 12.078 -4.184 1 99 93 ILE B CA 1
ATOM 2959 C C . ILE B 1 93 ? -1.755 11.266 -2.895 1 99 93 ILE B C 1
ATOM 2961 O O . ILE B 1 93 ? -2.535 10.328 -2.703 1 99 93 ILE B O 1
ATOM 2965 N N . VAL B 1 94 ? -0.803 11.555 -2.053 1 99 94 VAL B N 1
ATOM 2966 C CA . VAL B 1 94 ? -0.733 10.906 -0.747 1 99 94 VAL B CA 1
ATOM 2967 C C . VAL B 1 94 ? -1.337 11.828 0.316 1 99 94 VAL B C 1
ATOM 2969 O O . VAL B 1 94 ? -0.891 12.961 0.492 1 99 94 VAL B O 1
ATOM 2972 N N . ASN B 1 95 ? -2.383 11.359 1.001 1 99 95 ASN B N 1
ATOM 2973 C CA . ASN B 1 95 ? -2.932 12.094 2.135 1 99 95 ASN B CA 1
ATOM 2974 C C . ASN B 1 95 ? -2.312 11.641 3.451 1 99 95 ASN B C 1
ATOM 2976 O O . ASN B 1 95 ? -2.373 10.453 3.795 1 99 95 ASN B O 1
ATOM 2980 N N . THR B 1 96 ? -1.813 12.578 4.141 1 98.94 96 THR B N 1
ATOM 2981 C CA . THR B 1 96 ? -1.217 12.266 5.434 1 98.94 96 THR B CA 1
ATOM 2982 C C . THR B 1 96 ? -2.297 11.961 6.465 1 98.94 96 THR B C 1
ATOM 2984 O O . THR B 1 96 ? -2.1 11.125 7.352 1 98.94 96 THR B O 1
ATOM 2987 N N . HIS B 1 97 ? -3.332 12.688 6.441 1 98.94 97 HIS B N 1
ATOM 2988 C CA . HIS B 1 97 ? -4.508 12.484 7.281 1 98.94 97 HIS B CA 1
ATOM 2989 C C . HIS B 1 97 ? -5.746 13.125 6.656 1 98.94 97 HIS B C 1
ATOM 2991 O O . HIS B 1 97 ? -5.672 13.695 5.562 1 98.94 97 HIS B O 1
ATOM 2997 N N . TYR B 1 98 ? -6.945 13.094 7.309 1 98.81 98 TYR B N 1
ATOM 2998 C CA . TYR B 1 98 ? -8.203 13.297 6.598 1 98.81 98 TYR B CA 1
ATOM 2999 C C . TYR B 1 98 ? -8.633 14.758 6.648 1 98.81 98 TYR B C 1
ATOM 3001 O O . TYR B 1 98 ? -9.57 15.156 5.965 1 98.81 98 TYR B O 1
ATOM 3009 N N . HIS B 1 99 ? -7.957 15.648 7.453 1 98.88 99 HIS B N 1
ATOM 3010 C CA . HIS B 1 99 ? -8.445 17.016 7.641 1 98.88 99 HIS B CA 1
ATOM 3011 C C . HIS B 1 99 ? -8.547 17.75 6.309 1 98.88 99 HIS B C 1
ATOM 3013 O O . HIS B 1 99 ? -7.711 17.562 5.426 1 98.88 99 HIS B O 1
ATOM 3019 N N . GLY B 1 100 ? -9.5 18.641 6.223 1 98.38 100 GLY B N 1
ATOM 3020 C CA . GLY B 1 100 ? -9.891 19.312 4.988 1 98.38 100 GLY B CA 1
ATOM 3021 C C . GLY B 1 100 ? -8.797 20.188 4.41 1 98.38 100 GLY B C 1
ATOM 3022 O O . GLY B 1 100 ? -8.711 20.359 3.193 1 98.38 100 GLY B O 1
ATOM 3023 N N . ASP B 1 101 ? -7.969 20.75 5.234 1 98.5 101 ASP B N 1
ATOM 3024 C CA . ASP B 1 101 ? -6.898 21.594 4.727 1 98.5 101 ASP B CA 1
ATOM 3025 C C . ASP B 1 101 ? -5.727 20.766 4.223 1 98.5 101 ASP B C 1
ATOM 3027 O O . ASP B 1 101 ? -4.691 21.312 3.826 1 98.5 101 ASP B O 1
ATOM 3031 N N . HIS B 1 102 ? -5.844 19.422 4.215 1 98.88 102 HIS B N 1
ATOM 3032 C CA . HIS B 1 102 ? -4.859 18.5 3.662 1 98.88 102 HIS B CA 1
ATOM 3033 C C . HIS B 1 102 ? -5.469 17.641 2.566 1 98.88 102 HIS B C 1
ATOM 3035 O O . HIS B 1 102 ? -4.746 16.969 1.821 1 98.88 102 HIS B O 1
ATOM 3041 N N . THR B 1 103 ? -6.801 17.641 2.512 1 98.88 103 THR B N 1
ATOM 3042 C CA . THR B 1 103 ? -7.469 16.719 1.589 1 98.88 103 THR B CA 1
ATOM 3043 C C . THR B 1 103 ? -8.484 17.469 0.733 1 98.88 103 THR B C 1
ATOM 3045 O O . THR B 1 103 ? -9.234 16.859 -0.029 1 98.88 103 THR B O 1
ATOM 3048 N N . GLY B 1 104 ? -8.586 18.781 0.874 1 98.69 104 GLY B N 1
ATOM 3049 C CA . GLY B 1 104 ? -9.594 19.562 0.169 1 98.69 104 GLY B CA 1
ATOM 3050 C C . GLY B 1 104 ? -9.508 19.422 -1.339 1 98.69 104 GLY B C 1
ATOM 3051 O O . GLY B 1 104 ? -10.531 19.406 -2.023 1 98.69 104 GLY B O 1
ATOM 3052 N N . GLY B 1 105 ? -8.32 19.312 -1.877 1 98.75 105 GLY B N 1
ATOM 3053 C CA . GLY B 1 105 ? -8.094 19.219 -3.311 1 98.75 105 GLY B CA 1
ATOM 3054 C C . GLY B 1 105 ? -8.367 17.828 -3.861 1 98.75 105 GLY B C 1
ATOM 3055 O O . GLY B 1 105 ? -8.297 17.609 -5.074 1 98.75 105 GLY B O 1
ATOM 3056 N N . ASN B 1 106 ? -8.734 16.875 -3.031 1 98.88 106 ASN B N 1
ATOM 3057 C CA . ASN B 1 106 ? -8.875 15.484 -3.445 1 98.88 106 ASN B CA 1
ATOM 3058 C C . ASN B 1 106 ? -9.867 15.344 -4.594 1 98.88 106 ASN B C 1
ATOM 3060 O O . ASN B 1 106 ? -9.602 14.625 -5.562 1 98.88 106 ASN B O 1
ATOM 3064 N N . ALA B 1 107 ? -11.023 16.016 -4.48 1 98.81 107 ALA B N 1
ATOM 3065 C CA . ALA B 1 107 ? -12.062 15.844 -5.492 1 98.81 107 ALA B CA 1
ATOM 3066 C C . ALA B 1 107 ? -11.562 16.25 -6.871 1 98.81 107 ALA B C 1
ATOM 3068 O O . ALA B 1 107 ? -11.922 15.633 -7.879 1 98.81 107 ALA B O 1
ATOM 3069 N N . HIS B 1 108 ? -10.734 17.25 -6.875 1 98.75 108 HIS B N 1
ATOM 3070 C CA . HIS B 1 108 ? -10.164 17.75 -8.117 1 98.75 108 HIS B CA 1
ATOM 3071 C C . HIS B 1 108 ? -9.07 16.812 -8.641 1 98.75 108 HIS B C 1
ATOM 3073 O O . HIS B 1 108 ? -9.133 16.344 -9.781 1 98.75 108 HIS B O 1
ATOM 3079 N N . PHE B 1 109 ? -8.125 16.5 -7.84 1 98.88 109 PHE B N 1
ATOM 3080 C CA . PHE B 1 109 ? -6.941 15.766 -8.281 1 98.88 109 PHE B CA 1
ATOM 3081 C C . PHE B 1 109 ? -7.246 14.281 -8.438 1 98.88 109 PHE B C 1
ATOM 3083 O O . PHE B 1 109 ? -6.602 13.594 -9.227 1 98.88 109 PHE B O 1
ATOM 3090 N N . GLY B 1 110 ? -8.25 13.781 -7.684 1 98.75 110 GLY B N 1
ATOM 3091 C CA . GLY B 1 110 ? -8.609 12.375 -7.73 1 98.75 110 GLY B CA 1
ATOM 3092 C C . GLY B 1 110 ? -9.398 12 -8.977 1 98.75 110 GLY B C 1
ATOM 3093 O O . GLY B 1 110 ? -9.672 10.828 -9.211 1 98.75 110 GLY B O 1
ATOM 3094 N N . GLN B 1 111 ? -9.75 13.008 -9.758 1 97.88 111 GLN B N 1
ATOM 3095 C CA . GLN B 1 111 ? -10.43 12.719 -11.016 1 97.88 111 GLN B CA 1
ATOM 3096 C C . GLN B 1 111 ? -9.523 11.938 -11.969 1 97.88 111 GLN B C 1
ATOM 3098 O O . GLN B 1 111 ? -10 11.102 -12.742 1 97.88 111 GLN B O 1
ATOM 3103 N N . THR B 1 112 ? -8.266 12.25 -11.844 1 96.75 112 THR B N 1
ATOM 3104 C CA . THR B 1 112 ? -7.348 11.594 -12.773 1 96.75 112 THR B CA 1
ATOM 3105 C C . THR B 1 112 ? -6.23 10.883 -12.008 1 96.75 112 THR B C 1
ATOM 3107 O O . THR B 1 112 ? -5.656 9.914 -12.508 1 96.75 112 THR B O 1
ATOM 3110 N N . GLY B 1 113 ? -5.891 11.367 -10.852 1 98.56 113 GLY B N 1
ATOM 3111 C CA . GLY B 1 113 ? -4.816 10.781 -10.062 1 98.56 113 GLY B CA 1
ATOM 3112 C C . GLY B 1 113 ? -5.305 9.742 -9.07 1 98.56 113 GLY B C 1
ATOM 3113 O O . GLY B 1 113 ? -6.496 9.672 -8.773 1 98.56 113 GLY B O 1
ATOM 3114 N N . SER B 1 114 ? -4.402 8.898 -8.625 1 98.88 114 SER B N 1
ATOM 3115 C CA . SER B 1 114 ? -4.703 7.926 -7.582 1 98.88 114 SER B CA 1
ATOM 3116 C C . SER B 1 114 ? -4.379 8.477 -6.195 1 98.88 114 SER B C 1
ATOM 3118 O O . SER B 1 114 ? -3.25 8.906 -5.941 1 98.88 114 SER B O 1
ATOM 3120 N N . ILE B 1 115 ? -5.363 8.469 -5.32 1 98.94 115 ILE B N 1
ATOM 3121 C CA . ILE B 1 115 ? -5.168 8.945 -3.957 1 98.94 115 ILE B CA 1
ATOM 3122 C C . ILE B 1 115 ? -4.816 7.773 -3.045 1 98.94 115 ILE B C 1
ATOM 3124 O O . ILE B 1 115 ? -5.52 6.762 -3.027 1 98.94 115 ILE B O 1
ATOM 3128 N N . LEU B 1 116 ? -3.701 7.879 -2.342 1 99 116 LEU B N 1
ATOM 3129 C CA . LEU B 1 116 ? -3.229 6.898 -1.369 1 99 116 LEU B CA 1
ATOM 3130 C C . LEU B 1 116 ? -3.314 7.453 0.048 1 99 116 LEU B C 1
ATOM 3132 O O . LEU B 1 116 ? -2.98 8.617 0.284 1 99 116 LEU B O 1
ATOM 3136 N N . ALA B 1 117 ? -3.768 6.625 0.998 1 99 117 ALA B N 1
ATOM 3137 C CA . ALA B 1 117 ? -3.83 7.047 2.395 1 99 117 ALA B CA 1
ATOM 3138 C C . ALA B 1 117 ? -3.99 5.848 3.322 1 99 117 ALA B C 1
ATOM 3140 O O . ALA B 1 117 ? -4.207 4.723 2.863 1 99 117 ALA B O 1
ATOM 3141 N N . HIS B 1 118 ? -3.818 6.102 4.602 1 98.94 118 HIS B N 1
ATOM 3142 C CA . HIS B 1 118 ? -4.145 5.102 5.613 1 98.94 118 HIS B CA 1
ATOM 3143 C C . HIS B 1 118 ? -5.613 4.703 5.539 1 98.94 118 HIS B C 1
ATOM 3145 O O . HIS B 1 118 ? -6.465 5.52 5.184 1 98.94 118 HIS B O 1
ATOM 3151 N N . HIS B 1 119 ? -5.961 3.457 6.023 1 98.81 119 HIS B N 1
ATOM 3152 C CA . HIS B 1 119 ? -7.328 2.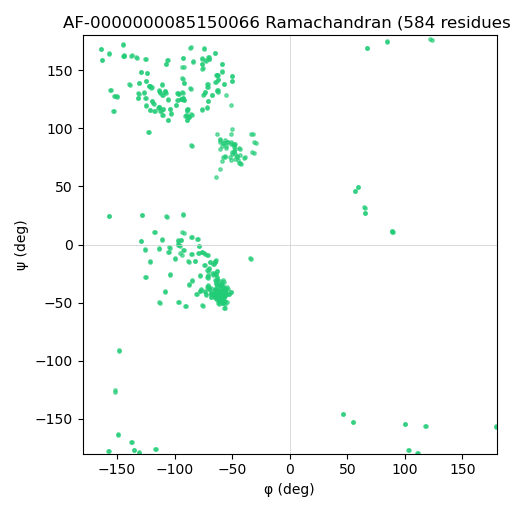953 6.016 1 98.81 119 HIS B CA 1
ATOM 3153 C C . HIS B 1 119 ? -8.273 3.906 6.742 1 98.81 119 HIS B C 1
ATOM 3155 O O . HIS B 1 119 ? -9.406 4.121 6.301 1 98.81 119 HIS B O 1
ATOM 3161 N N . ASN B 1 120 ? -7.797 4.477 7.816 1 98.94 120 ASN B N 1
ATOM 3162 C CA . ASN B 1 120 ? -8.656 5.32 8.641 1 98.94 120 ASN B CA 1
ATOM 3163 C C . ASN B 1 120 ? -8.984 6.633 7.941 1 98.94 120 ASN B C 1
ATOM 3165 O O . ASN B 1 120 ? -10.008 7.258 8.242 1 98.94 120 ASN B O 1
ATOM 3169 N N . VAL B 1 121 ? -8.117 7.098 7.043 1 98.94 121 VAL B N 1
ATOM 3170 C CA . VAL B 1 121 ? -8.422 8.305 6.273 1 98.94 121 VAL B CA 1
ATOM 3171 C C . VAL B 1 121 ? -9.625 8.047 5.371 1 98.94 121 VAL B C 1
ATOM 3173 O O . VAL B 1 121 ? -10.547 8.867 5.316 1 98.94 121 VAL B O 1
ATOM 3176 N N . LEU B 1 122 ? -9.594 6.902 4.703 1 98.94 122 LEU B N 1
ATOM 3177 C CA . LEU B 1 122 ? -10.742 6.535 3.881 1 98.94 122 LEU B CA 1
ATOM 3178 C C . LEU B 1 122 ? -12.008 6.441 4.723 1 98.94 122 LEU B C 1
ATOM 3180 O O . LEU B 1 122 ? -13.055 6.977 4.344 1 98.94 122 LEU B O 1
ATOM 3184 N N . LYS B 1 123 ? -11.875 5.715 5.828 1 98.75 123 LYS B N 1
ATOM 3185 C CA . LYS B 1 123 ? -13.023 5.539 6.719 1 98.75 123 LYS B CA 1
ATOM 3186 C C . LYS B 1 123 ? -13.633 6.887 7.102 1 98.75 123 LYS B C 1
ATOM 3188 O O . LYS B 1 123 ? -14.852 7.062 7.039 1 98.75 123 LYS B O 1
ATOM 3193 N N . ARG B 1 124 ? -12.812 7.848 7.406 1 98.75 124 ARG B N 1
ATOM 3194 C CA . ARG B 1 124 ? -13.297 9.133 7.898 1 98.75 124 ARG B CA 1
ATOM 3195 C C . ARG B 1 124 ? -13.82 9.992 6.758 1 98.75 124 ARG B C 1
ATOM 3197 O O . ARG B 1 124 ? -14.82 10.703 6.918 1 98.75 124 ARG B O 1
ATOM 3204 N N . LEU B 1 125 ? -13.156 9.984 5.66 1 98.81 125 LEU B N 1
ATOM 3205 C CA . LEU B 1 125 ? -13.664 10.734 4.516 1 98.81 125 LEU B CA 1
ATOM 3206 C C . LEU B 1 125 ? -15.008 10.18 4.055 1 98.81 125 LEU B C 1
ATOM 3208 O O . LEU B 1 125 ? -15.898 10.938 3.676 1 98.81 125 LEU B O 1
ATOM 3212 N N . LYS B 1 126 ? -15.203 8.891 4.148 1 98.12 126 LYS B N 1
ATOM 3213 C CA . LYS B 1 126 ? -16.438 8.234 3.732 1 98.12 126 LYS B CA 1
ATOM 3214 C C . LYS B 1 126 ? -17.578 8.547 4.695 1 98.12 126 LYS B C 1
ATOM 3216 O O . LYS B 1 126 ? -18.75 8.445 4.336 1 98.12 126 LYS B O 1
ATOM 3221 N N . ALA B 1 127 ? -17.234 8.805 5.922 1 97.94 127 ALA B N 1
ATOM 3222 C CA . ALA B 1 127 ? -18.25 9.078 6.938 1 97.94 127 ALA B CA 1
ATOM 3223 C C . ALA B 1 127 ? -19.016 10.359 6.617 1 97.94 127 ALA B C 1
ATOM 3225 O O . ALA B 1 127 ? -20.125 10.562 7.113 1 97.94 127 ALA B O 1
ATOM 3226 N N . ASP B 1 128 ? -18.391 11.289 5.867 1 96.69 128 ASP B N 1
ATOM 3227 C CA . ASP B 1 128 ? -19.078 12.477 5.359 1 96.69 128 ASP B CA 1
ATOM 3228 C C . ASP B 1 128 ? -19.75 12.18 4.02 1 96.69 128 ASP B C 1
ATOM 3230 O O . ASP B 1 128 ? -19.078 12.078 2.99 1 96.69 128 ASP B O 1
ATOM 3234 N N . SER B 1 129 ? -21.016 12.125 3.996 1 95.12 129 SER B N 1
ATOM 3235 C CA . SER B 1 129 ? -21.781 11.719 2.824 1 95.12 129 SER B CA 1
ATOM 3236 C C . SER B 1 129 ? -21.609 12.719 1.681 1 95.12 129 SER B C 1
ATOM 3238 O O . SER B 1 129 ? -21.922 12.406 0.53 1 95.12 129 SER B O 1
ATOM 3240 N N . SER B 1 130 ? -21.078 13.914 2.002 1 96.19 130 SER B N 1
ATOM 3241 C CA . SER B 1 130 ? -20.891 14.93 0.969 1 96.19 130 SER B CA 1
ATOM 3242 C C . SER B 1 130 ? -19.578 14.727 0.232 1 96.19 130 SER B C 1
ATOM 3244 O O . SER B 1 130 ? -19.328 15.367 -0.791 1 96.19 130 SER B O 1
ATOM 3246 N N . THR B 1 131 ? -18.75 13.812 0.722 1 98.12 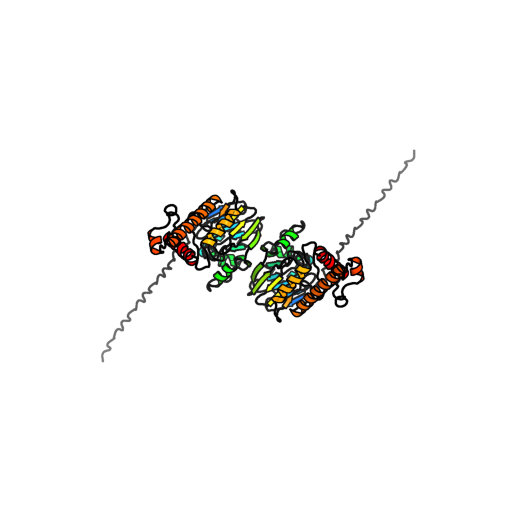131 THR B N 1
ATOM 3247 C CA . THR B 1 131 ? -17.484 13.555 0.063 1 98.12 131 THR B CA 1
ATOM 3248 C C . THR B 1 131 ? -17.703 12.812 -1.254 1 98.12 131 THR B C 1
ATOM 3250 O O . THR B 1 131 ? -18.219 11.695 -1.267 1 98.12 131 THR B O 1
ATOM 3253 N N . PRO B 1 132 ? -17.312 13.43 -2.344 1 98 132 PRO B N 1
ATOM 3254 C CA . PRO B 1 132 ? -17.5 12.734 -3.617 1 98 132 PRO B CA 1
ATOM 3255 C C . PRO B 1 132 ? -16.547 11.547 -3.789 1 98 132 PRO B C 1
ATOM 3257 O O . PRO B 1 132 ? -15.508 11.492 -3.139 1 98 132 PRO B O 1
ATOM 3260 N N . ALA B 1 133 ? -16.891 10.664 -4.691 1 97.62 133 ALA B N 1
ATOM 3261 C CA . ALA B 1 133 ? -16.109 9.453 -4.934 1 97.62 133 ALA B CA 1
ATOM 3262 C C . ALA B 1 133 ? -14.68 9.797 -5.352 1 97.62 133 ALA B C 1
ATOM 3264 O O . ALA B 1 133 ? -13.727 9.117 -4.961 1 97.62 133 ALA B O 1
ATOM 3265 N N . SER B 1 134 ? -14.531 10.859 -6.082 1 98.31 134 SER B N 1
ATOM 3266 C CA . SER B 1 134 ? -13.219 11.234 -6.598 1 98.31 134 SER B CA 1
ATOM 3267 C C . SER B 1 134 ? -12.297 11.703 -5.473 1 98.31 134 SER B C 1
ATOM 3269 O O . SER B 1 134 ? -11.086 11.812 -5.664 1 98.31 134 SER B O 1
ATOM 3271 N N . ALA B 1 135 ? -12.875 11.992 -4.301 1 98.88 135 ALA B N 1
ATOM 3272 C CA . ALA B 1 135 ? -12.078 12.516 -3.193 1 98.88 135 ALA B CA 1
ATOM 3273 C C . ALA B 1 135 ? -11.586 11.383 -2.291 1 98.88 135 ALA B C 1
ATOM 3275 O O . ALA B 1 135 ? -10.82 11.617 -1.357 1 98.88 135 ALA B O 1
ATOM 3276 N N . LEU B 1 136 ? -12.023 10.172 -2.582 1 98.94 136 LEU B N 1
ATOM 3277 C CA . LEU B 1 136 ? -11.734 9.062 -1.683 1 98.94 136 LEU B CA 1
ATOM 3278 C C . LEU B 1 136 ? -10.445 8.352 -2.086 1 98.94 136 LEU B C 1
ATOM 3280 O O . LEU B 1 136 ? -10.188 8.148 -3.275 1 98.94 136 LEU B O 1
ATOM 3284 N N . PRO B 1 137 ? -9.633 7.988 -1.067 1 98.94 137 PRO B N 1
ATOM 3285 C CA . PRO B 1 137 ? -8.469 7.16 -1.381 1 98.94 137 PRO B CA 1
ATOM 3286 C C . PRO B 1 137 ? -8.844 5.855 -2.08 1 98.94 137 PRO B C 1
ATOM 3288 O O . PRO B 1 137 ? -9.797 5.184 -1.674 1 98.94 137 PRO B O 1
ATOM 3291 N N . VAL B 1 138 ? -8.039 5.504 -3.107 1 98.88 138 VAL B N 1
ATOM 3292 C CA . VAL B 1 138 ? -8.328 4.289 -3.863 1 98.88 138 VAL B CA 1
ATOM 3293 C C . VAL B 1 138 ? -7.355 3.184 -3.463 1 98.88 138 VAL B C 1
ATOM 3295 O O . VAL B 1 138 ? -7.637 1.999 -3.66 1 98.88 138 VAL B O 1
ATOM 3298 N N . ILE B 1 139 ? -6.188 3.576 -2.984 1 98.94 139 ILE B N 1
ATOM 3299 C CA . ILE B 1 139 ? -5.223 2.643 -2.416 1 98.94 139 ILE B CA 1
ATOM 3300 C C . ILE B 1 139 ? -4.973 2.988 -0.95 1 98.94 139 ILE B C 1
ATOM 3302 O O . ILE B 1 139 ? -4.57 4.109 -0.63 1 98.94 139 ILE B O 1
ATOM 3306 N N . THR B 1 140 ? -5.223 2.059 -0.06 1 98.94 140 THR B N 1
ATOM 3307 C CA . THR B 1 140 ? -5.031 2.303 1.365 1 98.94 140 THR B CA 1
ATOM 3308 C C . THR B 1 140 ? -4.113 1.246 1.976 1 98.94 140 THR B C 1
ATOM 3310 O O . THR B 1 140 ? -3.889 0.192 1.378 1 98.94 140 THR B O 1
ATOM 3313 N N . TYR B 1 141 ? -3.562 1.551 3.059 1 98.88 141 TYR B N 1
ATOM 3314 C CA . TYR B 1 141 ? -2.609 0.695 3.756 1 98.88 141 TYR B CA 1
ATOM 3315 C C . TYR B 1 141 ? -2.779 0.809 5.266 1 98.88 141 TYR B C 1
ATOM 3317 O O . TYR B 1 141 ? -3.395 1.757 5.758 1 98.88 141 TYR B O 1
ATOM 3325 N N . GLU B 1 142 ? -2.215 -0.17 5.934 1 98.19 142 GLU B N 1
ATOM 3326 C CA . GLU B 1 142 ? -2.32 -0.175 7.387 1 98.19 142 GLU B CA 1
ATOM 3327 C C . GLU B 1 142 ? -1.071 0.418 8.031 1 98.19 142 GLU B C 1
ATOM 3329 O O . GLU B 1 142 ? -1.168 1.295 8.898 1 98.19 142 GLU B O 1
ATOM 3334 N N . ASP B 1 143 ? 0.113 -0.072 7.578 1 97.88 143 ASP B N 1
ATOM 3335 C CA . ASP B 1 143 ? 1.332 0.319 8.281 1 97.88 143 ASP B CA 1
ATOM 3336 C C . ASP B 1 143 ? 2.219 1.191 7.395 1 97.88 143 ASP B C 1
ATOM 3338 O O . ASP B 1 143 ? 2.717 2.229 7.84 1 97.88 143 ASP B O 1
ATOM 3342 N N . ASN B 1 144 ? 2.432 0.694 6.191 1 98.12 144 ASN B N 1
ATOM 3343 C CA . ASN B 1 144 ? 3.348 1.41 5.309 1 98.12 144 ASN B CA 1
ATOM 3344 C C . ASN B 1 144 ? 3.18 0.977 3.855 1 98.12 144 ASN B C 1
ATOM 3346 O O . ASN B 1 144 ? 2.629 -0.091 3.582 1 98.12 144 ASN B O 1
ATOM 3350 N N . ILE B 1 145 ? 3.602 1.803 2.939 1 98.75 145 ILE B N 1
ATOM 3351 C CA . ILE B 1 145 ? 3.834 1.487 1.535 1 98.75 145 ILE B CA 1
ATOM 3352 C C . ILE B 1 145 ? 5.035 2.277 1.021 1 98.75 145 ILE B C 1
ATOM 3354 O O . ILE B 1 145 ? 5.492 3.219 1.674 1 98.75 145 ILE B O 1
ATOM 3358 N N . SER B 1 146 ? 5.574 1.856 -0.072 1 98.94 146 SER B N 1
ATOM 3359 C CA . SER B 1 146 ? 6.609 2.604 -0.777 1 98.94 146 SER B CA 1
ATOM 3360 C C . SER B 1 146 ? 6.172 2.959 -2.193 1 98.94 146 SER B C 1
ATOM 3362 O O . SER B 1 146 ? 5.566 2.137 -2.885 1 98.94 146 SER B O 1
ATOM 3364 N N . ILE B 1 147 ? 6.406 4.152 -2.562 1 98.94 147 ILE B N 1
ATOM 3365 C CA . ILE B 1 147 ? 6.176 4.609 -3.928 1 98.94 147 ILE B CA 1
ATOM 3366 C C . ILE B 1 147 ? 7.508 4.914 -4.605 1 98.94 147 ILE B C 1
ATOM 3368 O O . ILE B 1 147 ? 8.242 5.801 -4.164 1 98.94 147 ILE B O 1
ATOM 3372 N N . HIS B 1 148 ? 7.863 4.168 -5.617 1 98.88 148 HIS B N 1
ATOM 3373 C CA . HIS B 1 148 ? 9.078 4.379 -6.391 1 98.88 148 HIS B CA 1
ATOM 3374 C C . HIS B 1 148 ? 8.828 5.34 -7.551 1 98.88 148 HIS B C 1
ATOM 3376 O O . HIS B 1 148 ? 8.148 4.988 -8.516 1 98.88 148 HIS B O 1
ATOM 3382 N N . PHE B 1 149 ? 9.328 6.508 -7.41 1 98.56 149 PHE B N 1
ATOM 3383 C CA . PHE B 1 149 ? 8.891 7.613 -8.258 1 98.56 149 PHE B CA 1
ATOM 3384 C C . PHE B 1 149 ? 10 8.641 -8.414 1 98.56 149 PHE B C 1
ATOM 3386 O O . PHE B 1 149 ? 10.602 9.078 -7.43 1 98.56 149 PHE B O 1
ATOM 3393 N N . ASN B 1 150 ? 10.359 9.039 -9.656 1 98.56 150 ASN B N 1
ATOM 3394 C CA . ASN B 1 150 ? 11.336 10.07 -9.992 1 98.56 150 ASN B CA 1
ATOM 3395 C C . ASN B 1 150 ? 12.703 9.766 -9.383 1 98.56 150 ASN B C 1
ATOM 3397 O O . ASN B 1 150 ? 13.312 10.633 -8.758 1 98.56 150 ASN B O 1
ATOM 3401 N N . GLN B 1 151 ? 13.133 8.547 -9.508 1 97.25 151 GLN B N 1
ATOM 3402 C CA . GLN B 1 151 ? 14.445 8.039 -9.125 1 97.25 151 GLN B CA 1
ATOM 3403 C C . GLN B 1 151 ? 14.648 8.109 -7.617 1 97.25 151 GLN B C 1
ATOM 3405 O O . GLN B 1 151 ? 15.781 8.234 -7.141 1 97.25 151 GLN B O 1
ATOM 3410 N N . ASP B 1 152 ? 13.57 8.062 -6.875 1 98.69 152 ASP B N 1
ATOM 3411 C CA . ASP B 1 152 ? 13.57 8.008 -5.414 1 98.69 152 ASP B CA 1
ATOM 3412 C C . ASP B 1 152 ? 12.555 7 -4.895 1 98.69 152 ASP B C 1
ATOM 3414 O O . ASP B 1 152 ? 11.789 6.426 -5.676 1 98.69 152 ASP B O 1
ATOM 3418 N N . THR B 1 153 ? 12.695 6.613 -3.672 1 98.81 153 THR B N 1
ATOM 3419 C CA . THR B 1 153 ? 11.68 5.844 -2.955 1 98.81 153 THR B CA 1
ATOM 3420 C C . THR B 1 153 ? 11.031 6.688 -1.864 1 98.81 153 THR B C 1
ATOM 3422 O O . THR B 1 153 ? 11.711 7.18 -0.963 1 98.81 153 THR B O 1
ATOM 3425 N N . LEU B 1 154 ? 9.742 6.91 -2.012 1 98.94 154 LEU B N 1
ATOM 3426 C CA . LEU B 1 154 ? 8.945 7.547 -0.969 1 98.94 154 LEU B CA 1
ATOM 3427 C C . LEU B 1 154 ? 8.344 6.508 -0.028 1 98.94 154 LEU B C 1
ATOM 3429 O O . LEU B 1 154 ? 7.465 5.742 -0.424 1 98.94 154 LEU B O 1
ATOM 3433 N N . GLU B 1 155 ? 8.859 6.512 1.172 1 98.88 155 GLU B N 1
ATOM 3434 C CA . GLU B 1 155 ? 8.289 5.652 2.201 1 98.88 155 GLU B CA 1
ATOM 3435 C C . GLU B 1 155 ? 7.156 6.355 2.947 1 98.88 155 GLU B C 1
ATOM 3437 O O . GLU B 1 155 ? 7.363 7.422 3.531 1 98.88 155 GLU B O 1
ATOM 3442 N N . VAL B 1 156 ? 5.973 5.82 2.834 1 98.94 156 VAL B N 1
ATOM 3443 C CA . VAL B 1 156 ? 4.809 6.32 3.555 1 98.94 156 VAL B CA 1
ATOM 3444 C C . VAL B 1 156 ? 4.582 5.484 4.812 1 98.94 156 VAL B C 1
ATOM 3446 O O . VAL B 1 156 ? 4.371 4.273 4.727 1 98.94 156 VAL B O 1
ATOM 3449 N N . ILE B 1 157 ? 4.531 6.129 5.988 1 98.75 157 ILE B N 1
ATOM 3450 C CA . ILE B 1 157 ? 4.602 5.379 7.238 1 98.75 157 ILE B CA 1
ATOM 3451 C C . ILE B 1 157 ? 3.498 5.844 8.18 1 98.75 157 ILE B C 1
ATOM 3453 O O . ILE B 1 157 ? 3.352 7.043 8.43 1 98.75 157 ILE B O 1
ATOM 3457 N N . HIS B 1 158 ? 2.744 4.926 8.625 1 98.81 158 HIS B N 1
ATOM 3458 C CA . HIS B 1 158 ? 1.844 5.16 9.75 1 98.81 158 HIS B CA 1
ATOM 3459 C C . HIS B 1 158 ? 2.467 4.688 11.055 1 98.81 158 HIS B C 1
ATOM 3461 O O . HIS B 1 158 ? 2.891 3.535 11.172 1 98.81 158 HIS B O 1
ATOM 3467 N N . LEU B 1 159 ? 2.482 5.512 12.094 1 98.56 159 LEU B N 1
ATOM 3468 C CA . LEU B 1 159 ? 3.195 5.195 13.32 1 98.56 159 LEU B CA 1
ATOM 3469 C C . LEU B 1 159 ? 2.219 4.941 14.469 1 98.56 159 LEU B C 1
ATOM 3471 O O . LEU B 1 159 ? 2.635 4.688 15.602 1 98.56 159 LEU B O 1
ATOM 3475 N N . GLY B 1 160 ? 0.973 4.953 14.164 1 98.44 160 GLY B N 1
ATOM 3476 C CA . GLY B 1 160 ? -0.052 4.867 15.195 1 98.44 160 GLY B CA 1
ATOM 3477 C C . GLY B 1 160 ? -0.706 6.203 15.492 1 98.44 160 GLY B C 1
ATOM 3478 O O . GLY B 1 160 ? -0.407 7.207 14.844 1 98.44 160 GLY B O 1
ATOM 3479 N N . PRO B 1 161 ? -1.577 6.207 16.438 1 98.5 161 PRO B N 1
ATOM 3480 C CA . PRO B 1 161 ? -2.301 7.434 16.781 1 98.5 161 PRO B CA 1
ATOM 3481 C C . PRO B 1 161 ? -1.38 8.547 17.281 1 98.5 161 PRO B C 1
ATOM 3483 O O . PRO B 1 161 ? -0.451 8.281 18.047 1 98.5 161 PRO B O 1
ATOM 3486 N N . GLY B 1 162 ? -1.539 9.734 16.781 1 98.75 162 GLY B N 1
ATOM 3487 C CA . GLY B 1 162 ? -0.867 10.969 17.156 1 98.75 162 GLY B CA 1
ATOM 3488 C C . GLY B 1 162 ? -1.738 12.195 16.984 1 98.75 162 GLY B C 1
ATOM 3489 O O . GLY B 1 162 ? -2.533 12.531 17.859 1 98.75 162 GLY B O 1
ATOM 3490 N N . HIS B 1 163 ? -1.65 12.828 15.766 1 98.94 163 HIS B N 1
ATOM 3491 C CA . HIS B 1 163 ? -2.549 13.914 15.398 1 98.94 163 HIS B CA 1
ATOM 3492 C C . HIS B 1 163 ? -3.977 13.414 15.211 1 98.94 163 HIS B C 1
ATOM 3494 O O . HIS B 1 163 ? -4.93 14.055 15.672 1 98.94 163 HIS B O 1
ATOM 3500 N N . THR B 1 164 ? -4.121 12.367 14.562 1 98.88 164 THR B N 1
ATOM 3501 C CA . THR B 1 164 ? -5.312 11.547 14.391 1 98.88 164 THR B CA 1
ATOM 3502 C C . THR B 1 164 ? -4.961 10.062 14.484 1 98.88 164 THR B C 1
ATOM 3504 O O . THR B 1 164 ? -3.832 9.703 14.828 1 98.88 164 THR B O 1
ATOM 3507 N N . ASP B 1 165 ? -5.906 9.211 14.148 1 98.75 165 ASP B N 1
ATOM 3508 C CA . ASP B 1 165 ? -5.633 7.777 14.141 1 98.75 165 ASP B CA 1
ATOM 3509 C C . ASP B 1 165 ? -5.227 7.301 12.75 1 98.75 165 ASP B C 1
ATOM 3511 O O . ASP B 1 165 ? -5.035 6.105 12.531 1 98.75 165 ASP B O 1
ATOM 3515 N N . GLY B 1 166 ? -5.098 8.203 11.789 1 98.81 166 GLY B N 1
ATOM 3516 C CA . GLY B 1 166 ? -4.766 7.82 10.43 1 98.81 166 GLY B CA 1
ATOM 3517 C C . GLY B 1 166 ? -3.584 8.586 9.859 1 98.81 166 GLY B C 1
ATOM 3518 O O . GLY B 1 166 ? -3.457 8.727 8.641 1 98.81 166 GLY B O 1
ATOM 3519 N N . ASP B 1 167 ? -2.689 9.086 10.711 1 98.88 167 ASP B N 1
ATOM 3520 C CA . ASP B 1 167 ? -1.564 9.93 10.312 1 98.88 167 ASP B CA 1
ATOM 3521 C C . ASP B 1 167 ? -0.507 9.109 9.57 1 98.88 167 ASP B C 1
ATOM 3523 O O . ASP B 1 167 ? -0.206 7.98 9.961 1 98.88 167 ASP B O 1
ATOM 3527 N N . SER B 1 168 ? -0.018 9.711 8.547 1 98.94 168 SER B N 1
ATOM 3528 C CA . SER B 1 168 ? 1.18 9.18 7.906 1 98.94 168 SER B CA 1
ATOM 3529 C C . SER B 1 168 ? 2.234 10.258 7.719 1 98.94 168 SER B C 1
ATOM 3531 O O . SER B 1 168 ? 1.901 11.438 7.543 1 98.94 168 SER B O 1
ATOM 3533 N N . VAL B 1 169 ? 3.492 9.875 7.773 1 98.94 169 VAL B N 1
ATOM 3534 C CA . VAL B 1 169 ? 4.598 10.703 7.305 1 98.94 169 VAL B CA 1
ATOM 3535 C C . VAL B 1 169 ? 5.156 10.133 6 1 98.94 169 VAL B C 1
ATOM 3537 O O . VAL B 1 169 ? 4.953 8.953 5.691 1 98.94 169 VAL B O 1
ATOM 3540 N N . VAL B 1 170 ? 5.789 10.969 5.188 1 99 170 VAL B N 1
ATOM 3541 C CA . VAL B 1 170 ? 6.34 10.555 3.906 1 99 170 VAL B CA 1
ATOM 3542 C C . VAL B 1 170 ? 7.824 10.906 3.842 1 99 170 VAL B C 1
ATOM 3544 O O . VAL B 1 170 ? 8.195 12.078 3.932 1 99 170 VAL B O 1
ATOM 3547 N N . MET B 1 171 ? 8.656 9.922 3.682 1 98.88 171 MET B N 1
ATOM 3548 C CA . MET B 1 171 ? 10.109 10.117 3.658 1 98.88 171 MET B CA 1
ATOM 3549 C C . MET B 1 171 ? 10.672 9.805 2.277 1 98.88 171 MET B C 1
ATOM 3551 O O . MET B 1 171 ? 10.516 8.695 1.774 1 98.88 171 MET B O 1
ATOM 3555 N N . TRP B 1 172 ? 11.266 10.789 1.634 1 98.81 172 TRP B N 1
ATOM 3556 C CA . TRP B 1 172 ? 12.094 10.555 0.459 1 98.81 172 TRP B CA 1
ATOM 3557 C C . TRP B 1 172 ? 13.453 9.984 0.857 1 98.81 172 TRP B C 1
ATOM 3559 O O . TRP B 1 172 ? 14.266 10.672 1.482 1 98.81 172 TRP B O 1
ATOM 3569 N N . GLN B 1 173 ? 13.758 8.781 0.434 1 98.31 173 GLN B N 1
ATOM 3570 C CA . GLN B 1 173 ? 14.953 8.086 0.921 1 98.31 173 GLN B CA 1
ATOM 3571 C C . GLN B 1 173 ? 16.219 8.695 0.333 1 98.31 173 GLN B C 1
ATOM 3573 O O . GLN B 1 173 ? 17.203 8.906 1.048 1 98.31 173 GLN B O 1
ATOM 3578 N N . LYS B 1 174 ? 16.203 9 -0.941 1 98.12 174 LYS B N 1
ATOM 3579 C CA . LYS B 1 174 ? 17.391 9.523 -1.587 1 98.12 174 LYS B CA 1
ATOM 3580 C C . LYS B 1 174 ? 17.547 11.023 -1.334 1 98.12 174 LYS B C 1
ATOM 3582 O O . LYS B 1 174 ? 18.625 11.492 -0.972 1 98.12 174 LYS B O 1
ATOM 3587 N N . ALA B 1 175 ? 16.438 11.766 -1.416 1 98.5 175 ALA B N 1
ATOM 3588 C CA . ALA B 1 175 ? 16.469 13.219 -1.264 1 98.5 175 ALA B CA 1
ATOM 3589 C C . ALA B 1 175 ? 16.672 13.617 0.197 1 98.5 175 ALA B C 1
ATOM 3591 O O . ALA B 1 175 ? 17.016 14.758 0.496 1 98.5 175 ALA B O 1
ATOM 3592 N N . ASN B 1 176 ? 16.438 12.734 1.118 1 98.69 176 ASN B N 1
ATOM 3593 C CA . ASN B 1 176 ? 16.578 12.984 2.549 1 98.69 176 ASN B CA 1
ATOM 3594 C C . ASN B 1 176 ? 15.664 14.117 3.004 1 98.69 176 ASN B C 1
ATOM 3596 O O . ASN B 1 176 ? 16.125 15.078 3.625 1 98.69 176 ASN B O 1
ATOM 3600 N N . ILE B 1 177 ? 14.445 14.023 2.625 1 98.94 177 ILE B N 1
ATOM 3601 C CA . ILE B 1 177 ? 13.367 14.953 2.943 1 98.94 177 ILE B CA 1
ATOM 3602 C C . ILE B 1 177 ? 12.211 14.188 3.596 1 98.94 177 ILE B C 1
ATOM 3604 O O . ILE B 1 177 ? 11.898 13.062 3.199 1 98.94 177 ILE B O 1
ATOM 3608 N N . ILE B 1 178 ? 11.578 14.758 4.582 1 98.94 178 ILE B N 1
ATOM 3609 C CA . ILE B 1 178 ? 10.414 14.125 5.191 1 98.94 178 ILE B CA 1
ATOM 3610 C C . ILE B 1 178 ? 9.281 15.141 5.301 1 98.94 178 ILE B C 1
ATOM 3612 O O . ILE B 1 178 ? 9.5 16.297 5.664 1 98.94 178 ILE B O 1
ATOM 3616 N N . HIS B 1 179 ? 8.133 14.781 4.867 1 99 179 HIS B N 1
ATOM 3617 C CA . HIS B 1 179 ? 6.891 15.5 5.152 1 99 179 HIS B CA 1
ATOM 3618 C C . HIS B 1 179 ? 6.18 14.906 6.363 1 99 179 HIS B C 1
ATOM 3620 O O . HIS B 1 179 ? 5.793 13.734 6.355 1 99 179 HIS B O 1
ATOM 3626 N N . MET B 1 180 ? 5.879 15.68 7.344 1 98.94 180 MET B N 1
ATOM 3627 C CA . MET B 1 180 ? 5.445 15.188 8.648 1 98.94 180 MET B CA 1
ATOM 3628 C C . MET B 1 180 ? 3.926 15.188 8.758 1 98.94 180 MET B C 1
ATOM 3630 O O . MET B 1 180 ? 3.365 14.695 9.734 1 98.94 180 MET B O 1
ATOM 3634 N N . GLY B 1 181 ? 3.244 15.609 7.723 1 98.88 181 GLY B N 1
ATOM 3635 C CA . GLY B 1 181 ? 1.851 15.914 8 1 98.88 181 GLY B CA 1
ATOM 3636 C C . GLY B 1 181 ? 1.66 16.734 9.258 1 98.88 181 GLY B C 1
ATOM 3637 O O . GLY B 1 181 ? 2.467 17.625 9.562 1 98.88 181 GLY B O 1
ATOM 3638 N N . ASP B 1 182 ? 0.589 16.5 9.961 1 98.94 182 ASP B N 1
ATOM 3639 C CA . ASP B 1 182 ? 0.314 17.328 11.133 1 98.94 182 ASP B CA 1
ATOM 3640 C C . ASP B 1 182 ? 0.894 16.688 12.398 1 98.94 182 ASP B C 1
ATOM 3642 O O . ASP B 1 182 ? 0.439 16.969 13.508 1 98.94 182 ASP B O 1
ATOM 3646 N N . LEU B 1 183 ? 1.919 15.891 12.211 1 98.94 183 LEU B N 1
ATOM 3647 C CA . LEU B 1 183 ? 2.742 15.477 13.344 1 98.94 183 LEU B CA 1
ATOM 3648 C C . LEU B 1 183 ? 3.82 16.516 13.633 1 98.94 183 LEU B C 1
ATOM 3650 O O . LEU B 1 183 ? 4.699 16.281 14.469 1 98.94 183 LEU B O 1
ATOM 3654 N N . TYR B 1 184 ? 3.707 17.625 12.906 1 98.94 184 TYR B N 1
ATOM 3655 C CA . TYR B 1 184 ? 4.625 18.719 13.188 1 98.94 184 TYR B CA 1
ATOM 3656 C C . TYR B 1 184 ? 4.008 20.062 12.805 1 98.94 184 TYR B C 1
ATOM 3658 O O . TYR B 1 184 ? 3.699 20.297 11.641 1 98.94 184 TYR B O 1
ATOM 3666 N N . PHE B 1 185 ? 3.768 20.891 13.766 1 98.88 185 PHE B N 1
ATOM 3667 C CA . PHE B 1 185 ? 3.459 22.312 13.656 1 98.88 185 PHE B CA 1
ATOM 3668 C C . PHE B 1 185 ? 4.652 23.156 14.078 1 98.88 185 PHE B C 1
ATOM 3670 O O . PHE B 1 185 ? 4.934 23.297 15.273 1 98.88 185 PHE B O 1
ATOM 3677 N N . LYS B 1 186 ? 5.289 23.75 13.172 1 98.56 186 LYS B N 1
ATOM 3678 C CA . LYS B 1 186 ? 6.559 24.406 13.508 1 98.56 186 LYS B CA 1
ATOM 3679 C C . LYS B 1 186 ? 6.336 25.656 14.352 1 98.56 186 LYS B C 1
ATOM 3681 O O . LYS B 1 186 ? 5.574 26.531 13.969 1 98.56 186 LYS B O 1
ATOM 3686 N N . ASP B 1 187 ? 6.953 25.703 15.516 1 98.06 187 ASP B N 1
ATOM 3687 C CA . ASP B 1 187 ? 7.066 26.859 16.406 1 98.06 187 ASP B CA 1
ATOM 3688 C C . ASP B 1 187 ? 5.699 27.266 16.953 1 98.06 187 ASP B C 1
ATOM 3690 O O . ASP B 1 187 ? 5.43 28.453 17.141 1 98.06 187 ASP B O 1
ATOM 3694 N N . ARG B 1 188 ? 4.816 26.375 17.141 1 98.56 188 ARG B N 1
ATOM 3695 C CA . ARG B 1 188 ? 3.492 26.594 17.719 1 98.56 188 ARG B CA 1
ATOM 3696 C C . ARG B 1 188 ? 2.932 25.297 18.312 1 98.56 188 ARG B C 1
ATOM 3698 O O . ARG B 1 188 ? 3.438 24.203 18.031 1 98.56 188 ARG B O 1
ATOM 3705 N N . PHE B 1 189 ? 1.887 25.453 19.141 1 98.81 189 PHE B N 1
ATOM 3706 C CA . PHE B 1 189 ? 1.229 24.281 19.719 1 98.81 189 PHE B CA 1
ATOM 3707 C C . PHE B 1 189 ? 0.569 23.453 18.625 1 98.81 189 PHE B C 1
ATOM 3709 O O . PHE B 1 189 ? -0.025 24 17.688 1 98.81 189 PHE B O 1
ATOM 3716 N N . PRO B 1 190 ? 0.655 22.125 18.703 1 98.88 190 PRO B N 1
ATOM 3717 C CA . PRO B 1 190 ? 0.003 21.266 17.719 1 98.88 190 PRO B CA 1
ATOM 3718 C C . PRO B 1 190 ? -1.505 21.156 17.938 1 98.88 190 PRO B C 1
ATOM 3720 O O . PRO B 1 190 ? -2.002 21.453 19.016 1 98.88 190 PRO B O 1
ATOM 3723 N N . TYR B 1 191 ? -2.164 20.859 16.922 1 98.75 191 TYR B N 1
ATOM 3724 C CA . TYR B 1 191 ? -3.535 20.375 17.016 1 98.75 191 TYR B CA 1
ATOM 3725 C C . TYR B 1 191 ? -3.572 18.859 17.141 1 98.75 191 TYR B C 1
ATOM 3727 O O . TYR B 1 191 ? -3.109 18.141 16.25 1 98.75 191 TYR B O 1
ATOM 3735 N N . ILE B 1 192 ? -4.031 18.359 18.234 1 98.88 192 ILE B N 1
ATOM 3736 C CA . ILE B 1 192 ? -4.258 16.922 18.422 1 98.88 192 ILE B CA 1
ATOM 3737 C C . ILE B 1 192 ? -5.758 16.641 18.5 1 98.88 192 ILE B C 1
ATOM 3739 O O . ILE B 1 192 ? -6.426 17.047 19.453 1 98.88 192 ILE B O 1
ATOM 3743 N N . ASP B 1 193 ? -6.238 15.992 17.516 1 98.88 193 ASP B N 1
ATOM 3744 C CA . ASP B 1 193 ? -7.668 15.734 17.359 1 98.88 193 ASP B CA 1
ATOM 3745 C C . ASP B 1 193 ? -8.086 14.484 18.125 1 98.88 193 ASP B C 1
ATOM 3747 O O . ASP B 1 193 ? -8.188 13.398 17.562 1 98.88 193 ASP B O 1
ATOM 3751 N N . LEU B 1 194 ? -8.383 14.68 19.438 1 98.56 194 LEU B N 1
ATOM 3752 C CA . LEU B 1 194 ? -8.734 13.562 20.312 1 98.56 194 LEU B CA 1
ATOM 3753 C C . LEU B 1 194 ? -10.023 12.891 19.844 1 98.56 194 LEU B C 1
ATOM 3755 O O . LEU B 1 194 ? -10.172 11.672 19.969 1 98.56 194 LEU B O 1
ATOM 3759 N N . ALA B 1 195 ? -10.898 13.602 19.25 1 98 195 ALA B N 1
ATOM 3760 C CA . ALA B 1 195 ? -12.172 13.062 18.781 1 98 195 ALA B CA 1
ATOM 3761 C C . ALA B 1 195 ? -11.969 12.133 17.594 1 98 195 ALA B C 1
ATOM 3763 O O . ALA B 1 195 ? -12.805 11.266 17.312 1 98 195 ALA B O 1
ATOM 3764 N N . ALA B 1 196 ? -10.836 12.289 16.906 1 98.5 196 ALA B N 1
ATOM 3765 C CA . ALA B 1 196 ? -10.531 11.445 15.758 1 98.5 196 ALA B CA 1
ATOM 3766 C C . ALA B 1 196 ? -9.445 10.422 16.094 1 98.5 196 ALA B C 1
ATOM 3768 O O . ALA B 1 196 ? -8.68 10.016 15.227 1 98.5 196 ALA B O 1
ATOM 3769 N N . GLY B 1 197 ? -9.336 10.141 17.328 1 98.5 197 GLY B N 1
ATOM 3770 C CA . GLY B 1 197 ? -8.453 9.07 17.766 1 98.5 197 GLY B CA 1
ATOM 3771 C C . GLY B 1 197 ? -7.035 9.539 18.031 1 98.5 197 GLY B C 1
ATOM 3772 O O . GLY B 1 197 ? -6.133 8.719 18.219 1 98.5 197 GLY B O 1
ATOM 3773 N N . GLY B 1 198 ? -6.801 10.828 18.078 1 98.75 198 GLY B N 1
ATOM 3774 C CA . GLY B 1 198 ? -5.488 11.352 18.422 1 98.75 198 GLY B CA 1
ATOM 3775 C C . GLY B 1 198 ? -5.07 11.039 19.844 1 98.75 198 GLY B C 1
ATOM 3776 O O . GLY B 1 198 ? -5.895 10.633 20.656 1 98.75 198 GLY B O 1
ATOM 3777 N N . SER B 1 199 ? -3.768 11.211 20.094 1 98.81 199 SER B N 1
ATOM 3778 C CA . SER B 1 199 ? -3.178 10.906 21.391 1 98.81 199 SER B CA 1
ATOM 3779 C C . SER B 1 199 ? -1.982 11.805 21.672 1 98.81 199 SER B C 1
ATOM 3781 O O . SER B 1 199 ? -1.052 11.891 20.875 1 98.81 199 SER B O 1
ATOM 3783 N N . VAL B 1 200 ? -2.064 12.438 22.859 1 98.81 200 VAL B N 1
ATOM 3784 C CA . VAL B 1 200 ? -0.988 13.344 23.25 1 98.81 200 VAL B CA 1
ATOM 3785 C C . VAL B 1 200 ? 0.324 12.578 23.359 1 98.81 200 VAL B C 1
ATOM 3787 O O . VAL B 1 200 ? 1.331 12.953 22.75 1 98.81 200 VAL B O 1
ATOM 3790 N N . THR B 1 201 ? 0.303 11.469 24.109 1 98.69 201 THR B N 1
ATOM 3791 C CA . THR B 1 201 ? 1.527 10.695 24.297 1 98.69 201 THR B CA 1
ATOM 3792 C C . THR B 1 201 ? 1.939 10.008 23 1 98.69 201 THR B C 1
ATOM 3794 O O . THR B 1 201 ? 3.129 9.898 22.703 1 98.69 201 THR B O 1
ATOM 3797 N N . GLY B 1 202 ? 0.946 9.508 22.25 1 98.81 202 GLY B N 1
ATOM 3798 C CA . GLY B 1 202 ? 1.241 8.938 20.953 1 98.81 202 GLY B CA 1
ATOM 3799 C C . GLY B 1 202 ? 1.875 9.922 19.984 1 98.81 202 GLY B C 1
ATOM 3800 O O . GLY B 1 202 ? 2.787 9.57 19.234 1 98.81 202 GLY B O 1
ATOM 3801 N N . TYR B 1 203 ? 1.38 11.141 20.016 1 98.94 203 TYR B N 1
ATOM 3802 C CA . TYR B 1 203 ? 1.951 12.211 19.219 1 98.94 203 TYR B CA 1
ATOM 3803 C C . TYR B 1 203 ? 3.43 12.398 19.531 1 98.94 203 TYR B C 1
ATOM 3805 O O . TYR B 1 203 ? 4.27 12.375 18.625 1 98.94 203 TYR B O 1
ATOM 3813 N N . ARG B 1 204 ? 3.688 12.586 20.797 1 98.88 204 ARG B N 1
ATOM 3814 C CA . ARG B 1 204 ? 5.059 12.789 21.25 1 98.88 204 ARG B CA 1
ATOM 3815 C C . ARG B 1 204 ? 5.941 11.602 20.875 1 98.88 204 ARG B C 1
ATOM 3817 O O . ARG B 1 204 ? 7.074 11.789 20.422 1 98.88 204 ARG B O 1
ATOM 3824 N N . GLU B 1 205 ? 5.473 10.398 21.031 1 98.88 205 GLU B N 1
ATOM 3825 C CA . GLU B 1 205 ? 6.234 9.195 20.703 1 98.88 205 GLU B CA 1
ATOM 3826 C C . GLU B 1 205 ? 6.523 9.133 19.203 1 98.88 205 GLU B C 1
ATOM 3828 O O . GLU B 1 205 ? 7.633 8.781 18.797 1 98.88 205 GLU B O 1
ATOM 3833 N N . ASN B 1 206 ? 5.535 9.406 18.375 1 98.94 206 ASN B N 1
ATOM 3834 C CA . ASN B 1 206 ? 5.715 9.406 16.922 1 98.94 206 ASN B CA 1
ATOM 3835 C C . ASN B 1 206 ? 6.789 10.391 16.484 1 98.94 206 ASN B C 1
ATOM 3837 O O . ASN B 1 206 ? 7.629 10.07 15.648 1 98.94 206 ASN B O 1
ATOM 3841 N N . VAL B 1 207 ? 6.75 11.578 17.078 1 98.94 207 VAL B N 1
ATOM 3842 C CA . VAL B 1 207 ? 7.77 12.578 16.766 1 98.94 207 VAL B CA 1
ATOM 3843 C C . VAL B 1 207 ? 9.148 12.055 17.172 1 98.94 207 VAL B C 1
ATOM 3845 O O . VAL B 1 207 ? 10.117 12.203 16.422 1 98.94 207 VAL B O 1
ATOM 3848 N N . SER B 1 208 ? 9.227 11.422 18.312 1 98.88 208 SER B N 1
ATOM 3849 C CA . SER B 1 208 ? 10.484 10.852 18.781 1 98.88 208 SER B CA 1
ATOM 3850 C C . SER B 1 208 ? 11.016 9.797 17.812 1 98.88 208 SER B C 1
ATOM 3852 O O . SER B 1 208 ? 12.203 9.789 17.484 1 98.88 208 SER B O 1
ATOM 3854 N N . LEU B 1 209 ? 10.148 8.914 17.391 1 98.88 209 LEU B N 1
ATOM 3855 C CA . LEU B 1 209 ? 10.531 7.844 16.484 1 98.88 209 LEU B CA 1
ATOM 3856 C C . LEU B 1 209 ? 11.078 8.422 15.18 1 98.88 209 LEU B C 1
ATOM 3858 O O . LEU B 1 209 ? 12.055 7.902 14.625 1 98.88 209 LEU B O 1
ATOM 3862 N N . ILE B 1 210 ? 10.469 9.453 14.664 1 98.88 210 ILE B N 1
ATOM 3863 C CA . ILE B 1 210 ? 10.922 10.07 13.422 1 98.88 210 ILE B CA 1
ATOM 3864 C C . ILE B 1 210 ? 12.273 10.75 13.641 1 98.88 210 ILE B C 1
ATOM 3866 O O . ILE B 1 210 ? 13.172 10.648 12.797 1 98.88 210 ILE B O 1
ATOM 3870 N N . LEU B 1 211 ? 12.414 11.445 14.789 1 98.88 211 LEU B N 1
ATOM 3871 C CA . LEU B 1 211 ? 13.68 12.094 15.102 1 98.88 211 LEU B CA 1
ATOM 3872 C C . LEU B 1 211 ? 14.836 11.102 15.055 1 98.88 211 LEU B C 1
ATOM 3874 O O . LEU B 1 211 ? 15.93 11.438 14.594 1 98.88 211 LEU B O 1
ATOM 3878 N N . ASP B 1 212 ? 14.602 9.898 15.484 1 98.5 212 ASP B N 1
ATOM 3879 C CA . ASP B 1 212 ? 15.617 8.852 15.523 1 98.5 212 ASP B CA 1
ATOM 3880 C C . ASP B 1 212 ? 16.047 8.453 14.117 1 98.5 212 ASP B C 1
ATOM 3882 O O . ASP B 1 212 ? 17.109 7.863 13.93 1 98.5 212 ASP B O 1
ATOM 3886 N N . ARG B 1 213 ? 15.273 8.812 13.133 1 98.12 213 ARG B N 1
ATOM 3887 C CA . ARG B 1 213 ? 15.539 8.398 11.758 1 98.12 213 ARG B CA 1
ATOM 3888 C C . ARG B 1 213 ? 16.219 9.516 10.969 1 98.12 213 ARG B C 1
ATOM 3890 O O . ARG B 1 213 ? 16.641 9.312 9.828 1 98.12 213 ARG B O 1
ATOM 3897 N N . LEU B 1 214 ? 16.234 10.664 11.477 1 98.62 214 LEU B N 1
ATOM 3898 C CA . LEU B 1 214 ? 16.734 11.828 10.758 1 98.62 214 LEU B CA 1
ATOM 3899 C C . LEU B 1 214 ? 18.219 12.055 11.039 1 98.62 214 LEU B C 1
ATOM 3901 O O . LEU B 1 214 ? 18.734 11.625 12.078 1 98.62 214 LEU B O 1
ATOM 3905 N N . ASP B 1 215 ? 18.922 12.656 10.125 1 98.25 215 ASP B N 1
ATOM 3906 C CA . ASP B 1 215 ? 20.266 13.156 10.367 1 98.25 215 ASP B CA 1
ATOM 3907 C C . ASP B 1 215 ? 20.328 14.68 10.219 1 98.25 215 ASP B C 1
ATOM 3909 O O . ASP B 1 215 ? 19.297 15.328 10.031 1 98.25 215 ASP B O 1
ATOM 3913 N N . ASN B 1 216 ? 21.469 15.266 10.328 1 97.56 216 ASN B N 1
ATOM 3914 C CA . ASN B 1 216 ? 21.609 16.719 10.414 1 97.56 216 ASN B CA 1
ATOM 3915 C C . ASN B 1 216 ? 21.375 17.375 9.055 1 97.56 216 ASN B C 1
ATOM 3917 O O . ASN B 1 216 ? 21.25 18.594 8.977 1 97.56 216 ASN B O 1
ATOM 3921 N N . LYS B 1 217 ? 21.234 16.578 8.016 1 98.31 217 LYS B N 1
ATOM 3922 C CA . LYS B 1 217 ? 21.062 17.125 6.676 1 98.31 217 LYS B CA 1
ATOM 3923 C C . LYS B 1 217 ? 19.609 16.984 6.219 1 98.31 217 LYS B C 1
ATOM 3925 O O . LYS B 1 217 ? 19.234 17.516 5.168 1 98.31 217 LYS B O 1
ATOM 3930 N N . THR B 1 218 ? 18.812 16.312 6.996 1 98.81 218 THR B N 1
ATOM 3931 C CA . THR B 1 218 ? 17.438 16.047 6.598 1 98.81 218 THR B CA 1
ATOM 3932 C C . THR B 1 218 ? 16.625 17.344 6.57 1 98.81 218 THR B C 1
ATOM 3934 O O . THR B 1 218 ? 16.656 18.125 7.523 1 98.81 218 THR B O 1
ATOM 3937 N N . LYS B 1 219 ? 15.953 17.578 5.457 1 98.94 219 LYS B N 1
ATOM 3938 C CA . LYS B 1 219 ? 14.961 18.656 5.395 1 98.94 219 LYS B CA 1
ATOM 3939 C C . LYS B 1 219 ? 13.602 18.156 5.883 1 98.94 219 LYS B C 1
ATOM 3941 O O . LYS B 1 219 ? 13.148 17.078 5.492 1 98.94 219 LYS B O 1
ATOM 3946 N N . VAL B 1 220 ? 12.969 18.953 6.719 1 98.94 220 VAL B N 1
ATOM 3947 C CA . VAL B 1 220 ? 11.711 18.547 7.34 1 98.94 220 VAL B CA 1
ATOM 3948 C C . VAL B 1 220 ? 10.594 19.5 6.914 1 98.94 220 VAL B C 1
ATOM 3950 O O . VAL B 1 220 ? 10.633 20.688 7.219 1 98.94 220 VAL B O 1
ATOM 3953 N N . ILE B 1 221 ? 9.648 19 6.203 1 99 221 ILE B N 1
ATOM 3954 C CA . ILE B 1 221 ? 8.445 19.75 5.848 1 99 221 ILE B CA 1
ATOM 3955 C C . ILE B 1 221 ? 7.383 19.562 6.926 1 99 221 ILE B C 1
ATOM 3957 O O . ILE B 1 221 ? 6.844 18.453 7.09 1 99 221 ILE B O 1
ATOM 3961 N N . PRO B 1 222 ? 7.047 20.578 7.703 1 98.94 222 PRO B N 1
ATOM 3962 C CA . PRO B 1 222 ? 5.945 20.469 8.656 1 98.94 222 PRO B CA 1
ATOM 3963 C C . PRO B 1 222 ? 4.574 20.469 7.984 1 98.94 222 PRO B C 1
ATOM 3965 O O . PRO B 1 222 ? 4.453 20.891 6.832 1 98.94 222 PRO B O 1
ATOM 3968 N N . GLY B 1 223 ? 3.584 19.938 8.688 1 98.88 223 GLY B N 1
ATOM 3969 C CA . GLY B 1 223 ? 2.229 20.156 8.211 1 98.88 223 GLY B CA 1
ATOM 3970 C C . GLY B 1 223 ? 1.878 21.625 8.062 1 98.88 223 GLY B C 1
ATOM 3971 O O . GLY B 1 223 ? 1.228 22.016 7.094 1 98.88 223 GLY B O 1
ATOM 3972 N N . HIS B 1 224 ? 2.389 22.344 9.07 1 98.62 224 HIS B N 1
ATOM 3973 C CA . HIS B 1 224 ? 2.189 23.797 9.07 1 98.62 224 HIS B CA 1
ATOM 3974 C C . HIS B 1 224 ? 3.455 24.516 9.508 1 98.62 224 HIS B C 1
ATOM 3976 O O . HIS B 1 224 ? 4.082 24.141 10.5 1 98.62 224 HIS B O 1
ATOM 3982 N N . GLY B 1 225 ? 3.717 25.609 8.742 1 98.06 225 GLY B N 1
ATOM 3983 C CA . GLY B 1 225 ? 4.895 26.406 9.062 1 98.06 225 GLY B CA 1
ATOM 3984 C C . GLY B 1 225 ? 5.98 26.312 8.008 1 98.06 225 GLY B C 1
ATOM 3985 O O . GLY B 1 225 ? 5.84 25.562 7.031 1 98.06 225 GLY B O 1
ATOM 3986 N N . ALA B 1 226 ? 7.121 27 8.219 1 98.25 226 ALA B N 1
ATOM 3987 C CA . ALA B 1 226 ? 8.227 27.078 7.266 1 98.25 226 ALA B CA 1
ATOM 3988 C C . ALA B 1 226 ? 9.039 25.781 7.27 1 98.25 226 ALA B C 1
ATOM 3990 O O . ALA B 1 226 ? 8.977 25 8.227 1 98.25 226 ALA B O 1
ATOM 3991 N N . LEU B 1 227 ? 9.75 25.609 6.207 1 98.88 227 LEU B N 1
ATOM 3992 C CA . LEU B 1 227 ? 10.672 24.484 6.125 1 98.88 227 LEU B CA 1
ATOM 3993 C C . LEU B 1 227 ? 11.562 24.406 7.363 1 98.88 227 LEU B C 1
ATOM 3995 O O . LEU B 1 227 ? 12.047 25.438 7.84 1 98.88 227 LEU B O 1
ATOM 3999 N N . ALA B 1 228 ? 11.805 23.188 7.832 1 98.88 228 ALA B N 1
ATOM 4000 C CA . ALA B 1 228 ? 12.547 22.984 9.07 1 98.88 228 ALA B CA 1
ATOM 4001 C C . ALA B 1 228 ? 13.664 21.953 8.875 1 98.88 228 ALA B C 1
ATOM 4003 O O . ALA B 1 228 ? 14 21.609 7.738 1 98.88 228 ALA B O 1
ATOM 4004 N N . ASP B 1 229 ? 14.367 21.703 9.953 1 98.75 229 ASP B N 1
ATOM 4005 C CA . ASP B 1 229 ? 15.398 20.672 10.023 1 98.75 229 ASP B CA 1
ATOM 4006 C C . ASP B 1 229 ? 15.273 19.859 11.305 1 98.75 229 ASP B C 1
ATOM 4008 O O . ASP B 1 229 ? 14.305 20.016 12.047 1 98.75 229 ASP B O 1
ATOM 4012 N N . LYS B 1 230 ? 16.188 18.984 11.469 1 98.81 230 LYS B N 1
ATOM 4013 C CA . LYS B 1 230 ? 16.141 18.094 12.625 1 98.81 230 LYS B CA 1
ATOM 4014 C C . LYS B 1 230 ? 16.141 18.875 13.93 1 98.81 230 LYS B C 1
ATOM 4016 O O . LYS B 1 230 ? 15.422 18.531 14.867 1 98.81 230 LYS B O 1
ATOM 4021 N N . ASN B 1 231 ? 16.906 19.875 14.047 1 98.81 231 ASN B N 1
ATOM 4022 C CA . ASN B 1 231 ? 17 20.656 15.266 1 98.81 231 ASN B CA 1
ATOM 4023 C C . ASN B 1 231 ? 15.688 21.359 15.602 1 98.81 231 ASN B C 1
ATOM 4025 O O . ASN B 1 231 ? 15.297 21.438 16.766 1 98.81 231 ASN B O 1
ATOM 4029 N N . ALA B 1 232 ? 15.117 21.906 14.586 1 98.88 232 ALA B N 1
ATOM 4030 C CA . ALA B 1 232 ? 13.82 22.547 14.797 1 98.88 232 ALA B CA 1
ATOM 4031 C C . ALA B 1 232 ? 12.781 21.531 15.281 1 98.88 232 ALA B C 1
ATOM 4033 O O . ALA B 1 232 ? 11.969 21.828 16.156 1 98.88 232 ALA B O 1
ATOM 4034 N N . LEU B 1 233 ? 12.789 20.359 14.695 1 98.94 233 LEU B N 1
ATOM 4035 C CA . LEU B 1 233 ? 11.867 19.312 15.133 1 98.94 233 LEU B CA 1
ATOM 4036 C C . LEU B 1 233 ? 12.164 18.891 16.562 1 98.94 233 LEU B C 1
ATOM 4038 O O . LEU B 1 233 ? 11.25 18.594 17.328 1 98.94 233 LEU B O 1
ATOM 4042 N N . LEU B 1 234 ? 13.422 18.828 16.875 1 98.88 234 LEU B N 1
ATOM 4043 C CA . LEU B 1 234 ? 13.82 18.5 18.234 1 98.88 234 LEU B CA 1
ATOM 4044 C C . LEU B 1 234 ? 13.305 19.531 19.234 1 98.88 234 LEU B C 1
ATOM 4046 O O . LEU B 1 234 ? 12.844 19.188 20.328 1 98.88 234 LEU B O 1
ATOM 4050 N N . LYS B 1 235 ? 13.398 20.812 18.859 1 98.75 235 LYS B N 1
ATOM 4051 C CA . LYS B 1 235 ? 12.828 21.875 19.688 1 98.75 235 LYS B CA 1
ATOM 4052 C C . LYS B 1 235 ? 11.336 21.641 19.922 1 98.75 235 LYS B C 1
ATOM 4054 O O . LYS B 1 235 ? 10.844 21.828 21.047 1 98.75 235 LYS B O 1
ATOM 4059 N N . PHE B 1 236 ? 10.68 21.281 18.938 1 98.88 236 PHE B N 1
ATOM 4060 C CA . PHE B 1 236 ? 9.258 20.953 19.031 1 98.88 236 PHE B CA 1
ATOM 4061 C C . PHE B 1 236 ? 9.039 19.797 19.984 1 98.88 236 PHE B C 1
ATOM 4063 O O . PHE B 1 236 ? 8.133 19.828 20.828 1 98.88 236 PHE B O 1
ATOM 4070 N N . LYS B 1 237 ? 9.82 18.719 19.859 1 98.88 237 LYS B N 1
ATOM 4071 C CA . LYS B 1 237 ? 9.727 17.562 20.766 1 98.88 237 LYS B CA 1
ATOM 4072 C C . LYS B 1 237 ? 9.922 17.984 22.219 1 98.88 237 LYS B C 1
ATOM 4074 O O . LYS B 1 237 ? 9.227 17.5 23.109 1 98.88 237 LYS B O 1
ATOM 4079 N N . HIS B 1 238 ? 10.828 18.859 22.484 1 98.81 238 HIS B N 1
ATOM 4080 C CA . HIS B 1 238 ? 11.055 19.359 23.828 1 98.81 238 HIS B CA 1
ATOM 4081 C C . HIS B 1 238 ? 9.812 20.078 24.359 1 98.81 238 HIS B C 1
ATOM 4083 O O . HIS B 1 238 ? 9.461 19.922 25.531 1 98.81 238 HIS B O 1
ATOM 4089 N N . MET B 1 239 ? 9.234 20.875 23.5 1 98.88 239 MET B N 1
ATOM 4090 C CA . MET B 1 239 ? 7.988 21.531 23.891 1 98.88 239 MET B CA 1
ATOM 4091 C C . MET B 1 239 ? 6.926 20.5 24.266 1 98.88 239 MET B C 1
ATOM 4093 O O . MET B 1 239 ? 6.238 20.641 25.281 1 98.88 239 MET B O 1
ATOM 4097 N N . LEU B 1 240 ? 6.781 19.422 23.5 1 98.94 240 LEU B N 1
ATOM 4098 C CA . LEU B 1 240 ? 5.828 18.359 23.797 1 98.94 240 LEU B CA 1
ATOM 4099 C C . LEU B 1 240 ? 6.148 17.703 25.141 1 98.94 240 LEU B C 1
ATOM 4101 O O . LEU B 1 240 ? 5.262 17.531 25.984 1 98.94 240 LEU B O 1
ATOM 4105 N N . ASP B 1 241 ? 7.402 17.359 25.328 1 98.88 241 ASP B N 1
ATOM 4106 C CA . ASP B 1 241 ? 7.84 16.734 26.578 1 98.88 241 ASP B CA 1
ATOM 4107 C C . ASP B 1 241 ? 7.516 17.625 27.766 1 98.88 241 ASP B C 1
ATOM 4109 O O . ASP B 1 241 ? 6.945 17.172 28.766 1 98.88 241 ASP B O 1
ATOM 4113 N N . ASP B 1 242 ? 7.891 18.844 27.672 1 98.88 242 ASP B N 1
ATOM 4114 C CA . ASP B 1 242 ? 7.684 19.781 28.766 1 98.88 242 ASP B CA 1
ATOM 4115 C C . ASP B 1 242 ? 6.199 19.969 29.078 1 98.88 242 ASP B C 1
ATOM 4117 O O . ASP B 1 242 ? 5.797 20.031 30.234 1 98.88 242 ASP B O 1
ATOM 4121 N N . SER B 1 243 ? 5.43 20.078 28.016 1 98.81 243 SER B N 1
ATOM 4122 C CA . SER B 1 243 ? 3.986 20.234 28.172 1 98.81 243 SER B CA 1
ATOM 4123 C C . SER B 1 243 ? 3.373 19.047 28.891 1 98.81 243 SER B C 1
ATOM 4125 O O . SER B 1 243 ? 2.564 19.219 29.812 1 98.81 243 SER B O 1
ATOM 4127 N N . ILE B 1 244 ? 3.736 17.859 28.438 1 98.81 244 ILE B N 1
ATOM 4128 C CA . ILE B 1 244 ? 3.195 16.641 29.016 1 98.81 244 ILE B CA 1
ATOM 4129 C C . ILE B 1 244 ? 3.604 16.531 30.469 1 98.81 244 ILE B C 1
ATOM 4131 O O . ILE B 1 244 ? 2.768 16.25 31.344 1 98.81 244 ILE B O 1
ATOM 4135 N N . ASN B 1 245 ? 4.887 16.734 30.766 1 98.62 245 ASN B N 1
ATOM 4136 C CA . ASN B 1 245 ? 5.379 16.672 32.125 1 98.62 245 ASN B CA 1
ATOM 4137 C C . ASN B 1 245 ? 4.699 17.688 33.031 1 98.62 245 ASN B C 1
ATOM 4139 O O . ASN B 1 245 ? 4.312 17.375 34.156 1 98.62 245 ASN B O 1
ATOM 4143 N N . TRP B 1 246 ? 4.641 18.938 32.531 1 98.62 246 TRP B N 1
ATOM 4144 C CA . TRP B 1 246 ? 3.979 20 33.281 1 98.62 246 TRP B CA 1
ATOM 4145 C C . TRP B 1 246 ? 2.539 19.625 33.594 1 98.62 246 TRP B C 1
ATOM 4147 O O . TRP B 1 246 ? 2.109 19.75 34.75 1 98.62 246 TRP B O 1
ATOM 4157 N N . MET B 1 247 ? 1.776 19.172 32.656 1 98.69 247 MET B N 1
ATOM 4158 C CA . MET B 1 247 ? 0.371 18.828 32.844 1 98.69 247 MET B CA 1
ATOM 4159 C C . MET B 1 247 ? 0.228 17.672 33.812 1 98.69 247 MET B C 1
ATOM 4161 O O . MET B 1 247 ? -0.642 17.688 34.688 1 98.69 247 MET B O 1
ATOM 4165 N N . ARG B 1 248 ? 1.031 16.672 33.625 1 98.25 248 ARG B N 1
ATOM 4166 C CA . ARG B 1 248 ? 0.999 15.547 34.562 1 98.25 248 ARG B CA 1
ATOM 4167 C C . ARG B 1 248 ? 1.234 16.031 36 1 98.25 248 ARG B C 1
ATOM 4169 O O . ARG B 1 248 ? 0.599 15.531 36.938 1 98.25 248 ARG B O 1
ATOM 4176 N N . GLY B 1 249 ? 2.18 16.922 36.188 1 98.06 249 GLY B N 1
ATOM 4177 C CA . GLY B 1 249 ? 2.416 17.5 37.469 1 98.06 249 GLY B CA 1
ATOM 4178 C C . GLY B 1 249 ? 1.198 18.219 38.062 1 98.06 249 GLY B C 1
ATOM 4179 O O . GLY B 1 249 ? 0.866 18.047 39.219 1 98.06 249 GLY B O 1
ATOM 4180 N N . GLU B 1 250 ? 0.604 19.047 37.219 1 98.12 250 GLU B N 1
ATOM 4181 C CA . GLU B 1 250 ? -0.602 19.75 37.625 1 98.12 250 GLU B CA 1
ATOM 4182 C C . GLU B 1 250 ? -1.696 18.781 38.062 1 98.12 250 GLU B C 1
ATOM 4184 O O . GLU B 1 250 ? -2.371 18.984 39.062 1 98.12 250 GLU B O 1
ATOM 4189 N N . ILE B 1 251 ? -1.878 17.703 37.281 1 97.62 251 ILE B N 1
ATOM 4190 C CA . ILE B 1 251 ? -2.896 16.703 37.562 1 97.62 251 ILE B CA 1
ATOM 4191 C C . ILE B 1 251 ? -2.561 15.977 38.875 1 97.62 251 ILE B C 1
ATOM 4193 O O . ILE B 1 251 ? -3.438 15.75 39.688 1 97.62 251 ILE B O 1
ATOM 4197 N N . GLU B 1 252 ? -1.325 15.656 39 1 96.94 252 GLU B N 1
ATOM 4198 C CA . GLU B 1 252 ? -0.88 14.969 40.188 1 96.94 252 GLU B CA 1
ATOM 4199 C C . GLU B 1 252 ? -1.131 15.82 41.438 1 96.94 252 GLU B C 1
ATOM 4201 O O . GLU B 1 252 ? -1.452 15.289 42.5 1 96.94 252 GLU B O 1
ATOM 4206 N N . MET B 1 253 ? -1.022 17.094 41.344 1 97 253 MET B N 1
ATOM 4207 C CA . MET B 1 253 ? -1.228 18.031 42.469 1 97 253 MET B CA 1
ATOM 4208 C C . MET B 1 253 ? -2.715 18.266 42.719 1 97 253 MET B C 1
ATOM 4210 O O . MET B 1 253 ? -3.09 18.984 43.625 1 97 253 MET B O 1
ATOM 4214 N N . GLY B 1 254 ? -3.527 17.719 41.812 1 96.44 254 GLY B N 1
ATOM 4215 C CA . GLY B 1 254 ? -4.965 17.75 42.031 1 96.44 254 GLY B CA 1
ATOM 4216 C C . GLY B 1 254 ? -5.625 19 41.469 1 96.44 254 GLY B C 1
ATOM 4217 O O . GLY B 1 254 ? -6.781 19.281 41.781 1 96.44 254 GLY B O 1
ATOM 4218 N N . HIS B 1 255 ? -4.934 19.766 40.688 1 97.31 255 HIS B N 1
ATOM 4219 C CA . HIS B 1 255 ? -5.527 20.953 40.094 1 97.31 255 HIS B CA 1
ATOM 4220 C C . HIS B 1 255 ? -6.539 20.594 39 1 97.31 255 HIS B C 1
ATOM 4222 O O . HIS B 1 255 ? -6.309 19.688 38.219 1 97.31 255 HIS B O 1
ATOM 4228 N N . ASP B 1 256 ? -7.676 21.25 39 1 96.75 256 ASP B N 1
ATOM 4229 C CA . ASP B 1 256 ? -8.672 21.016 37.969 1 96.75 256 ASP B CA 1
ATOM 4230 C C . ASP B 1 256 ? -8.398 21.875 36.75 1 96.75 256 ASP B C 1
ATOM 4232 O O . ASP B 1 256 ? -7.508 22.719 36.75 1 96.75 256 ASP B O 1
ATOM 4236 N N . LEU B 1 257 ? -9.062 21.641 35.688 1 98 257 LEU B N 1
ATOM 4237 C CA . LEU B 1 257 ? -8.836 22.281 34.406 1 98 257 LEU B CA 1
ATOM 4238 C C . LEU B 1 257 ? -8.953 23.797 34.531 1 98 257 LEU B C 1
ATOM 4240 O O . LEU B 1 257 ? -8.141 24.531 33.969 1 98 257 LEU B O 1
ATOM 4244 N N . ALA B 1 258 ? -10 24.25 35.281 1 98 258 ALA B N 1
ATOM 4245 C CA . ALA B 1 258 ? -10.227 25.672 35.438 1 98 258 ALA B CA 1
ATOM 4246 C C . ALA B 1 258 ? -9.031 26.359 36.094 1 98 258 ALA B C 1
ATOM 4248 O O . ALA B 1 258 ? -8.617 27.438 35.688 1 98 258 ALA B O 1
ATOM 4249 N N . THR B 1 259 ? -8.547 25.797 37.156 1 98 259 THR B N 1
ATOM 4250 C CA . THR B 1 259 ? -7.387 26.328 37.875 1 98 259 THR B CA 1
ATOM 4251 C C . THR B 1 259 ? -6.164 26.375 36.969 1 98 259 THR B C 1
ATOM 4253 O O . THR B 1 259 ? -5.438 27.375 36.938 1 98 259 THR B O 1
ATOM 4256 N N . ILE B 1 260 ? -5.953 25.328 36.188 1 98.25 260 ILE B N 1
ATOM 4257 C CA . ILE B 1 260 ? -4.781 25.25 35.312 1 98.25 260 ILE B CA 1
ATOM 4258 C C . ILE B 1 260 ? -4.879 26.281 34.219 1 98.25 260 ILE B C 1
ATOM 4260 O O . ILE B 1 260 ? -3.883 26.938 33.875 1 98.25 260 ILE B O 1
ATOM 4264 N N . LYS B 1 261 ? -6.047 26.469 33.625 1 98 261 LYS B N 1
ATOM 4265 C CA . LYS B 1 261 ? -6.258 27.469 32.594 1 98 261 LYS B CA 1
ATOM 4266 C C . LYS B 1 261 ? -5.965 28.875 33.125 1 98 261 LYS B C 1
ATOM 4268 O O . LYS B 1 261 ? -5.406 29.703 32.406 1 98 261 LYS B O 1
ATOM 4273 N N . LYS B 1 262 ? -6.336 29.109 34.344 1 97.75 262 LYS B N 1
ATOM 4274 C CA . LYS B 1 262 ? -6.078 30.406 34.969 1 97.75 262 LYS B CA 1
ATOM 4275 C C . LYS B 1 262 ? -4.582 30.672 35.094 1 97.75 262 LYS B C 1
ATOM 4277 O O . LYS B 1 262 ? -4.129 31.812 34.938 1 97.75 262 LYS B O 1
ATOM 4282 N N . GLN B 1 263 ? -3.842 29.688 35.406 1 96.69 263 GLN B N 1
ATOM 4283 C CA . GLN B 1 263 ? -2.393 29.797 35.531 1 96.69 263 GLN B CA 1
ATOM 4284 C C . GLN B 1 263 ? -1.732 29.984 34.188 1 96.69 263 GLN B C 1
ATOM 4286 O O . GLN B 1 263 ? -0.739 30.703 34.062 1 96.69 263 GLN B O 1
ATOM 4291 N N . GLY B 1 264 ? -2.318 29.328 33.188 1 97.81 264 GLY B N 1
ATOM 4292 C CA . GLY B 1 264 ? -1.754 29.375 31.844 1 97.81 264 GLY B CA 1
ATOM 4293 C C . GLY B 1 264 ? -0.652 28.359 31.625 1 97.81 264 GLY B C 1
ATOM 4294 O O . GLY B 1 264 ? -0.293 27.609 32.531 1 97.81 264 GLY B O 1
ATOM 4295 N N . VAL B 1 265 ? -0.183 28.312 30.344 1 98.19 265 VAL B N 1
ATOM 4296 C CA . VAL B 1 265 ? 0.933 27.438 30.016 1 98.19 265 VAL B CA 1
ATOM 4297 C C . VAL B 1 265 ? 2.219 27.984 30.641 1 98.19 265 VAL B C 1
ATOM 4299 O O . VAL B 1 265 ? 2.297 29.156 30.984 1 98.19 265 VAL B O 1
ATOM 4302 N N . PRO B 1 266 ? 3.279 27.109 30.812 1 97.69 266 PRO B N 1
ATOM 4303 C CA . PRO B 1 266 ? 4.57 27.641 31.266 1 97.69 266 PRO B CA 1
ATOM 4304 C C . PRO B 1 266 ? 5.039 28.844 30.453 1 97.69 266 PRO B C 1
ATOM 4306 O O . PRO B 1 266 ? 4.859 28.859 29.234 1 97.69 266 PRO B O 1
ATOM 4309 N N . ALA B 1 267 ? 5.691 29.766 31.109 1 97.12 267 ALA B N 1
ATOM 4310 C CA . ALA B 1 267 ? 6.031 31.062 30.531 1 97.12 267 ALA B CA 1
ATOM 4311 C C . ALA B 1 267 ? 6.863 30.906 29.266 1 97.12 267 ALA B C 1
ATOM 4313 O O . ALA B 1 267 ? 6.688 31.641 28.297 1 97.12 267 ALA B O 1
ATOM 4314 N N . LYS B 1 268 ? 7.758 30 29.219 1 96.94 268 LYS B N 1
ATOM 4315 C CA . LYS B 1 268 ? 8.664 29.812 28.094 1 96.94 268 LYS B CA 1
ATOM 4316 C C . LYS B 1 268 ? 7.902 29.391 26.828 1 96.94 268 LYS B C 1
ATOM 4318 O O . LYS B 1 268 ? 8.438 29.453 25.719 1 96.94 268 LYS B O 1
ATOM 4323 N N . TYR B 1 269 ? 6.609 28.969 26.953 1 98.06 269 TYR B N 1
ATOM 4324 C CA . TYR B 1 269 ? 5.844 28.516 25.797 1 98.06 269 TYR B CA 1
ATOM 4325 C C . TYR B 1 269 ? 4.645 29.422 25.547 1 98.06 269 TYR B C 1
ATOM 4327 O O . TYR B 1 269 ? 3.754 29.094 24.766 1 98.06 269 TYR B O 1
ATOM 4335 N N . ALA B 1 270 ? 4.582 30.547 26.203 1 96.06 270 ALA B N 1
ATOM 4336 C CA . ALA B 1 270 ? 3.465 31.484 26.094 1 96.06 270 ALA B CA 1
ATOM 4337 C C . ALA B 1 270 ? 3.264 31.922 24.656 1 96.06 270 ALA B C 1
ATOM 4339 O O . ALA B 1 270 ? 2.131 32.156 24.219 1 96.06 270 ALA B O 1
ATOM 4340 N N . ASN B 1 271 ? 4.383 32 23.891 1 97.25 271 ASN B N 1
ATOM 4341 C CA . ASN B 1 271 ? 4.305 32.531 22.547 1 97.25 271 ASN B CA 1
ATOM 4342 C C . ASN B 1 271 ? 4.066 31.438 21.516 1 97.25 271 ASN B C 1
ATOM 4344 O O . ASN B 1 271 ? 4.148 31.672 20.312 1 97.25 271 ASN B O 1
ATOM 4348 N N . TRP B 1 272 ? 3.76 30.25 21.969 1 98.5 272 TRP B N 1
ATOM 4349 C CA . TRP B 1 272 ? 3.527 29.125 21.047 1 98.5 272 TRP B CA 1
ATOM 4350 C C . TRP B 1 272 ? 2.066 29.078 20.609 1 98.5 272 TRP B C 1
ATOM 4352 O O . TRP B 1 272 ? 1.717 28.359 19.672 1 98.5 272 TRP B O 1
ATOM 4362 N N . ALA B 1 273 ? 1.198 29.812 21.328 1 98.25 273 ALA B N 1
ATOM 4363 C CA . ALA B 1 273 ? -0.211 29.906 20.953 1 98.25 273 ALA B CA 1
ATOM 4364 C C . ALA B 1 273 ? -0.379 30.578 19.594 1 98.25 273 ALA B C 1
ATOM 4366 O O . ALA B 1 273 ? 0.416 31.453 19.219 1 98.25 273 ALA B O 1
ATOM 4367 N N . TRP B 1 274 ? -1.327 30.156 18.875 1 96.69 274 TRP B N 1
ATOM 4368 C CA . TRP B 1 274 ? -1.702 30.75 17.594 1 96.69 274 TRP B CA 1
ATOM 4369 C C . TRP B 1 274 ? -3.211 30.688 17.391 1 96.69 274 TRP B C 1
ATOM 4371 O O . TRP B 1 274 ? -3.945 30.203 18.25 1 96.69 274 TRP B O 1
ATOM 4381 N N . GLU B 1 275 ? -3.742 31.297 16.375 1 93.38 275 GLU B N 1
ATOM 4382 C CA . GLU B 1 275 ? -5.16 31.578 16.188 1 93.38 275 GLU B CA 1
ATOM 4383 C C . GLU B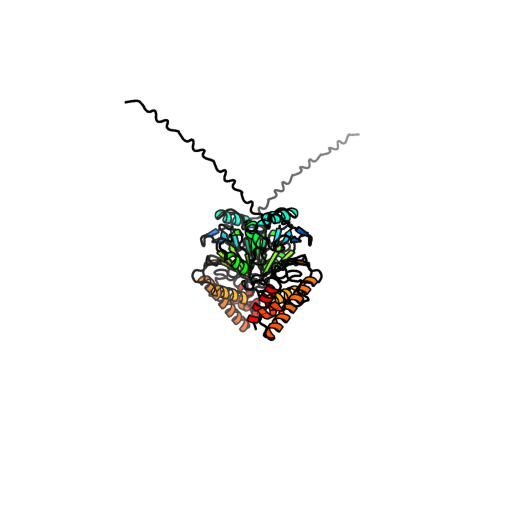 1 275 ? -6.004 30.328 16.375 1 93.38 275 GLU B C 1
ATOM 4385 O O . GLU B 1 275 ? -7.062 30.359 17 1 93.38 275 GLU B O 1
ATOM 4390 N N . PHE B 1 276 ? -5.566 29.219 15.891 1 95.56 276 PHE B N 1
ATOM 4391 C CA . PHE B 1 276 ? -6.371 28 15.891 1 95.56 276 PHE B CA 1
ATOM 4392 C C . PHE B 1 276 ? -6.184 27.234 17.188 1 95.56 276 PHE B C 1
ATOM 4394 O O . PHE B 1 276 ? -7.113 26.578 17.672 1 95.56 276 PHE B O 1
ATOM 4401 N N . ILE B 1 277 ? -4.969 27.25 17.797 1 98.44 277 ILE B N 1
ATOM 4402 C CA . ILE B 1 277 ? -4.707 26.578 19.062 1 98.44 277 ILE B CA 1
ATOM 4403 C C . ILE B 1 277 ? -4.191 27.594 20.078 1 98.44 277 ILE B C 1
ATOM 4405 O O . ILE B 1 277 ? -2.982 27.828 20.188 1 98.44 277 ILE B O 1
ATOM 4409 N N . SER B 1 278 ? -5.062 28.078 20.875 1 98.12 278 SER B N 1
ATOM 4410 C CA . SER B 1 278 ? -4.715 28.969 21.984 1 98.12 278 SER B CA 1
ATOM 4411 C C . SER B 1 278 ? -4.074 28.203 23.125 1 98.12 278 SER B C 1
ATOM 4413 O O . SER B 1 278 ? -4.062 26.969 23.125 1 98.12 278 SER B O 1
ATOM 4415 N N . ALA B 1 279 ? -3.535 28.984 24.047 1 98.12 279 ALA B N 1
ATOM 4416 C CA . ALA B 1 279 ? -3.002 28.359 25.25 1 98.12 279 ALA B CA 1
ATOM 4417 C C . ALA B 1 279 ? -4.078 27.547 25.969 1 98.12 279 ALA B C 1
ATOM 4419 O O . ALA B 1 279 ? -3.822 26.422 26.406 1 98.12 279 ALA B O 1
ATOM 4420 N N . ASP B 1 280 ? -5.266 28.078 26 1 98.25 280 ASP B N 1
ATOM 4421 C CA . ASP B 1 280 ? -6.379 27.406 26.656 1 98.25 280 ASP B CA 1
ATOM 4422 C C . ASP B 1 280 ? -6.707 26.078 25.984 1 98.25 280 ASP B C 1
ATOM 4424 O O . ASP B 1 280 ? -6.922 25.062 26.641 1 98.25 280 ASP B O 1
ATOM 4428 N N . LYS B 1 281 ? -6.777 26.094 24.672 1 98.56 281 LYS B N 1
ATOM 4429 C CA . LYS B 1 281 ? -7.102 24.891 23.922 1 98.56 281 LYS B CA 1
ATOM 4430 C C . LYS B 1 281 ? -6.02 23.828 24.109 1 98.56 281 LYS B C 1
ATOM 4432 O O . LYS B 1 281 ? -6.32 22.641 24.203 1 98.56 281 LYS B O 1
ATOM 4437 N N . TRP B 1 282 ? -4.789 24.266 24.125 1 98.81 282 TRP B N 1
ATOM 4438 C CA . TRP B 1 282 ? -3.688 23.328 24.328 1 98.81 282 TRP B CA 1
ATOM 4439 C C . TRP B 1 282 ? -3.766 22.703 25.719 1 98.81 282 TRP B C 1
ATOM 4441 O O . TRP B 1 282 ? -3.619 21.5 25.875 1 98.81 282 TRP B O 1
ATOM 4451 N N . ILE B 1 283 ? -4.062 23.531 26.734 1 98.75 283 ILE B N 1
ATOM 4452 C CA . ILE B 1 283 ? -4.234 23.062 28.109 1 98.75 283 ILE B CA 1
ATOM 4453 C C . ILE B 1 283 ? -5.367 22.047 28.156 1 98.75 283 ILE B C 1
ATOM 4455 O O . ILE B 1 283 ? -5.227 20.984 28.766 1 98.75 283 ILE B O 1
ATOM 4459 N N . GLU B 1 284 ? -6.426 22.344 27.516 1 98.56 284 GLU B N 1
ATOM 4460 C CA . GLU B 1 284 ? -7.578 21.453 27.5 1 98.56 284 GLU B CA 1
ATOM 4461 C C . GLU B 1 284 ? -7.223 20.109 26.891 1 98.56 284 GLU B C 1
ATOM 4463 O O . GLU B 1 284 ? -7.605 19.062 27.406 1 98.56 284 GLU B O 1
ATOM 4468 N N . THR B 1 285 ? -6.551 20.141 25.766 1 98.81 285 THR B N 1
ATOM 4469 C CA . THR B 1 285 ? -6.16 18.922 25.078 1 98.81 285 THR B CA 1
ATOM 4470 C C . THR B 1 285 ? -5.277 18.047 25.969 1 98.81 285 THR B C 1
ATOM 4472 O O . THR B 1 285 ? -5.52 16.844 26.094 1 98.81 285 THR B O 1
ATOM 4475 N N . LEU B 1 286 ? -4.293 18.656 26.562 1 98.81 286 LEU B N 1
ATOM 4476 C CA . LEU B 1 286 ? -3.398 17.938 27.453 1 98.81 286 LEU B CA 1
ATOM 4477 C C . LEU B 1 286 ? -4.176 17.312 28.609 1 98.81 286 LEU B C 1
ATOM 4479 O O . LEU B 1 286 ? -4.02 16.125 28.906 1 98.81 286 LEU B O 1
ATOM 4483 N N . TYR B 1 287 ? -4.992 18.156 29.234 1 98.62 287 TYR B N 1
ATOM 4484 C CA . TYR B 1 287 ? -5.73 17.719 30.406 1 98.62 287 TYR B CA 1
ATOM 4485 C C . TYR B 1 287 ? -6.664 16.562 30.078 1 98.62 287 TYR B C 1
ATOM 4487 O O . TYR B 1 287 ? -6.691 15.555 30.797 1 98.62 287 TYR B O 1
ATOM 4495 N N . GLN B 1 288 ? -7.398 16.703 29.047 1 98.06 288 GLN B N 1
ATOM 4496 C CA . GLN B 1 288 ? -8.391 15.703 28.656 1 98.06 288 GLN B CA 1
ATOM 4497 C C . GLN B 1 288 ? -7.734 14.359 28.375 1 98.06 288 GLN B C 1
ATOM 4499 O O . GLN B 1 288 ? -8.219 13.32 28.828 1 98.06 288 GLN B O 1
ATOM 4504 N N . ASP B 1 289 ? -6.672 14.398 27.641 1 98.44 289 ASP B N 1
ATOM 4505 C CA . ASP B 1 289 ? -6.066 13.133 27.234 1 98.44 289 ASP B CA 1
ATOM 4506 C C . ASP B 1 289 ? -5.273 12.508 28.375 1 98.44 289 ASP B C 1
ATOM 4508 O O . ASP B 1 289 ? -5.309 11.289 28.562 1 98.44 289 ASP B O 1
ATOM 4512 N N . LEU B 1 290 ? -4.586 13.297 29.156 1 97.75 290 LEU B N 1
ATOM 4513 C CA . LEU B 1 290 ? -3.664 12.773 30.156 1 97.75 290 LEU B CA 1
ATOM 4514 C C . LEU B 1 290 ? -4.402 12.438 31.453 1 97.75 290 LEU B C 1
ATOM 4516 O O . LEU B 1 290 ? -3.975 11.555 32.219 1 97.75 290 LEU B O 1
ATOM 4520 N N . ALA B 1 291 ? -5.434 13.133 31.75 1 91.5 291 ALA B N 1
ATOM 4521 C CA . ALA B 1 291 ? -6.215 12.828 32.938 1 91.5 291 ALA B CA 1
ATOM 4522 C C . ALA B 1 291 ? -6.992 11.531 32.781 1 91.5 291 ALA B C 1
ATOM 4524 O O . ALA B 1 291 ? -7.215 10.797 33.75 1 91.5 291 ALA B O 1
ATOM 4525 N N . ALA B 1 292 ? -7.477 11.32 31.578 1 82.75 292 ALA B N 1
ATOM 4526 C CA . ALA B 1 292 ? -8.219 10.094 31.281 1 82.75 292 ALA B CA 1
ATOM 4527 C C . ALA B 1 292 ? -7.324 8.867 31.438 1 82.75 292 ALA B C 1
ATOM 4529 O O . ALA B 1 292 ? -7.816 7.758 31.672 1 82.75 292 ALA B O 1
ATOM 4530 N N . LYS B 1 293 ? -6.129 9.039 31.344 1 72.75 293 LYS B N 1
ATOM 4531 C CA . LYS B 1 293 ? -5.199 7.914 31.344 1 72.75 293 LYS B CA 1
ATOM 4532 C C . LYS B 1 293 ? -4.477 7.789 32.688 1 72.75 293 LYS B C 1
ATOM 4534 O O . LYS B 1 293 ? -3.629 6.914 32.875 1 72.75 293 LYS B O 1
ATOM 4539 N N . SER B 1 294 ? -4.742 8.703 33.562 1 66.12 294 SER B N 1
ATOM 4540 C CA . SER B 1 294 ? -4.207 8.672 34.906 1 66.12 294 SER B CA 1
ATOM 4541 C C . SER B 1 294 ? -5.141 7.93 35.844 1 66.12 294 SER B C 1
ATOM 4543 O O . SER B 1 294 ? -6.352 7.895 35.656 1 66.12 294 SER B O 1
#

Radius of gyration: 33.88 Å; Cα contacts (8 Å, |Δi|>4): 1203; chains: 2; bounding box: 142×108×130 Å

Secondary structure (DSSP, 8-state):
-----------------------------TTTT---EEEE-SSSEEEEESSSS-EEEEEETTEEEEE----GGGHHHHHHHHHHHSSS--SEEE-SS--HHHHTTHHHHTTTSEEEEEHHHHHHHHHSTTS-GGGS-SEEESSEEEEEETTEEEEEE--SSSSSSS--EEEETTTTEEE-GGG-BTTS-----GGGT--HHHHHHHHHHHHTT--TT-EEE-SBSS-EEHHHHHHHHHHHHHHHHHHHHHHHTT--HHHHHHH-S-GGGGGG--SSS-HHHHHHHHHHHHHHT-/-----------------------------TTTT---EEEE-SSSEEEEESSSS-EEEEEETTEEEEE----GGGHHHHHHHHHHHSSS--SEEE-SS--HHHHTTHHHHTTTSEEEEEHHHHHHHHHSTTS-GGGS-SEEESSEEEEEETTEEEEEE--SSSSSSS--EEEETTTTEEE-GGG-BTTS-----GGGT--HHHHHHHHHHHHTT--TT-EEE-SBSS-EEHHHHHHHHHHHHHHHHHHHHHHHTT--HHHHHHH-S-GGGGGG--SSS-HHHHHHHHHHHHHHT-

Organism: Shewanella frigidimarina (strain NCIMB 400) (NCBI:txid318167)

Sequence (588 aa):
MKLTFQRHIIGLSALAMLALAQTSAIADDKFSDVVIKSKKLDNNTYMFIGAGGNIAVSAGDDGILIVDDQFAPLADKITAALNDIQPGLPKYIVNTHYHGDHTGGNAHFGQTGSILAHHNVLKRLKADSSTPASALPVITYEDNISIHFNQDTLEVIHLGPGHTDGDSVVMWQKANIIHMGDLYFKDRFPYIDLAAGGSVTGYRENVSLILDRLDNKTKVIPGHGALADKNALLKFKHMLDDSINWMRGEIEMGHDLATIKKQGVPAKYANWAWEFISADKWIETLYQDLAAKSMKLTFQRHIIGLSALAMLALAQTSAIADDKFSDVVIKSKKLDNNTYMFIGAGGNIAVSAGDDGILIVDDQFAPLADKITAALNDIQPGLPKYIVNTHYHGDHTGGNAHFGQTGSILAHHNVLKRLKADSSTPASALPVITYEDNISIHFNQDTLEVIHLGPGHTDGDSVVMWQKANIIHMGDLYFKDRFPYIDLAAGGSVTGYRENVSLILDRLDNKTKVIPGHGALADKNALLKFKHMLDDSINWMRGEIEMGHDLATIKKQGVPAKYANWAWEFISADKWIETLYQDLAAKS

Foldseek 3Di:
DDDPPPPPPPPPPPPPPPPPPPPPPPVPPVQVPWAWDWADLDPFWIWTDTAFFIKIWGADPQGIEIEFDAAQVCLVNVQVVVVVVPDDAHQEYEYQAQDRGRQRNQLVRLVRHAYEFAPLNQVVLVVPVPRDPSSHHPHHDHAWDWDCGRNWIWIWGDQAAALARTGIKIATPVSQEIERAQLDAFLAQGRRDVVRPHALVSSLVVLVVVLVVHDQPHWYRYRHDDIDGSVRSVVVSVVSVVQLVVLVVCVVVPHDLVRDVVVFDPPVSQVRADDVRHRSNSSVVSNVRVVVVD/DDDPPPPPPPPPPPPPPPPPPPPPPPVPPPQVPWAWDWADLDPFWIWTDTAFFIKIWGADPQGIEIEFDAAQVCLVNVQVVRVVVPDDAHQEYEYQAQDRRRQRNQLVRLVRHAYEFAPLNQVVLVVPVPRDPSSHHPHHDHAWDWDCGRNWIWIWGDQAAALARTGIKIATPVSQEIERAQLDAFLAQGRRDVVRVHALVSSLVVLVVVLVVHDQPHWYRYRHDDIDGSVRSVVVSVVSVVQLVVLVVCVVVPHDLVRDVVVFDPPVSQVRADDVRHSSNSSVVSNVRNVVVD

Nearest PDB structures (foldseek):
  1a7t-assembly1_B  TM=8.803E-01  e=1.078E-15  Bacteroides fragilis
  2znb-assembly1_A  TM=8.862E-01  e=1.901E-14  Bacteroides fragilis
  4znb-assembly1_A  TM=8.647E-01  e=1.901E-14  Bacteroides fragilis
  4nq5-assembly1_A  TM=8.845E-01  e=3.068E-14  Bacillus cereus
  7chv-assembly1_A  TM=8.214E-01  e=9.554E-14  Pseudomonas aeruginosa

pLDDT: mean 91.88, std 18.65, range [22.81, 99.0]

Solvent-accessible surface area (backbone atoms only — not comparable to full-atom values): 31337 Å² total; per-residue (Å²): 140,85,82,80,79,78,79,80,77,78,78,80,78,77,78,74,76,74,76,76,72,71,70,69,67,73,69,80,60,91,58,71,82,59,60,70,42,78,43,80,74,55,98,40,33,31,38,38,43,61,62,58,31,39,23,41,36,39,47,48,91,75,42,32,35,29,36,30,44,12,32,48,90,42,39,65,56,51,47,52,53,43,40,74,78,46,82,68,70,42,55,33,36,36,34,27,38,62,54,53,35,28,40,30,17,26,51,67,50,26,68,79,15,48,27,33,28,30,52,51,22,40,54,55,48,62,69,40,83,82,55,52,78,37,45,47,51,30,36,29,25,78,51,42,39,35,39,53,53,64,94,31,42,35,39,35,39,39,79,53,36,14,34,24,52,22,35,26,33,40,33,33,66,72,80,36,34,33,38,35,28,64,68,29,39,58,84,35,58,62,68,61,39,58,91,54,49,19,30,70,68,37,31,51,49,45,46,51,58,51,56,75,71,55,52,93,78,29,38,31,38,27,14,33,64,69,82,41,34,50,66,56,52,48,54,52,50,49,52,49,51,51,51,52,53,51,50,51,49,43,50,73,73,63,53,52,70,70,60,47,53,71,69,49,64,64,77,94,53,57,76,22,42,45,94,89,34,36,58,60,53,48,50,48,50,51,47,58,55,53,54,72,72,100,137,83,81,78,80,76,80,77,78,76,77,77,77,76,77,74,77,74,76,75,71,72,70,69,68,72,71,80,60,91,58,72,82,61,60,70,42,78,44,80,75,54,97,40,35,32,39,37,43,58,63,58,31,40,23,40,36,42,46,48,91,76,42,31,34,30,36,29,43,12,34,48,90,43,38,65,56,51,46,51,53,42,39,74,78,44,81,70,70,44,54,34,35,36,34,26,38,62,54,55,36,27,40,28,17,26,50,68,50,27,68,80,13,48,26,32,28,29,50,52,22,39,56,54,46,60,69,41,82,81,54,52,77,37,42,46,50,30,35,29,27,78,49,40,39,36,38,51,52,62,94,32,42,34,39,36,39,39,79,54,35,13,32,24,52,23,35,26,34,40,34,34,65,73,78,36,35,34,38,36,27,63,67,30,38,59,86,35,58,65,70,60,39,56,92,53,50,20,28,71,68,38,30,52,49,45,46,50,57,51,58,72,72,56,51,93,78,28,38,30,37,26,12,35,63,68,82,42,34,49,67,58,52,48,54,51,50,49,51,48,51,50,50,52,53,51,50,51,50,43,50,73,72,62,54,50,68,69,61,46,54,72,70,49,62,62,74,94,53,59,76,24,42,45,94,89,35,37,57,60,54,48,50,48,52,52,48,57,57,52,53,72,72,99

InterPro domains:
  IPR001279 Metallo-beta-lactamase [PF00753] (80-224)
  IPR001279 Metallo-beta-lactamase [SM00849] (52-224)
  IPR036866 Ribonuclease Z/Hydroxyacylglutathione hydrolase-like [G3DSA:3.60.15.10] (35-245)
  IPR036866 Ribonuclease Z/Hydroxyacylglutathione hydrolase-like [SSF56281] (8-286)
  IPR050855 Metallo-beta-lactamase type 2-like [PTHR42951] (52-238)